Protein AF-A0A9X4EDU2-F1 (afdb_monomer_lite)

Radius of gyration: 25.6 Å; chains: 1; bounding box: 62×90×74 Å

Sequence (424 aa):
MAAILVFLLFFQASAGSPPRADITLSLQGASLRADYRLDQPVTSLHLGQGPVAWQNPVWRVATPGMVLQNQEVRAADGRAFKEFTLVVNEDRRVVDRTYPVLIRLGDGGFLVYGPFLRATSGTATLLAKGSVPTLPDGDSALRGYVFVGAPNYIAPVDARRPDLGRLVARPDLPPQWKAEVAPGLAEALAYYRQRLPLRDGVTPIVVYKDRPDPVLRGNVTGGGMLLLQVGGVWRVPRLEIRPERNRLLAHEVFHLFLRRHDNADFPDWMNEGAADYAAGLVIRHGAPPSLGEVQLQLDLCVTSLADRPLDSPTTVARNRMPYACGFVAHWIVDTALRQGPGRAGGNDTRLFALWADMAARDGATAGDALRQAVAPSPAAARALALLLTGSGGDRWPQWAAAITQMGVAARYVGGQDPRVVVAP

Structure (mmCIF, N/CA/C/O backbone):
data_AF-A0A9X4EDU2-F1
#
_entry.id   AF-A0A9X4EDU2-F1
#
loop_
_atom_site.group_PDB
_atom_site.id
_atom_site.type_symbol
_atom_site.label_atom_id
_atom_site.label_alt_id
_atom_site.label_comp_id
_atom_site.label_asym_id
_atom_site.label_entity_id
_atom_site.label_seq_id
_atom_site.pdbx_PDB_ins_code
_atom_site.Cartn_x
_atom_site.Cartn_y
_atom_site.Cartn_z
_atom_site.occupancy
_atom_site.B_iso_or_equiv
_atom_site.auth_seq_id
_atom_site.auth_comp_id
_atom_site.auth_asym_id
_atom_site.auth_atom_id
_atom_site.pdbx_PDB_model_num
ATOM 1 N N . MET A 1 1 ? 7.470 65.681 36.029 1.00 40.53 1 MET A N 1
ATOM 2 C CA . MET A 1 1 ? 7.415 64.673 34.949 1.00 40.53 1 MET A CA 1
ATOM 3 C C . MET A 1 1 ? 7.411 63.298 35.597 1.00 40.53 1 MET A C 1
ATOM 5 O O . MET A 1 1 ? 8.451 62.870 36.072 1.00 40.53 1 MET A O 1
ATOM 9 N N . ALA A 1 2 ? 6.242 62.667 35.717 1.00 37.56 2 ALA A N 1
ATOM 10 C CA . ALA A 1 2 ? 6.089 61.332 36.295 1.00 37.56 2 ALA A CA 1
ATOM 11 C C . ALA A 1 2 ? 5.744 60.354 35.165 1.00 37.56 2 ALA A C 1
ATOM 13 O O . ALA A 1 2 ? 4.753 60.554 34.464 1.00 37.56 2 ALA A O 1
ATOM 14 N N . ALA A 1 3 ? 6.595 59.351 34.955 1.00 41.69 3 ALA A N 1
ATOM 15 C CA . ALA A 1 3 ? 6.405 58.312 33.951 1.00 41.69 3 ALA A CA 1
ATOM 16 C C . ALA A 1 3 ? 5.605 57.154 34.563 1.00 41.69 3 ALA A C 1
ATOM 18 O O . ALA A 1 3 ? 6.043 56.535 35.531 1.00 41.69 3 ALA A O 1
ATOM 19 N N . ILE A 1 4 ? 4.424 56.882 34.007 1.00 51.28 4 ILE A N 1
ATOM 20 C CA . ILE A 1 4 ? 3.586 55.734 34.365 1.00 51.28 4 ILE A CA 1
ATOM 21 C C . ILE A 1 4 ? 4.086 54.530 33.562 1.00 51.28 4 ILE A C 1
ATOM 23 O O . ILE A 1 4 ? 3.957 54.487 32.340 1.00 51.28 4 ILE A O 1
ATOM 27 N N . LEU A 1 5 ? 4.679 53.564 34.262 1.00 48.22 5 LEU A N 1
ATOM 28 C CA . LEU A 1 5 ? 5.115 52.284 33.716 1.00 48.22 5 LEU A CA 1
ATOM 29 C C . LEU A 1 5 ? 3.914 51.320 33.725 1.00 48.22 5 LEU A C 1
ATOM 31 O O . LEU A 1 5 ? 3.532 50.806 34.775 1.00 48.22 5 LEU A O 1
ATOM 35 N N . VAL A 1 6 ? 3.281 51.101 32.571 1.00 53.81 6 VAL A N 1
ATOM 36 C CA . VAL A 1 6 ? 2.200 50.112 32.423 1.00 53.81 6 VAL A CA 1
ATOM 37 C C . VAL A 1 6 ? 2.828 48.731 32.227 1.00 53.81 6 VAL A C 1
ATOM 39 O O . VAL A 1 6 ? 3.338 48.414 31.155 1.00 53.81 6 VAL A O 1
ATOM 42 N N . PHE A 1 7 ? 2.804 47.909 33.276 1.00 51.09 7 PHE A N 1
ATOM 43 C CA . PHE A 1 7 ? 3.172 46.494 33.214 1.00 51.09 7 PHE A CA 1
ATOM 44 C C . PHE A 1 7 ? 2.020 45.707 32.566 1.00 51.09 7 PHE A C 1
ATOM 46 O O . PHE A 1 7 ? 1.030 45.373 33.216 1.00 51.09 7 PHE A O 1
ATOM 53 N N . LEU A 1 8 ? 2.129 45.425 31.267 1.00 54.12 8 LEU A N 1
ATOM 54 C CA . LEU A 1 8 ? 1.267 44.462 30.578 1.00 54.12 8 LEU A CA 1
ATOM 55 C C . LEU A 1 8 ? 1.663 43.045 31.021 1.00 54.12 8 LEU A C 1
ATOM 57 O O . LEU A 1 8 ? 2.584 42.437 30.478 1.00 54.12 8 LEU A O 1
ATOM 61 N N . LEU A 1 9 ? 0.971 42.529 32.038 1.00 52.91 9 LEU A N 1
ATOM 62 C CA . LEU A 1 9 ? 0.987 41.113 32.396 1.00 52.91 9 LEU A CA 1
ATOM 63 C C . LEU A 1 9 ? 0.316 40.318 31.269 1.00 52.91 9 LEU A C 1
ATOM 65 O O . LEU A 1 9 ? -0.906 40.185 31.220 1.00 52.91 9 LEU A O 1
ATOM 69 N N . PHE A 1 10 ? 1.122 39.793 30.347 1.00 53.38 10 PHE A N 1
ATOM 70 C CA . PHE A 1 10 ? 0.680 38.761 29.417 1.00 53.38 10 PHE A CA 1
ATOM 71 C C . PHE A 1 10 ? 0.398 37.485 30.215 1.00 53.38 10 PHE A C 1
ATOM 73 O O . PHE A 1 10 ? 1.309 36.726 30.541 1.00 53.38 10 PHE A O 1
ATOM 80 N N . PHE A 1 11 ? -0.874 37.244 30.534 1.00 55.06 11 PHE A N 1
ATOM 81 C CA . PHE A 1 11 ? -1.328 35.919 30.935 1.00 55.06 11 PHE A CA 1
ATOM 82 C C . PHE A 1 11 ? -1.105 34.977 29.751 1.00 55.06 11 PHE A C 1
ATOM 84 O O . PHE A 1 11 ? -1.885 34.955 28.800 1.00 55.06 11 PHE A O 1
ATOM 91 N N . GLN A 1 12 ? -0.020 34.202 29.796 1.00 49.03 12 GLN A N 1
ATOM 92 C CA . GLN A 1 12 ? 0.094 33.012 28.969 1.00 49.03 12 GLN A CA 1
ATOM 93 C C . GLN A 1 12 ? -0.959 32.022 29.465 1.00 49.03 12 GLN A C 1
ATOM 95 O O . GLN A 1 12 ? -0.730 31.270 30.411 1.00 49.03 12 GLN A O 1
ATOM 100 N N . ALA A 1 13 ? -2.144 32.066 28.855 1.00 51.50 13 ALA A N 1
ATOM 101 C CA . ALA A 1 13 ? -3.115 30.998 28.987 1.00 51.50 13 ALA A CA 1
ATOM 102 C C . ALA A 1 13 ? -2.433 29.724 28.485 1.00 51.50 13 ALA A C 1
ATOM 104 O O . ALA A 1 13 ? -2.162 29.576 27.293 1.00 51.50 13 ALA A O 1
ATOM 105 N N . SER A 1 14 ? -2.083 28.838 29.414 1.00 55.69 14 SER A N 1
ATOM 106 C CA . SER A 1 14 ? -1.595 27.507 29.091 1.00 55.69 14 SER A CA 1
ATOM 107 C C . SER A 1 14 ? -2.693 26.852 28.263 1.00 55.69 14 SER A C 1
ATOM 109 O O . SER A 1 14 ? -3.789 26.626 28.778 1.00 55.69 14 SER A O 1
ATOM 111 N N . ALA A 1 15 ? -2.446 26.623 26.973 1.00 66.38 15 ALA A N 1
ATOM 112 C CA . ALA A 1 15 ? -3.361 25.847 26.155 1.00 66.38 15 ALA A CA 1
ATOM 113 C C . ALA A 1 15 ? -3.499 24.482 26.837 1.00 66.38 15 ALA A C 1
ATOM 115 O O . ALA A 1 15 ? -2.538 23.713 26.887 1.00 66.38 15 ALA A O 1
ATOM 116 N N . GLY A 1 16 ? -4.652 24.239 27.467 1.00 72.12 16 GLY A N 1
ATOM 117 C CA . GLY A 1 16 ? -4.921 22.972 28.130 1.00 72.12 16 GLY A CA 1
ATOM 118 C C . GLY A 1 16 ? -4.735 21.839 27.128 1.00 72.12 16 GLY A C 1
ATOM 119 O O . GLY A 1 16 ? -5.066 21.997 25.950 1.00 72.12 16 GLY A O 1
ATOM 120 N N . SER A 1 17 ? -4.176 20.715 27.580 1.00 79.50 17 SER A N 1
ATOM 121 C CA . SER A 1 17 ? -4.061 19.526 26.739 1.00 79.50 17 SER A CA 1
ATOM 122 C C . SER A 1 17 ? -5.422 19.206 26.108 1.00 79.50 17 SER A C 1
ATOM 124 O O . SER A 1 17 ? -6.439 19.308 26.804 1.00 79.50 17 SER A O 1
ATOM 126 N N . PRO A 1 18 ? -5.465 18.840 24.814 1.00 83.88 18 PRO A N 1
ATOM 127 C CA . PRO A 1 18 ? -6.718 18.491 24.161 1.00 83.88 18 PRO A CA 1
ATOM 128 C C . PRO A 1 18 ? -7.408 17.354 24.931 1.00 83.88 18 PRO A C 1
ATOM 130 O O . PRO A 1 18 ? -6.701 16.469 25.429 1.00 83.88 18 PRO A O 1
ATOM 133 N N . PRO A 1 19 ? -8.754 17.340 25.015 1.00 90.69 19 PRO A N 1
ATOM 134 C CA . PRO A 1 19 ? -9.487 16.229 25.614 1.00 90.69 19 PRO A CA 1
ATOM 135 C C . PRO A 1 19 ? -9.033 14.896 25.021 1.00 90.69 19 PRO A C 1
ATOM 137 O O . PRO A 1 19 ? -8.688 14.818 23.839 1.00 90.69 19 PRO A O 1
ATOM 140 N N . ARG A 1 20 ? -9.058 13.833 25.817 1.00 94.94 20 ARG A N 1
ATOM 141 C CA . ARG A 1 20 ? -8.601 12.500 25.418 1.00 94.94 20 ARG A CA 1
ATOM 142 C C . ARG A 1 20 ? -9.725 11.482 25.553 1.00 94.94 20 ARG A C 1
ATOM 144 O O . ARG A 1 20 ? -10.393 11.422 26.579 1.00 94.94 20 ARG A O 1
ATOM 151 N N . ALA A 1 21 ? -9.867 10.628 24.545 1.00 95.69 21 ALA A N 1
ATOM 152 C CA . ALA A 1 21 ? -10.719 9.446 24.555 1.00 95.69 21 ALA A CA 1
ATOM 153 C C . ALA A 1 21 ? -9.864 8.170 24.467 1.00 95.69 21 ALA A C 1
ATOM 155 O O . ALA A 1 21 ? -9.141 7.955 23.491 1.00 95.69 21 ALA A O 1
ATOM 156 N N . ASP A 1 22 ? -9.967 7.313 25.479 1.00 96.25 22 ASP A N 1
ATOM 157 C CA . ASP A 1 22 ? -9.424 5.957 25.468 1.00 96.25 22 ASP A CA 1
ATOM 158 C C . ASP A 1 22 ? -10.480 4.979 24.940 1.00 96.25 22 ASP A C 1
ATOM 160 O O . ASP A 1 22 ? -11.625 4.997 25.396 1.00 96.25 22 ASP A O 1
ATOM 164 N N . ILE A 1 23 ? -10.091 4.102 24.015 1.00 95.75 23 ILE A N 1
ATOM 165 C CA . ILE A 1 23 ? -10.962 3.071 23.438 1.00 95.75 23 ILE A CA 1
ATOM 166 C C . ILE A 1 23 ? -10.462 1.695 23.854 1.00 95.75 23 ILE A C 1
ATOM 168 O O . ILE A 1 23 ? -9.317 1.353 23.575 1.00 95.75 23 ILE A O 1
ATOM 172 N N . THR A 1 24 ? -11.328 0.874 24.442 1.00 96.44 24 THR A N 1
ATOM 173 C CA . THR A 1 24 ? -11.068 -0.561 24.628 1.00 96.44 24 THR A CA 1
ATOM 174 C C . THR A 1 24 ? -11.925 -1.367 23.660 1.00 96.44 24 THR A C 1
ATOM 176 O O . THR A 1 24 ? -13.136 -1.165 23.587 1.00 96.44 24 THR A O 1
ATOM 179 N N . LEU A 1 25 ? -11.310 -2.294 22.923 1.00 95.81 25 LEU A N 1
ATOM 180 C CA . LEU A 1 25 ? -12.014 -3.183 21.996 1.00 95.81 25 LEU A CA 1
ATOM 181 C C . LEU A 1 25 ? -12.202 -4.571 22.615 1.00 95.81 25 LEU A C 1
ATOM 183 O O . LEU A 1 25 ? -11.279 -5.120 23.218 1.00 95.81 25 LEU A O 1
ATOM 187 N N . SER A 1 26 ? -13.391 -5.147 22.452 1.00 95.25 26 SER A N 1
ATOM 188 C CA . SER A 1 26 ? -13.711 -6.504 22.903 1.00 95.25 26 SER A CA 1
ATOM 189 C C . SER A 1 26 ? -14.644 -7.224 21.928 1.00 95.25 26 SER A C 1
ATOM 191 O O . SER A 1 26 ? -15.414 -6.607 21.192 1.00 95.25 26 SER A O 1
ATOM 193 N N . LEU A 1 27 ? -14.552 -8.554 21.897 1.00 94.44 27 LEU A N 1
ATOM 194 C CA . LEU A 1 27 ? -15.400 -9.386 21.043 1.00 94.44 27 LEU A CA 1
ATOM 195 C C . LEU A 1 27 ? -16.782 -9.565 21.683 1.00 94.44 27 LEU A C 1
ATOM 197 O O . LEU A 1 27 ? -16.878 -9.877 22.868 1.00 94.44 27 LEU A O 1
ATOM 201 N N . GLN A 1 28 ? -17.848 -9.434 20.892 1.00 92.75 28 GLN A N 1
ATOM 202 C CA . GLN A 1 28 ? -19.225 -9.676 21.322 1.00 92.75 28 GLN A CA 1
ATOM 203 C C . GLN A 1 28 ? -19.960 -10.522 20.272 1.00 92.75 28 GLN A C 1
ATOM 205 O O . GLN A 1 28 ? -20.735 -10.019 19.457 1.00 92.75 28 GLN A O 1
ATOM 210 N N . GLY A 1 29 ? -19.705 -11.832 20.275 1.00 89.94 29 GLY A N 1
ATOM 211 C CA . GLY A 1 29 ? -20.276 -12.755 19.292 1.00 89.94 29 GLY A CA 1
ATOM 212 C C . GLY A 1 29 ? -19.837 -12.406 17.867 1.00 89.94 29 GLY A C 1
ATOM 213 O O . GLY A 1 29 ? -18.652 -12.457 17.551 1.00 89.94 29 GLY A O 1
ATOM 214 N N . ALA A 1 30 ? -20.792 -12.045 17.006 1.00 89.62 30 ALA A N 1
ATOM 215 C CA . ALA A 1 30 ? -20.534 -11.628 15.623 1.00 89.62 30 ALA A CA 1
ATOM 216 C C . ALA A 1 30 ? -20.225 -10.123 15.468 1.00 89.62 30 ALA A C 1
ATOM 218 O O . ALA A 1 30 ? -20.079 -9.642 14.343 1.00 89.62 30 ALA A O 1
ATOM 219 N N . SER A 1 31 ? -20.138 -9.391 16.578 1.00 92.94 31 SER A N 1
ATOM 220 C CA . SER A 1 31 ? -19.930 -7.945 16.614 1.00 92.94 31 SER A CA 1
ATOM 221 C C . SER A 1 31 ? -18.672 -7.593 17.409 1.00 92.94 31 SER A C 1
ATOM 223 O O . SER A 1 31 ? -18.196 -8.365 18.246 1.00 92.94 31 SER A O 1
ATOM 225 N N . LEU A 1 32 ? -18.159 -6.390 17.177 1.00 94.44 32 LEU A N 1
ATOM 226 C CA . LEU A 1 32 ? -17.099 -5.780 17.964 1.00 94.44 32 LEU A CA 1
ATOM 227 C C . LEU A 1 32 ? -17.704 -4.728 18.897 1.00 94.44 32 LEU A C 1
ATOM 229 O O . LEU A 1 32 ? -18.458 -3.861 18.455 1.00 94.44 32 LEU A O 1
ATOM 233 N N . ARG A 1 33 ? -17.363 -4.789 20.180 1.00 96.06 33 ARG A N 1
ATOM 234 C CA . ARG A 1 33 ? -17.704 -3.768 21.169 1.00 96.06 33 ARG A CA 1
ATOM 235 C C . ARG A 1 33 ? -16.523 -2.812 21.332 1.00 96.06 33 ARG A C 1
ATOM 237 O O . ARG A 1 33 ? -15.395 -3.263 21.525 1.00 96.06 33 ARG A O 1
ATOM 244 N N . ALA A 1 34 ? -16.793 -1.513 21.264 1.00 96.19 34 ALA A N 1
ATOM 245 C CA . ALA A 1 34 ? -15.826 -0.451 21.520 1.00 96.19 34 ALA A CA 1
ATOM 246 C C . ALA A 1 34 ? -16.310 0.410 22.690 1.00 96.19 34 ALA A C 1
ATOM 248 O O . ALA A 1 34 ? -17.311 1.117 22.574 1.00 96.19 34 ALA A O 1
ATOM 249 N N . ASP A 1 35 ? -15.614 0.327 23.817 1.00 97.75 35 ASP A N 1
ATOM 250 C CA . ASP A 1 35 ? -15.899 1.113 25.015 1.00 97.75 35 ASP A CA 1
ATOM 251 C C . ASP A 1 35 ? -15.027 2.366 25.026 1.00 97.75 35 ASP A C 1
ATOM 253 O O . ASP A 1 35 ? -13.799 2.268 25.024 1.00 97.75 35 ASP A O 1
ATOM 257 N N . TYR A 1 36 ? -15.671 3.530 25.032 1.00 97.56 36 TYR A N 1
ATOM 258 C CA . TYR A 1 36 ? -15.032 4.837 25.080 1.00 97.56 36 TYR A CA 1
ATOM 259 C C . TYR A 1 36 ? -15.044 5.366 26.508 1.00 97.56 36 TYR A C 1
ATOM 261 O O . TYR A 1 36 ? -16.092 5.386 27.157 1.00 97.56 36 TYR A O 1
ATOM 269 N N . ARG A 1 37 ? -13.896 5.873 26.958 1.00 97.94 37 ARG A N 1
ATOM 270 C CA . ARG A 1 37 ? -13.756 6.622 28.206 1.00 97.94 37 ARG A CA 1
ATOM 271 C C . ARG A 1 37 ? -13.007 7.920 27.944 1.00 97.94 37 ARG A C 1
ATOM 273 O O . ARG A 1 37 ? -11.861 7.895 27.502 1.00 97.94 37 ARG A O 1
ATOM 280 N N . LEU A 1 38 ? -13.657 9.040 28.221 1.00 96.94 38 LEU A N 1
ATOM 281 C CA . LEU A 1 38 ? -13.104 10.376 28.085 1.00 96.94 38 LEU A CA 1
ATOM 282 C C . LEU A 1 38 ? -12.531 10.858 29.421 1.00 96.94 38 LEU A C 1
ATOM 284 O O . LEU A 1 38 ? -13.096 10.604 30.487 1.00 96.94 38 LEU A O 1
ATOM 288 N N . ASP A 1 39 ? -11.419 11.584 29.370 1.00 96.56 39 ASP A N 1
ATOM 289 C CA . ASP A 1 39 ? -10.819 12.211 30.554 1.00 96.56 39 ASP A CA 1
ATOM 290 C C . ASP A 1 39 ? -11.667 13.382 31.091 1.00 96.56 39 ASP A C 1
ATOM 292 O O . ASP A 1 39 ? -11.765 13.611 32.304 1.00 96.56 39 ASP A O 1
ATOM 296 N N . GLN A 1 40 ? -12.370 14.070 30.193 1.00 95.00 40 GLN A N 1
ATOM 297 C CA . GLN A 1 40 ? -13.261 15.190 30.476 1.00 95.00 40 GLN A CA 1
ATOM 298 C C . GLN A 1 40 ? -14.679 14.923 29.951 1.00 95.00 40 GLN A C 1
ATOM 300 O O . GLN A 1 40 ? -14.852 14.202 28.968 1.00 95.00 40 GLN A O 1
ATOM 305 N N . PRO A 1 41 ? -15.721 15.460 30.614 1.00 96.12 41 PRO A N 1
ATOM 306 C CA . PRO A 1 41 ? -17.086 15.290 30.144 1.00 96.12 41 PRO A CA 1
ATOM 307 C C . PRO A 1 41 ? -17.319 16.157 28.904 1.00 96.12 41 PRO A C 1
ATOM 309 O O . PRO A 1 41 ? -16.921 17.320 28.879 1.00 96.12 41 PRO A O 1
ATOM 312 N N . VAL A 1 42 ? -18.003 15.610 27.904 1.00 95.81 42 VAL A N 1
ATOM 313 C CA . VAL A 1 42 ? -18.376 16.318 26.671 1.00 95.81 42 VAL A CA 1
ATOM 314 C C . VAL A 1 42 ? -19.882 16.240 26.462 1.00 95.81 42 VAL A C 1
ATOM 316 O O . VAL A 1 42 ? -20.524 15.296 26.913 1.00 95.81 42 VAL A O 1
ATOM 319 N N . THR A 1 43 ? -20.470 17.227 25.796 1.00 95.69 43 THR A N 1
ATOM 320 C CA . THR A 1 43 ? -21.893 17.201 25.408 1.00 95.69 43 THR A CA 1
ATOM 321 C C . THR A 1 43 ? -22.117 16.468 24.089 1.00 95.69 43 THR A C 1
ATOM 323 O O . THR A 1 43 ? -23.189 15.902 23.875 1.00 95.69 43 THR A O 1
ATOM 326 N N . SER A 1 44 ? -21.096 16.422 23.234 1.00 95.44 44 SER A N 1
ATOM 327 C CA . SER A 1 44 ? -21.064 15.583 22.045 1.00 95.44 44 SER A CA 1
ATOM 328 C C . SER A 1 44 ? -19.641 15.191 21.657 1.00 95.44 44 SER A C 1
ATOM 330 O O . SER A 1 44 ? -18.665 15.824 22.063 1.00 95.44 44 SER A O 1
ATOM 332 N N . LEU A 1 45 ? -19.524 14.110 20.886 1.00 94.62 45 LEU A N 1
ATOM 333 C CA . LEU A 1 45 ? -18.266 13.632 20.322 1.00 94.62 45 LEU A CA 1
ATOM 334 C C . LEU A 1 45 ? -18.486 13.234 18.863 1.00 94.62 45 LEU A C 1
ATOM 336 O O . LEU A 1 45 ? -19.270 12.323 18.589 1.00 94.62 45 LEU A O 1
ATOM 340 N N . HIS A 1 46 ? -17.777 13.871 17.930 1.00 92.69 46 HIS A N 1
ATOM 341 C CA . HIS A 1 46 ? -17.772 13.422 16.539 1.00 92.69 46 HIS A CA 1
ATOM 342 C C . HIS A 1 46 ? -16.724 12.336 16.331 1.00 92.69 46 HIS A C 1
ATOM 344 O O . HIS A 1 46 ? -15.561 12.495 16.708 1.00 92.69 46 HIS A O 1
ATOM 350 N N . LEU A 1 47 ? -17.144 11.244 15.704 1.00 90.56 47 LEU A N 1
ATOM 351 C CA . LEU A 1 47 ? -16.284 10.147 15.285 1.00 90.56 47 LEU A CA 1
ATOM 352 C C . LEU A 1 47 ? -15.663 10.430 13.907 1.00 90.56 47 LEU A C 1
ATOM 354 O O . LEU A 1 47 ? -15.914 11.459 13.275 1.00 90.56 47 LEU A O 1
ATOM 358 N N . GLY A 1 48 ? -14.780 9.536 13.477 1.00 83.50 48 GLY A N 1
ATOM 359 C CA . GLY A 1 48 ? -13.948 9.701 12.301 1.00 83.50 48 GLY A CA 1
ATOM 360 C C . GLY A 1 48 ? -14.730 9.589 11.009 1.00 83.50 48 GLY A C 1
ATOM 361 O O . GLY A 1 48 ? -15.634 8.758 10.877 1.00 83.50 48 GLY A O 1
ATOM 362 N N . GLN A 1 49 ? -14.328 10.400 10.031 1.00 66.31 49 GLN A N 1
ATOM 363 C CA . GLN A 1 49 ? -14.992 10.445 8.741 1.00 66.31 49 GLN A CA 1
ATOM 364 C C . GLN A 1 49 ? -14.623 9.239 7.873 1.00 66.31 49 GLN A C 1
ATOM 366 O O . GLN A 1 49 ? -13.471 9.004 7.520 1.00 66.31 49 GLN A O 1
ATOM 371 N N . GLY A 1 50 ? -15.653 8.490 7.501 1.00 60.69 50 GLY A N 1
ATOM 372 C CA . GLY A 1 50 ? -15.750 7.786 6.228 1.00 60.69 50 GLY A CA 1
ATOM 373 C C . GLY A 1 50 ? -17.040 8.194 5.538 1.00 60.69 50 GLY A C 1
ATOM 374 O O . GLY A 1 50 ? -17.851 8.903 6.145 1.00 60.69 50 GLY A O 1
ATOM 375 N N . PRO A 1 51 ? -17.282 7.733 4.305 1.00 53.44 51 PRO A N 1
ATOM 376 C CA . PRO A 1 51 ? -18.571 7.898 3.651 1.00 53.44 51 PRO A CA 1
ATOM 377 C C . PRO A 1 51 ? -19.696 7.489 4.603 1.00 53.44 51 PRO A C 1
ATOM 379 O O . PRO A 1 51 ? -19.788 6.336 5.021 1.00 53.44 51 PRO A O 1
ATOM 382 N N . VAL A 1 52 ? -20.513 8.477 4.998 1.00 49.97 52 VAL A N 1
ATOM 383 C CA . VAL A 1 52 ? -21.543 8.392 6.056 1.00 49.97 52 VAL A CA 1
ATOM 384 C C . VAL A 1 52 ? -22.469 7.191 5.846 1.00 49.97 52 VAL A C 1
ATOM 386 O O . VAL A 1 52 ? -22.895 6.548 6.807 1.00 49.97 52 VAL A O 1
ATOM 389 N N . ALA A 1 53 ? -22.702 6.835 4.580 1.00 49.41 53 ALA A N 1
ATOM 390 C CA . ALA A 1 53 ? -23.464 5.669 4.161 1.00 49.41 53 ALA A CA 1
ATOM 391 C C . ALA A 1 53 ? -22.921 4.336 4.707 1.00 49.41 53 ALA A C 1
ATOM 393 O O . ALA A 1 53 ? -23.661 3.358 4.705 1.00 49.41 53 ALA A O 1
ATOM 394 N N . TRP A 1 54 ? -21.666 4.253 5.166 1.00 55.56 54 TRP A N 1
ATOM 395 C CA . TRP A 1 54 ? -21.065 2.993 5.607 1.00 55.56 54 TRP A CA 1
ATOM 396 C C . TRP A 1 54 ? -21.112 2.741 7.111 1.00 55.56 54 TRP A C 1
ATOM 398 O O . TRP A 1 54 ? -21.126 1.587 7.529 1.00 55.56 54 TRP A O 1
ATOM 408 N N . GLN A 1 55 ? -21.219 3.776 7.938 1.00 57.31 55 GLN A N 1
ATOM 409 C CA . GLN A 1 55 ? -21.347 3.574 9.384 1.00 57.31 55 GLN A CA 1
ATOM 410 C C . GLN A 1 55 ? -22.788 3.224 9.781 1.00 57.31 55 GLN A C 1
ATOM 412 O O . GLN A 1 55 ? -23.004 2.464 10.718 1.00 57.31 55 GLN A O 1
ATOM 417 N N . ASN A 1 56 ? -23.784 3.674 9.018 1.00 57.91 56 ASN A N 1
ATOM 418 C CA . ASN A 1 56 ? -25.187 3.314 9.220 1.00 57.91 56 ASN A CA 1
ATOM 419 C C . ASN A 1 56 ? -25.583 2.200 8.224 1.00 57.91 56 ASN A C 1
ATOM 421 O O . ASN A 1 56 ? -25.324 2.370 7.031 1.00 57.91 56 ASN A O 1
ATOM 425 N N . PRO A 1 57 ? -26.149 1.046 8.635 1.00 67.94 57 PRO A N 1
ATOM 426 C CA . PRO A 1 57 ? -26.580 0.618 9.978 1.00 67.94 57 PRO A CA 1
ATOM 427 C C . PRO A 1 57 ? -25.556 -0.258 10.729 1.00 67.94 57 PRO A C 1
ATOM 429 O O . PRO A 1 57 ? -25.914 -1.047 11.604 1.00 67.94 57 PRO A O 1
ATOM 432 N N . VAL A 1 58 ? -24.277 -0.187 10.361 1.00 81.88 58 VAL A N 1
ATOM 433 C CA . VAL A 1 58 ? -23.231 -1.073 10.898 1.00 81.88 58 VAL A CA 1
ATOM 434 C C . VAL A 1 58 ? -22.886 -0.740 12.360 1.00 81.88 58 VAL A C 1
ATOM 436 O O . VAL A 1 58 ? -22.510 -1.632 13.119 1.00 81.88 58 VAL A O 1
ATOM 439 N N . TRP A 1 59 ? -23.056 0.518 12.770 1.00 85.75 59 TRP A N 1
ATOM 440 C CA . TRP A 1 59 ? -22.738 1.043 14.096 1.00 85.75 59 TRP A CA 1
ATOM 441 C C . TRP A 1 59 ? -24.013 1.349 14.866 1.00 85.75 59 TRP A C 1
ATOM 443 O O . TRP A 1 59 ? -24.965 1.910 14.324 1.00 85.75 59 TRP A O 1
ATOM 453 N N . ARG A 1 60 ? -23.996 1.071 16.166 1.00 90.00 60 ARG A N 1
ATOM 454 C CA . ARG A 1 60 ? -25.000 1.585 17.096 1.00 90.00 60 ARG A CA 1
ATOM 455 C C . ARG A 1 60 ? -24.367 1.921 18.431 1.00 90.00 60 ARG A C 1
ATOM 457 O O . ARG A 1 60 ? -23.461 1.222 18.883 1.00 90.00 60 ARG A O 1
ATOM 464 N N . VAL A 1 61 ? -24.892 2.945 19.089 1.00 94.38 61 VAL A N 1
ATOM 465 C CA . VAL A 1 61 ? -24.581 3.191 20.497 1.00 94.38 61 VAL A CA 1
ATOM 466 C C . VAL A 1 61 ? -25.386 2.200 21.332 1.00 94.38 61 VAL A C 1
ATOM 468 O O . VAL A 1 61 ? -26.589 2.042 21.138 1.00 94.38 61 VAL A O 1
ATOM 471 N N . ALA A 1 62 ? -24.705 1.474 22.213 1.00 96.56 62 ALA A N 1
ATOM 472 C CA . ALA A 1 62 ? -25.320 0.506 23.116 1.00 96.56 62 ALA A CA 1
ATOM 473 C C . ALA A 1 62 ? -25.624 1.097 24.499 1.00 96.56 62 ALA A C 1
ATOM 475 O O . ALA A 1 62 ? -26.419 0.522 25.240 1.00 96.56 62 ALA A O 1
ATOM 476 N N . THR A 1 63 ? -25.010 2.229 24.847 1.00 97.88 63 THR A N 1
ATOM 477 C CA . THR A 1 63 ? -25.253 2.925 26.115 1.00 97.88 63 THR A CA 1
ATOM 478 C C . THR A 1 63 ? -26.678 3.485 26.161 1.00 97.88 63 THR A C 1
ATOM 480 O O . THR A 1 63 ? -27.044 4.265 25.278 1.00 97.88 63 THR A O 1
ATOM 483 N N . PRO A 1 64 ? -27.491 3.128 27.173 1.00 97.56 64 PRO A N 1
ATOM 484 C CA . PRO A 1 64 ? -28.839 3.667 27.323 1.00 97.56 64 PRO A CA 1
ATOM 485 C C . PRO A 1 64 ? -28.846 5.196 27.412 1.00 97.56 64 PRO A C 1
ATOM 487 O O . PRO A 1 64 ? -28.000 5.790 28.075 1.00 97.56 64 PRO A O 1
ATOM 490 N N . GLY A 1 65 ? -29.816 5.833 26.752 1.00 97.19 65 GLY A N 1
ATOM 491 C CA . GLY A 1 65 ? -29.959 7.292 26.760 1.00 97.19 65 GLY A CA 1
ATOM 492 C C . GLY A 1 65 ? -28.951 8.044 25.887 1.00 97.19 65 GLY A C 1
ATOM 493 O O . GLY A 1 65 ? -28.943 9.268 25.921 1.00 97.19 65 GLY A O 1
ATOM 494 N N . MET A 1 66 ? -28.130 7.352 25.093 1.00 97.88 66 MET A N 1
ATOM 495 C CA . MET A 1 66 ? -27.218 7.956 24.118 1.00 97.88 66 MET A CA 1
ATOM 496 C C . MET A 1 66 ? -27.694 7.672 22.689 1.00 97.88 66 MET A C 1
ATOM 498 O O . MET A 1 66 ? -28.312 6.642 22.419 1.00 97.88 66 MET A O 1
ATOM 502 N N . VAL A 1 67 ? -27.384 8.572 21.758 1.00 95.25 67 VAL A N 1
ATOM 503 C CA . VAL A 1 67 ? -27.732 8.450 20.336 1.00 95.25 67 VAL A CA 1
ATOM 504 C C . VAL A 1 67 ? -26.508 8.689 19.456 1.00 95.25 67 VAL A C 1
ATOM 506 O O . VAL A 1 67 ? -25.626 9.462 19.820 1.00 95.25 67 VAL A O 1
ATOM 509 N N . LEU A 1 68 ? -26.470 8.030 18.293 1.00 91.31 68 LEU A N 1
ATOM 510 C CA . LEU A 1 68 ? -25.508 8.286 17.218 1.00 91.31 68 LEU A CA 1
ATOM 511 C C . LEU A 1 68 ? -26.259 8.820 16.002 1.00 91.31 68 LEU A C 1
ATOM 513 O O . LEU A 1 68 ? -27.054 8.098 15.401 1.00 91.31 68 LEU A O 1
ATOM 517 N N . GLN A 1 69 ? -25.998 10.070 15.631 1.00 88.25 69 GLN A N 1
ATOM 518 C CA . GLN A 1 69 ? -26.586 10.710 14.457 1.00 88.25 69 GLN A CA 1
ATOM 519 C C . GLN A 1 69 ? -25.498 11.470 13.705 1.00 88.25 69 GLN A C 1
ATOM 521 O O . GLN A 1 69 ? -24.771 12.244 14.306 1.00 88.25 69 GLN A O 1
ATOM 526 N N . ASN A 1 70 ? -25.372 11.270 12.389 1.00 85.06 70 ASN A N 1
ATOM 527 C CA . ASN A 1 70 ? -24.375 11.973 11.565 1.00 85.06 70 ASN A CA 1
ATOM 528 C C . ASN A 1 70 ? -22.940 11.898 12.133 1.00 85.06 70 ASN A C 1
ATOM 530 O O . ASN A 1 70 ? -22.214 12.886 12.123 1.00 85.06 70 ASN A O 1
ATOM 534 N N . GLN A 1 71 ? -22.541 10.720 12.632 1.00 87.12 71 GLN A N 1
ATOM 535 C CA . GLN A 1 71 ? -21.239 10.468 13.283 1.00 87.12 71 GLN A CA 1
ATOM 536 C C . GLN A 1 71 ? -21.030 11.194 14.623 1.00 87.12 71 GLN A C 1
ATOM 538 O O . GLN A 1 71 ? -19.959 11.092 15.211 1.00 87.12 71 GLN A O 1
ATOM 543 N N . GLU A 1 72 ? -22.044 11.892 15.129 1.00 92.31 72 GLU A N 1
ATOM 544 C CA . GLU A 1 72 ? -22.042 12.530 16.438 1.00 92.31 72 GLU A CA 1
ATOM 545 C C . GLU A 1 72 ? -22.685 11.599 17.468 1.00 92.31 72 GLU A C 1
ATOM 547 O O . GLU A 1 72 ? -23.834 11.174 17.309 1.00 92.31 72 GLU A O 1
ATOM 552 N N . VAL A 1 73 ? -21.948 11.296 18.535 1.00 93.94 73 VAL A N 1
ATOM 553 C CA . VAL A 1 73 ? -22.486 10.660 19.740 1.00 93.94 73 VAL A CA 1
ATOM 554 C C . VAL A 1 73 ? -22.878 11.748 20.732 1.00 93.94 73 VAL A C 1
ATOM 556 O O . VAL A 1 73 ? -22.063 12.615 21.046 1.00 93.94 73 VAL A O 1
ATOM 559 N N . ARG A 1 74 ? -24.109 11.689 21.247 1.00 96.50 74 ARG A N 1
ATOM 560 C CA . ARG A 1 74 ? -24.609 12.606 22.284 1.00 96.50 74 ARG A CA 1
ATOM 561 C C . ARG A 1 74 ? -25.609 11.934 23.217 1.00 96.50 74 ARG A C 1
ATOM 563 O O . ARG A 1 74 ? -26.255 10.954 22.839 1.00 96.50 74 ARG A O 1
ATOM 570 N N . ALA A 1 75 ? -25.785 12.497 24.408 1.00 97.75 75 ALA A N 1
ATOM 571 C CA . ALA A 1 75 ? -26.882 12.116 25.289 1.00 97.75 75 ALA A CA 1
ATOM 572 C C . ALA A 1 75 ? -28.219 12.603 24.709 1.00 97.75 75 ALA A C 1
ATOM 574 O O . ALA A 1 75 ? -28.328 13.735 24.236 1.00 97.75 75 ALA A O 1
ATOM 575 N N . ALA A 1 76 ? -29.251 11.765 24.757 1.00 97.38 76 ALA A N 1
ATOM 576 C CA . ALA A 1 76 ? -30.594 12.098 24.285 1.00 97.38 76 ALA A CA 1
ATOM 577 C C . ALA A 1 76 ? -31.231 13.243 25.093 1.00 97.38 76 ALA A C 1
ATOM 579 O O . ALA A 1 76 ? -32.059 13.979 24.567 1.00 97.38 76 ALA A O 1
ATOM 580 N N . ASP A 1 77 ? -30.822 13.401 26.353 1.00 97.00 77 ASP A N 1
ATOM 581 C CA . ASP A 1 77 ? -31.245 14.475 27.257 1.00 97.00 77 ASP A CA 1
ATOM 582 C C . ASP A 1 77 ? -30.321 15.711 27.218 1.00 97.00 77 ASP A C 1
ATOM 584 O O . ASP A 1 77 ? -30.515 16.651 27.986 1.00 97.00 77 ASP A O 1
ATOM 588 N N . GLY A 1 78 ? -29.307 15.716 26.344 1.00 96.50 78 GLY A N 1
ATOM 589 C CA . GLY A 1 78 ? -28.353 16.816 26.185 1.00 96.50 78 GLY A CA 1
ATOM 590 C C . GLY A 1 78 ? -27.323 16.962 27.311 1.00 96.50 78 GLY A C 1
ATOM 591 O O . GLY A 1 78 ? -26.514 17.892 27.267 1.00 96.50 78 GLY A O 1
ATOM 592 N N . ARG A 1 79 ? -27.311 16.076 28.317 1.00 97.44 79 ARG A N 1
ATOM 593 C CA . ARG A 1 79 ? -26.312 16.136 29.392 1.00 97.44 79 ARG A CA 1
ATOM 594 C C . ARG A 1 79 ? -24.924 15.739 28.898 1.00 97.44 79 ARG A C 1
ATOM 596 O O . ARG A 1 79 ? -24.761 14.957 27.963 1.00 97.44 79 ARG A O 1
ATOM 603 N N . ALA A 1 80 ? -23.910 16.260 29.583 1.00 97.44 80 ALA A N 1
ATOM 604 C CA . ALA A 1 80 ? -22.536 15.861 29.334 1.00 97.44 80 ALA A CA 1
ATOM 605 C C . ALA A 1 80 ? -22.283 14.410 29.785 1.00 97.44 80 ALA A C 1
ATOM 607 O O . ALA A 1 80 ? -22.839 13.950 30.785 1.00 97.44 80 ALA A O 1
ATOM 608 N N . PHE A 1 81 ? -21.409 13.708 29.071 1.00 97.81 81 PHE A N 1
ATOM 609 C CA . PHE A 1 81 ? -21.037 12.320 29.326 1.00 97.81 81 PHE A CA 1
ATOM 610 C C . PHE A 1 81 ? -19.521 12.134 29.262 1.00 97.81 81 PHE A C 1
ATOM 612 O O . PHE A 1 81 ? -18.809 12.900 28.617 1.00 97.81 81 PHE A O 1
ATOM 619 N N . LYS A 1 82 ? -19.025 11.104 29.952 1.00 97.88 82 LYS A N 1
ATOM 620 C CA . LYS A 1 82 ? -17.610 10.690 29.925 1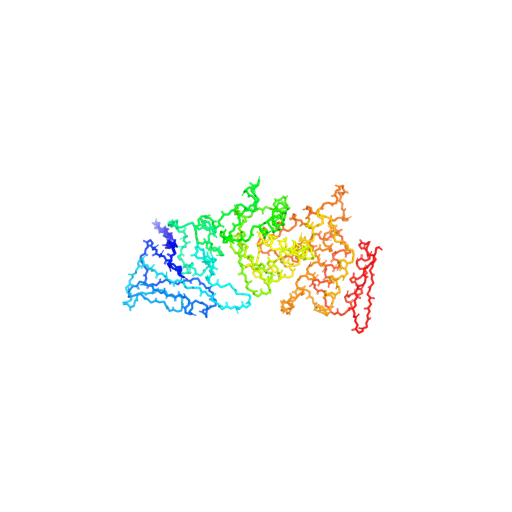.00 97.88 82 LYS A CA 1
ATOM 621 C C . LYS A 1 82 ? -17.400 9.302 29.347 1.00 97.88 82 LYS A C 1
ATOM 623 O O . LYS A 1 82 ? -16.266 8.910 29.114 1.00 97.88 82 LYS A O 1
ATOM 628 N N . GLU A 1 83 ? -18.465 8.540 29.157 1.00 98.19 83 GLU A N 1
ATOM 629 C CA . GLU A 1 83 ? -18.374 7.141 28.769 1.00 98.19 83 GLU A CA 1
ATOM 630 C C . GLU A 1 83 ? -19.531 6.796 27.849 1.00 98.19 83 GLU A C 1
ATOM 632 O O . GLU A 1 83 ? -20.656 7.262 28.042 1.00 98.19 83 GLU A O 1
ATOM 637 N N . PHE A 1 84 ? -19.246 5.971 26.851 1.00 98.19 84 PHE A N 1
ATOM 638 C CA . PHE A 1 84 ? -20.261 5.340 26.025 1.00 98.19 84 PHE A CA 1
ATOM 639 C C . PHE A 1 84 ? -19.684 4.097 25.348 1.00 98.19 84 PHE A C 1
ATOM 641 O O . PHE A 1 84 ? -18.474 3.901 25.266 1.00 98.19 84 PHE A O 1
ATOM 648 N N . THR A 1 85 ? -20.566 3.256 24.832 1.00 98.00 85 THR A N 1
ATOM 649 C CA . THR A 1 85 ? -20.218 2.006 24.168 1.00 98.00 85 THR A CA 1
ATOM 650 C C . THR A 1 85 ? -20.811 2.000 22.772 1.00 98.00 85 THR A C 1
ATOM 652 O O . THR A 1 85 ? -22.008 2.244 22.593 1.00 98.00 85 THR A O 1
ATOM 655 N N . LEU A 1 86 ? -19.989 1.649 21.788 1.00 95.50 86 LEU A N 1
ATOM 656 C CA . LEU A 1 86 ? -20.420 1.325 20.436 1.00 95.50 86 LEU A CA 1
ATOM 657 C C . LEU A 1 86 ? -20.417 -0.186 20.235 1.00 95.50 86 LEU A C 1
ATOM 659 O O . LEU A 1 86 ? -19.542 -0.899 20.727 1.00 95.50 86 LEU A O 1
ATOM 663 N N . VAL A 1 87 ? -21.386 -0.662 19.465 1.00 95.00 87 VAL A N 1
ATOM 664 C CA . VAL A 1 87 ? -21.381 -2.007 18.893 1.00 95.00 87 VAL A CA 1
ATOM 665 C C . VAL A 1 87 ? -21.290 -1.860 17.384 1.00 95.00 87 VAL A C 1
ATOM 667 O O . VAL A 1 87 ? -22.112 -1.179 16.767 1.00 95.00 87 VAL A O 1
ATOM 670 N N . VAL A 1 88 ? -20.280 -2.503 16.808 1.00 92.56 88 VAL A N 1
ATOM 671 C CA . VAL A 1 88 ? -19.965 -2.492 15.383 1.00 92.56 88 VAL A CA 1
ATOM 672 C C . VAL A 1 88 ? -20.214 -3.891 14.832 1.00 92.56 88 VAL A C 1
ATOM 674 O O . VAL A 1 88 ? -19.658 -4.871 15.326 1.00 92.56 88 VAL A O 1
ATOM 677 N N . ASN A 1 89 ? -21.071 -3.998 13.826 1.00 91.69 89 ASN A N 1
ATOM 678 C CA . ASN A 1 89 ? -21.372 -5.255 13.144 1.00 91.69 89 ASN A CA 1
ATOM 679 C C . ASN A 1 89 ? -20.481 -5.445 11.913 1.00 91.69 89 ASN A C 1
ATOM 681 O O . ASN A 1 89 ? -19.799 -4.521 11.485 1.00 91.69 89 ASN A O 1
ATOM 685 N N . GLU A 1 90 ? -20.473 -6.646 11.334 1.00 88.00 90 GLU A N 1
ATOM 686 C CA . GLU A 1 90 ? -19.772 -6.896 10.071 1.00 88.00 90 GLU A CA 1
ATOM 687 C C . GLU A 1 90 ? -20.361 -6.040 8.939 1.00 88.00 90 GLU A C 1
ATOM 689 O O . GLU A 1 90 ? -21.577 -6.017 8.732 1.00 88.00 90 GLU A O 1
ATOM 694 N N . ASP A 1 91 ? -19.491 -5.389 8.164 1.00 82.38 91 ASP A N 1
ATOM 695 C CA . ASP A 1 91 ? -19.896 -4.731 6.926 1.00 82.38 91 ASP A CA 1
ATOM 696 C C . ASP A 1 91 ? -19.757 -5.702 5.750 1.00 82.38 91 ASP A C 1
ATOM 698 O O . ASP A 1 91 ? -18.656 -6.084 5.346 1.00 82.38 91 ASP A O 1
ATOM 702 N N . ARG A 1 92 ? -20.899 -6.120 5.200 1.00 78.56 92 ARG A N 1
ATOM 703 C CA . ARG A 1 92 ? -20.961 -7.073 4.081 1.00 78.56 92 ARG A CA 1
ATOM 704 C C . ARG A 1 92 ? -20.998 -6.407 2.714 1.00 78.56 92 ARG A C 1
ATOM 706 O O . ARG A 1 92 ? -21.000 -7.108 1.702 1.00 78.56 92 ARG A O 1
ATOM 713 N N . ARG A 1 93 ? -21.055 -5.078 2.661 1.00 75.75 93 ARG A N 1
ATOM 714 C CA . ARG A 1 93 ? -21.093 -4.362 1.388 1.00 75.75 93 ARG A CA 1
ATOM 715 C C . ARG A 1 93 ? -19.713 -4.389 0.750 1.00 75.75 93 ARG A C 1
ATOM 717 O O . ARG A 1 93 ? -18.689 -4.287 1.421 1.00 75.75 93 ARG A O 1
ATOM 724 N N . VAL A 1 94 ? -19.706 -4.515 -0.570 1.00 64.69 94 VAL A N 1
ATOM 725 C CA . VAL A 1 94 ? -18.502 -4.408 -1.388 1.00 64.69 94 VAL A CA 1
ATOM 726 C C . VAL A 1 94 ? -18.666 -3.157 -2.232 1.00 64.69 94 VAL A C 1
ATOM 728 O O . VAL A 1 94 ? -19.563 -3.087 -3.066 1.00 64.69 94 VAL A O 1
ATOM 731 N N . VAL A 1 95 ? -17.821 -2.163 -1.986 1.00 65.00 95 VAL A N 1
ATOM 732 C CA . VAL A 1 95 ? -17.754 -0.934 -2.777 1.00 65.00 95 VAL A CA 1
ATOM 733 C C . VAL A 1 95 ? -16.299 -0.744 -3.172 1.00 65.00 95 VAL A C 1
ATOM 735 O O . VAL A 1 95 ? -15.395 -1.054 -2.393 1.00 65.00 95 VAL A O 1
ATOM 738 N N . ASP A 1 96 ? -16.054 -0.308 -4.401 1.00 61.84 96 ASP A N 1
ATOM 739 C CA . ASP A 1 96 ? -14.686 -0.083 -4.846 1.00 61.84 96 ASP A CA 1
ATOM 740 C C . ASP A 1 96 ? -14.048 1.103 -4.099 1.00 61.84 96 ASP A C 1
ATOM 742 O O . ASP A 1 96 ? -14.740 2.029 -3.672 1.00 61.84 96 ASP A O 1
ATOM 746 N N . ARG A 1 97 ? -12.723 1.051 -3.909 1.00 60.66 97 ARG A N 1
ATOM 747 C CA . ARG A 1 97 ? -11.903 2.105 -3.262 1.00 60.66 97 ARG A CA 1
ATOM 748 C C . ARG A 1 97 ? -12.393 2.546 -1.875 1.00 60.66 97 ARG A C 1
ATOM 750 O O . ARG A 1 97 ? -12.237 3.688 -1.458 1.00 60.66 97 ARG A O 1
ATOM 757 N N . THR A 1 98 ? -12.992 1.604 -1.164 1.00 70.00 98 THR A N 1
ATOM 758 C CA . THR A 1 98 ? -13.691 1.796 0.099 1.00 70.00 98 THR A CA 1
ATOM 759 C C . THR A 1 98 ? -13.189 0.774 1.099 1.00 70.00 98 THR A C 1
ATOM 761 O O . THR A 1 98 ? -13.201 -0.418 0.793 1.00 70.00 98 THR A O 1
ATOM 764 N N . TYR A 1 99 ? -12.814 1.202 2.302 1.00 77.25 99 TYR A N 1
ATOM 765 C CA . TYR A 1 99 ? -12.482 0.282 3.388 1.00 77.25 99 TYR A CA 1
ATOM 766 C C . TYR A 1 99 ? -13.748 -0.115 4.157 1.00 77.25 99 TYR A C 1
ATOM 768 O O . TYR A 1 99 ? -14.359 0.754 4.787 1.00 77.25 99 TYR A O 1
ATOM 776 N N . PRO A 1 100 ? -14.154 -1.405 4.153 1.00 82.12 100 PRO A N 1
ATOM 777 C CA . PRO A 1 100 ? -15.206 -1.874 5.042 1.00 82.12 100 PRO A CA 1
ATOM 778 C C . PRO A 1 100 ? -14.856 -1.559 6.490 1.00 82.12 100 PRO A C 1
ATOM 780 O O . PRO A 1 100 ? -13.704 -1.728 6.902 1.00 82.12 100 PRO A O 1
ATOM 783 N N . VAL A 1 101 ? -15.865 -1.142 7.255 1.00 86.44 101 VAL A N 1
ATOM 784 C CA . VAL A 1 101 ? -15.698 -0.776 8.663 1.00 86.44 101 VAL A CA 1
ATOM 785 C C . VAL A 1 101 ? -15.153 -1.947 9.472 1.00 86.44 101 VAL A C 1
ATOM 787 O O . VAL A 1 101 ? -14.161 -1.796 10.177 1.00 86.44 101 VAL A O 1
ATOM 790 N N . LEU A 1 102 ? -15.833 -3.090 9.398 1.00 89.69 102 LEU A N 1
ATOM 791 C CA . LEU A 1 102 ? -15.517 -4.279 10.168 1.00 89.69 102 LEU A CA 1
ATOM 792 C C . LEU A 1 102 ? -15.541 -5.483 9.240 1.00 89.69 102 LEU A C 1
ATOM 794 O O . LEU A 1 102 ? -16.540 -5.755 8.573 1.00 89.69 102 LEU A O 1
ATOM 798 N N . ILE A 1 103 ? -14.441 -6.220 9.233 1.00 90.50 103 ILE A N 1
ATOM 799 C CA . ILE A 1 103 ? -14.275 -7.458 8.491 1.00 90.50 103 ILE A CA 1
ATOM 800 C C . ILE A 1 103 ? -14.129 -8.586 9.498 1.00 90.50 103 ILE A C 1
ATOM 802 O O . ILE A 1 103 ? -13.246 -8.548 10.352 1.00 90.50 103 ILE A O 1
ATOM 806 N N . ARG A 1 104 ? -14.948 -9.625 9.363 1.00 91.56 104 ARG A N 1
ATOM 807 C CA . ARG A 1 104 ? -14.802 -10.837 10.162 1.00 91.56 104 ARG A CA 1
ATOM 808 C C . ARG A 1 104 ? -13.708 -11.741 9.584 1.00 91.56 104 ARG A C 1
ATOM 810 O O . ARG A 1 104 ? -13.669 -11.998 8.380 1.00 91.56 104 ARG A O 1
ATOM 817 N N . LEU A 1 105 ? -12.837 -12.248 10.452 1.00 91.62 105 LEU A N 1
ATOM 818 C CA . LEU A 1 105 ? -11.810 -13.248 10.160 1.00 91.62 105 LEU A CA 1
ATOM 819 C C . LEU A 1 105 ? -12.150 -14.531 10.931 1.00 91.62 105 LEU A C 1
ATOM 821 O O . LEU A 1 105 ? -11.559 -14.821 11.963 1.00 91.62 105 LEU A O 1
ATOM 825 N N . GLY A 1 106 ? -13.132 -15.300 10.458 1.00 88.56 106 GLY A N 1
ATOM 826 C CA . GLY A 1 106 ? -13.600 -16.490 11.184 1.00 88.56 106 GLY A CA 1
ATOM 827 C C . GLY A 1 106 ? -14.278 -16.152 12.520 1.00 88.56 106 GLY A C 1
ATOM 828 O O . GLY A 1 106 ? -14.844 -15.072 12.682 1.00 88.56 106 GLY A O 1
ATOM 829 N N . ASP A 1 107 ? -14.259 -17.081 13.476 1.00 88.12 107 ASP A N 1
ATOM 830 C CA . ASP A 1 107 ? -15.053 -16.948 14.708 1.00 88.12 107 ASP A CA 1
ATOM 831 C C . ASP A 1 107 ? -14.390 -16.132 15.823 1.00 88.12 107 ASP A C 1
ATOM 833 O O . ASP A 1 107 ? -15.080 -15.671 16.727 1.00 88.12 107 ASP A O 1
ATOM 837 N N . GLY A 1 108 ? -13.073 -15.929 15.757 1.00 89.25 108 GLY A N 1
ATOM 838 C CA . GLY A 1 108 ? -12.288 -15.350 16.853 1.00 89.25 108 GLY A CA 1
ATOM 839 C C . GLY A 1 108 ? -11.453 -14.132 16.474 1.00 89.25 108 GLY A C 1
ATOM 840 O O . GLY A 1 108 ? -10.577 -13.752 17.251 1.00 89.25 108 GLY A O 1
ATOM 841 N N . GLY A 1 109 ? -11.676 -13.549 15.293 1.00 94.06 109 GLY A N 1
ATOM 842 C CA . GLY A 1 109 ? -10.882 -12.435 14.787 1.00 94.06 109 GLY A CA 1
ATOM 843 C C . GLY A 1 109 ? -11.691 -11.446 13.957 1.00 94.06 109 GLY A C 1
ATOM 844 O O . GLY A 1 109 ? -12.575 -11.828 13.191 1.00 94.06 109 GLY A O 1
ATOM 845 N N . PHE A 1 110 ? -11.353 -10.168 14.084 1.00 94.62 110 PHE A N 1
ATOM 846 C CA . PHE A 1 110 ? -11.933 -9.072 13.316 1.00 94.62 110 PHE A CA 1
ATOM 847 C C . PHE A 1 110 ? -10.840 -8.111 12.855 1.00 94.62 110 PHE A C 1
ATOM 849 O O . PHE A 1 110 ? -9.839 -7.940 13.545 1.00 94.62 110 PHE A O 1
ATOM 856 N N . LEU A 1 111 ? -11.050 -7.452 11.717 1.00 93.31 111 LEU A N 1
ATOM 857 C CA . LEU A 1 111 ? -10.369 -6.206 11.376 1.00 93.31 111 LEU A CA 1
ATOM 858 C C . LEU A 1 111 ? -11.364 -5.068 11.474 1.00 93.31 111 LEU A C 1
ATOM 860 O O . LEU A 1 111 ? -12.400 -5.123 10.816 1.00 93.31 111 LEU A O 1
ATOM 864 N N . VAL A 1 112 ? -11.034 -4.033 12.231 1.00 92.06 112 VAL A N 1
ATOM 865 C CA . VAL A 1 112 ? -11.787 -2.779 12.256 1.00 92.06 112 VAL A CA 1
ATOM 866 C C . VAL A 1 112 ? -10.956 -1.673 11.626 1.00 92.06 112 VAL A C 1
ATOM 868 O O . VAL A 1 112 ? -9.759 -1.576 11.884 1.00 92.06 112 VAL A O 1
ATOM 871 N N . TYR A 1 113 ? -11.559 -0.847 10.777 1.00 89.75 113 TYR A N 1
ATOM 872 C CA . TYR A 1 113 ? -10.880 0.318 10.224 1.00 89.75 113 TYR A CA 1
ATOM 873 C C . TYR A 1 113 ? -10.806 1.419 11.290 1.00 89.75 113 TYR A C 1
ATOM 875 O O . TYR A 1 113 ? -11.773 2.136 11.550 1.00 89.75 113 TYR A O 1
ATOM 883 N N . GLY A 1 114 ? -9.643 1.520 11.933 1.00 90.75 114 GLY A N 1
ATOM 884 C CA . GLY A 1 114 ? -9.347 2.401 13.058 1.00 90.75 114 GLY A CA 1
ATOM 885 C C . GLY A 1 114 ? -9.699 3.875 12.849 1.00 90.75 114 GLY A C 1
ATOM 886 O O . GLY A 1 114 ? -10.218 4.471 13.794 1.00 90.75 114 GLY A O 1
ATOM 887 N N . PRO A 1 115 ? -9.528 4.473 11.650 1.00 89.25 115 PRO A N 1
ATOM 888 C CA . PRO A 1 115 ? -9.916 5.858 11.420 1.00 89.25 115 PRO A CA 1
ATOM 889 C C . PRO A 1 115 ? -11.378 6.165 11.746 1.00 89.25 115 PRO A C 1
ATOM 891 O O . PRO A 1 115 ? -11.642 7.259 12.222 1.00 89.25 115 PRO A O 1
ATOM 894 N N . PHE A 1 116 ? -12.309 5.216 11.597 1.00 88.19 116 PHE A N 1
ATOM 895 C CA . PHE A 1 116 ? -13.713 5.433 11.978 1.00 88.19 116 PHE A CA 1
ATOM 896 C C . PHE A 1 116 ? -13.930 5.482 13.494 1.00 88.19 116 PHE A C 1
ATOM 898 O O . PHE A 1 116 ? -14.898 6.078 13.952 1.00 88.19 116 PHE A O 1
ATOM 905 N N . LEU A 1 117 ? -13.035 4.880 14.282 1.00 91.00 117 LEU A N 1
ATOM 906 C CA . LEU A 1 117 ? -13.111 4.894 15.744 1.00 91.00 117 LEU A CA 1
ATOM 907 C C . LEU A 1 117 ? -12.567 6.196 16.351 1.00 91.00 117 LEU A C 1
ATOM 909 O O . LEU A 1 117 ? -12.847 6.482 17.515 1.00 91.00 117 LEU A O 1
ATOM 913 N N . ARG A 1 118 ? -11.785 6.977 15.596 1.00 91.88 118 ARG A N 1
ATOM 914 C CA . ARG A 1 118 ? -11.134 8.199 16.090 1.00 91.88 118 ARG A CA 1
ATOM 915 C C . ARG A 1 118 ? -12.144 9.308 16.345 1.00 91.88 118 ARG A C 1
ATOM 917 O O . ARG A 1 118 ? -13.023 9.529 15.528 1.00 91.88 118 ARG A O 1
ATOM 924 N N . ALA A 1 119 ? -11.974 10.059 17.421 1.00 91.62 119 ALA A N 1
ATOM 925 C CA . ALA A 1 119 ? -12.655 11.330 17.595 1.00 91.62 119 ALA A CA 1
ATOM 926 C C . ALA A 1 119 ? -12.044 12.411 16.679 1.00 91.62 119 ALA A C 1
ATOM 928 O O . ALA A 1 119 ? -10.833 12.425 16.448 1.00 91.62 119 ALA A O 1
ATOM 929 N N . THR A 1 120 ? -12.876 13.314 16.152 1.00 84.62 120 THR A N 1
ATOM 930 C CA . THR A 1 120 ? -12.470 14.385 15.215 1.00 84.62 120 THR A CA 1
ATOM 931 C C . THR A 1 120 ? -12.611 15.799 15.787 1.00 84.62 120 THR A C 1
ATOM 933 O O . THR A 1 120 ? -12.006 16.731 15.263 1.00 84.62 120 THR A O 1
ATOM 936 N N . SER A 1 121 ? -13.322 15.975 16.905 1.00 78.31 121 SER A N 1
ATOM 937 C CA . SER A 1 121 ? -13.604 17.272 17.554 1.00 78.31 121 SER A CA 1
ATOM 938 C C . SER A 1 121 ? -12.448 17.824 18.405 1.00 78.31 121 SER A C 1
ATOM 940 O O . SER A 1 121 ? -12.661 18.280 19.524 1.00 78.31 121 SER A O 1
ATOM 942 N N . GLY A 1 122 ? -11.204 17.733 17.924 1.00 83.75 122 GLY A N 1
ATOM 943 C CA . GLY A 1 122 ? -10.020 18.135 18.703 1.00 83.75 122 GLY A CA 1
ATOM 944 C C . GLY A 1 122 ? -9.717 17.224 19.901 1.00 83.75 122 GLY A C 1
ATOM 945 O O . GLY A 1 122 ? -8.879 17.559 20.731 1.00 83.75 122 GLY A O 1
ATOM 946 N N . THR A 1 123 ? -10.381 16.069 19.988 1.00 90.00 123 THR A N 1
ATOM 947 C CA . THR A 1 123 ? -10.156 15.053 21.019 1.00 90.00 123 THR A CA 1
ATOM 948 C C . THR A 1 123 ? -9.102 14.053 20.546 1.00 90.00 123 THR A C 1
ATOM 950 O O . THR A 1 123 ? -9.283 13.369 19.536 1.00 90.00 123 THR A O 1
ATOM 953 N N . ALA A 1 124 ? -8.002 13.925 21.284 1.00 91.81 124 ALA A N 1
ATOM 954 C CA . ALA A 1 124 ? -7.015 12.882 21.044 1.00 91.81 124 ALA A CA 1
ATOM 955 C C . ALA A 1 124 ? -7.645 11.504 21.298 1.00 91.81 124 ALA A C 1
ATOM 957 O O . ALA A 1 124 ? -8.349 11.312 22.284 1.00 91.81 124 ALA A O 1
ATOM 958 N N . THR A 1 125 ? -7.400 10.530 20.421 1.00 92.81 125 THR A N 1
ATOM 959 C CA . THR A 1 125 ? -7.933 9.168 20.581 1.00 92.81 125 THR A CA 1
ATOM 960 C C . THR A 1 125 ? -6.806 8.165 20.706 1.00 92.81 125 THR A C 1
ATOM 962 O O . THR A 1 125 ? -5.910 8.152 19.863 1.00 92.81 125 THR A O 1
ATOM 965 N N . LEU A 1 126 ? -6.886 7.300 21.714 1.00 93.81 126 LEU A N 1
ATOM 966 C CA . LEU A 1 126 ? -5.910 6.246 21.954 1.00 93.81 126 LEU A CA 1
ATOM 967 C C . LEU A 1 126 ? -6.602 4.891 22.073 1.00 93.81 126 LEU A C 1
ATOM 969 O O . LEU A 1 126 ? -7.639 4.757 22.721 1.00 93.81 126 LEU A O 1
ATOM 973 N N . LEU A 1 127 ? -6.013 3.873 21.445 1.00 94.38 127 LEU A N 1
ATOM 974 C CA . LEU A 1 127 ? -6.439 2.493 21.635 1.00 94.38 127 LEU A CA 1
ATOM 975 C C . LEU A 1 127 ? -5.802 1.963 22.923 1.00 94.38 127 LEU A C 1
ATOM 977 O O . LEU A 1 127 ? -4.599 1.705 22.974 1.00 94.38 127 LEU A O 1
ATOM 981 N N . ALA A 1 128 ? -6.609 1.817 23.967 1.00 93.75 128 ALA A N 1
ATOM 982 C CA . ALA A 1 128 ? -6.193 1.227 25.226 1.00 93.75 128 ALA A CA 1
ATOM 983 C C . ALA A 1 128 ? -6.079 -0.298 25.104 1.00 93.75 128 ALA A C 1
ATOM 985 O O . ALA A 1 128 ? -6.775 -0.954 24.324 1.00 93.75 128 ALA A O 1
ATOM 986 N N . LYS A 1 129 ? -5.194 -0.880 25.917 1.00 91.94 129 LYS A N 1
ATOM 987 C CA . LYS A 1 129 ? -5.027 -2.331 25.988 1.00 91.94 129 LYS A CA 1
ATOM 988 C C . LYS A 1 129 ? -6.271 -2.966 26.616 1.00 91.94 129 LYS A C 1
ATOM 990 O O . LYS A 1 129 ? -6.594 -2.682 27.766 1.00 91.94 129 LYS A O 1
ATOM 995 N N . GLY A 1 130 ? -6.933 -3.836 25.858 1.00 89.50 130 GLY A N 1
ATOM 996 C CA . GLY A 1 130 ? -8.082 -4.616 26.315 1.00 89.50 130 GLY A CA 1
ATOM 997 C C . GLY A 1 130 ? -7.725 -6.022 26.797 1.00 89.50 130 GLY A C 1
ATOM 998 O O . GLY A 1 130 ? -6.558 -6.372 26.980 1.00 89.50 130 GLY A O 1
ATOM 999 N N . SER A 1 131 ? -8.761 -6.847 26.970 1.00 88.38 131 SER A N 1
ATOM 1000 C CA . SER A 1 131 ? -8.638 -8.277 27.293 1.00 88.38 131 SER A CA 1
ATOM 1001 C C . SER A 1 131 ? -8.247 -9.142 26.090 1.00 88.38 131 SER A C 1
ATOM 1003 O O . SER A 1 131 ? -7.805 -10.276 26.266 1.00 88.38 131 SER A O 1
ATOM 1005 N N . VAL A 1 132 ? -8.398 -8.613 24.874 1.00 90.62 132 VAL A N 1
ATOM 1006 C CA . VAL A 1 132 ? -8.035 -9.280 23.622 1.00 90.62 132 VAL A CA 1
ATOM 1007 C C . VAL A 1 132 ? -6.859 -8.564 22.952 1.00 90.62 132 VAL A C 1
ATOM 1009 O O . VAL A 1 132 ? -6.779 -7.335 23.017 1.00 90.62 132 VAL A O 1
ATOM 1012 N N . PRO A 1 133 ? -5.938 -9.306 22.311 1.00 92.88 133 PRO A N 1
ATOM 1013 C CA . PRO A 1 133 ? -4.875 -8.716 21.511 1.00 92.88 133 PRO A CA 1
ATOM 1014 C C . PRO A 1 133 ? -5.402 -7.780 20.424 1.00 92.88 133 PRO A C 1
ATOM 1016 O O . PRO A 1 133 ? -6.380 -8.094 19.738 1.00 92.88 133 PRO A O 1
ATOM 1019 N N . THR A 1 134 ? -4.686 -6.674 20.230 1.00 93.75 134 THR A N 1
ATOM 1020 C CA . THR A 1 134 ? -4.876 -5.756 19.110 1.00 93.75 134 THR A CA 1
ATOM 1021 C C . THR A 1 134 ? -3.572 -5.567 18.337 1.00 93.75 134 THR A C 1
ATOM 1023 O O . THR A 1 134 ? -2.494 -5.598 18.929 1.00 93.75 134 THR A O 1
ATOM 1026 N N . LEU A 1 135 ? -3.655 -5.418 17.012 1.00 91.88 135 LEU A N 1
ATOM 1027 C CA . LEU A 1 135 ? -2.512 -5.097 16.146 1.00 91.88 135 LEU A CA 1
ATOM 1028 C C . LEU A 1 135 ? -2.942 -4.164 15.005 1.00 91.88 135 LEU A C 1
ATOM 1030 O O . LEU A 1 135 ? -3.938 -4.476 14.363 1.00 91.88 135 LEU A O 1
ATOM 1034 N N . PRO A 1 136 ? -2.199 -3.100 14.669 1.00 89.00 136 PRO A N 1
ATOM 1035 C CA . PRO A 1 136 ? -1.035 -2.605 15.393 1.00 89.00 136 PRO A CA 1
ATOM 1036 C C . PRO A 1 136 ? -1.463 -2.018 16.746 1.00 89.00 136 PRO A C 1
ATOM 1038 O O . PRO A 1 136 ? -2.635 -1.702 16.953 1.00 89.00 136 PRO A O 1
ATOM 1041 N N . ASP A 1 137 ? -0.528 -1.923 17.685 1.00 84.81 137 ASP A N 1
ATOM 1042 C CA . ASP A 1 137 ? -0.728 -1.296 18.989 1.00 84.81 137 ASP A CA 1
ATOM 1043 C C . ASP A 1 137 ? -0.127 0.126 19.028 1.00 84.81 137 ASP A C 1
ATOM 1045 O O . ASP A 1 137 ? 0.461 0.623 18.058 1.00 84.81 137 ASP A O 1
ATOM 1049 N N . GLY A 1 138 ? -0.357 0.829 20.141 1.00 82.38 138 GLY A N 1
ATOM 1050 C CA . GLY A 1 138 ? 0.151 2.184 20.371 1.00 82.38 138 GLY A CA 1
ATOM 1051 C C . GLY A 1 138 ? -0.402 3.244 19.409 1.00 82.38 138 GLY A C 1
ATOM 1052 O O . GLY A 1 138 ? -1.513 3.131 18.887 1.00 82.38 138 GLY A O 1
ATOM 1053 N N . ASP A 1 139 ? 0.395 4.284 19.161 1.00 73.69 139 ASP A N 1
ATOM 1054 C CA . ASP A 1 139 ? -0.007 5.493 18.417 1.00 73.69 139 ASP A CA 1
ATOM 1055 C C . ASP A 1 139 ? -0.314 5.244 16.930 1.00 73.69 139 ASP A C 1
ATOM 1057 O O . ASP A 1 139 ? -0.899 6.085 16.238 1.00 73.69 139 ASP A O 1
ATOM 1061 N N . SER A 1 140 ? 0.094 4.083 16.415 1.00 74.81 140 SER A N 1
ATOM 1062 C CA . SER A 1 140 ? -0.147 3.673 15.033 1.00 74.81 140 SER A CA 1
ATOM 1063 C C . SER A 1 140 ? -1.458 2.904 14.850 1.00 74.81 140 SER A C 1
ATOM 1065 O O . SER A 1 140 ? -1.959 2.849 13.725 1.00 74.81 140 SER A O 1
ATOM 1067 N N . ALA A 1 141 ? -2.037 2.377 15.940 1.00 84.56 141 ALA A N 1
ATOM 1068 C CA . ALA A 1 141 ? -3.194 1.485 15.925 1.00 84.56 141 ALA A CA 1
ATOM 1069 C C . ALA A 1 141 ? -4.334 2.028 15.058 1.00 84.56 141 ALA A C 1
ATOM 1071 O O . ALA A 1 141 ? -4.770 1.402 14.100 1.00 84.56 141 ALA A O 1
ATOM 1072 N N . LEU A 1 142 ? -4.772 3.256 15.326 1.00 88.81 142 LEU A N 1
ATOM 1073 C CA . LEU A 1 142 ? -5.964 3.816 14.689 1.00 88.81 142 LEU A CA 1
ATOM 1074 C C . LEU A 1 142 ? -5.693 4.509 13.344 1.00 88.81 142 LEU A C 1
ATOM 1076 O O . LEU A 1 142 ? -6.579 5.186 12.823 1.00 88.81 142 LEU A O 1
ATOM 1080 N N . ARG A 1 143 ? -4.490 4.371 12.769 1.00 86.69 143 ARG A N 1
ATOM 1081 C CA . ARG A 1 143 ? -4.154 4.987 11.472 1.00 86.69 143 ARG A CA 1
ATOM 1082 C C . ARG A 1 143 ? -4.716 4.205 10.277 1.00 86.69 143 ARG A C 1
ATOM 1084 O O . ARG A 1 143 ? -4.813 4.768 9.197 1.00 86.69 143 ARG A O 1
ATOM 1091 N N . GLY A 1 144 ? -5.107 2.944 10.454 1.00 87.56 144 GLY A N 1
ATOM 1092 C CA . GLY A 1 144 ? -5.755 2.125 9.424 1.00 87.56 144 GLY A CA 1
ATOM 1093 C C . GLY A 1 144 ? -6.425 0.903 10.038 1.00 87.56 144 GLY A C 1
ATOM 1094 O O . GLY A 1 144 ? -7.068 1.032 11.076 1.00 87.56 144 GLY A O 1
ATOM 1095 N N . TYR A 1 145 ? -6.322 -0.275 9.420 1.00 90.50 145 TYR A N 1
ATOM 1096 C CA . TYR A 1 145 ? -6.900 -1.485 10.005 1.00 90.50 145 TYR A CA 1
ATOM 1097 C C . TYR A 1 145 ? -6.236 -1.884 11.326 1.00 90.50 145 TYR A C 1
ATOM 1099 O O . TYR A 1 145 ? -5.015 -1.863 11.460 1.00 90.50 145 TYR A O 1
ATOM 1107 N N . VAL A 1 146 ? -7.078 -2.322 12.263 1.00 93.25 146 VAL A N 1
ATOM 1108 C CA . VAL A 1 146 ? -6.707 -2.939 13.534 1.00 93.25 146 VAL A CA 1
ATOM 1109 C C . VAL A 1 146 ? -7.287 -4.343 13.577 1.00 93.25 146 VAL A C 1
ATOM 1111 O O . VAL A 1 146 ? -8.504 -4.519 13.525 1.00 93.25 146 VAL A O 1
ATOM 1114 N N . PHE A 1 147 ? -6.427 -5.345 13.701 1.00 95.81 147 PHE A N 1
ATOM 1115 C CA . PHE A 1 147 ? -6.821 -6.682 14.108 1.00 95.81 147 PHE A CA 1
ATOM 1116 C C . PHE A 1 147 ? -7.211 -6.699 15.580 1.00 95.81 147 PHE A C 1
ATOM 1118 O O . PHE A 1 147 ? -6.482 -6.168 16.412 1.00 95.81 147 PHE A O 1
ATOM 1125 N N . VAL A 1 148 ? -8.330 -7.349 15.888 1.00 95.94 148 VAL A N 1
ATOM 1126 C CA . VAL A 1 148 ? -8.810 -7.630 17.241 1.00 95.94 148 VAL A CA 1
ATOM 1127 C C . VAL A 1 148 ? -9.206 -9.098 17.295 1.00 95.94 148 VAL A C 1
ATOM 1129 O O . VAL A 1 148 ? -10.127 -9.516 16.590 1.00 95.94 148 VAL A O 1
ATOM 1132 N N . GLY A 1 149 ? -8.527 -9.903 18.108 1.00 95.69 149 GLY A N 1
ATOM 1133 C CA . GLY A 1 149 ? -8.833 -11.329 18.148 1.00 95.69 149 GLY A CA 1
ATOM 1134 C C . GLY A 1 149 ? -7.866 -12.174 18.957 1.00 95.69 149 GLY A C 1
ATOM 1135 O O . GLY A 1 149 ? -6.937 -11.670 19.583 1.00 95.69 149 GLY A O 1
ATOM 1136 N N . ALA A 1 150 ? -8.109 -13.483 18.954 1.00 93.06 150 ALA A N 1
ATOM 1137 C CA . ALA A 1 150 ? -7.340 -14.430 19.750 1.00 93.06 150 ALA A CA 1
ATOM 1138 C C . ALA A 1 150 ? -5.852 -14.492 19.320 1.00 93.06 150 ALA A C 1
ATOM 1140 O O . ALA A 1 150 ? -5.551 -14.402 18.127 1.00 93.06 150 ALA A O 1
ATOM 1141 N N . PRO A 1 151 ? -4.903 -14.705 20.259 1.00 93.06 151 PRO A N 1
ATOM 1142 C CA . PRO A 1 151 ? -3.469 -14.739 19.951 1.00 93.06 151 PRO A CA 1
ATOM 1143 C C . PRO A 1 151 ? -3.064 -15.777 18.897 1.00 93.06 151 PRO A C 1
ATOM 1145 O O . PRO A 1 151 ? -2.107 -15.564 18.161 1.00 93.06 151 PRO A O 1
ATOM 1148 N N . ASN A 1 152 ? -3.796 -16.890 18.793 1.00 94.62 152 ASN A N 1
ATOM 1149 C CA . ASN A 1 152 ? -3.513 -17.972 17.844 1.00 94.62 152 ASN A CA 1
ATOM 1150 C C . ASN A 1 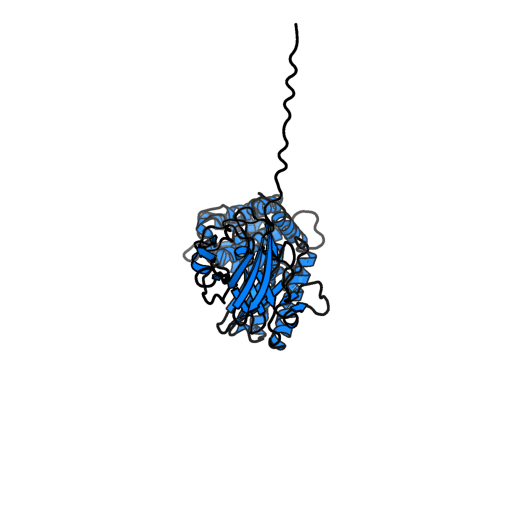152 ? -3.771 -17.605 16.370 1.00 94.62 152 ASN A C 1
ATOM 1152 O O . ASN A 1 152 ? -3.453 -18.403 15.492 1.00 94.62 152 ASN A O 1
ATOM 1156 N N . T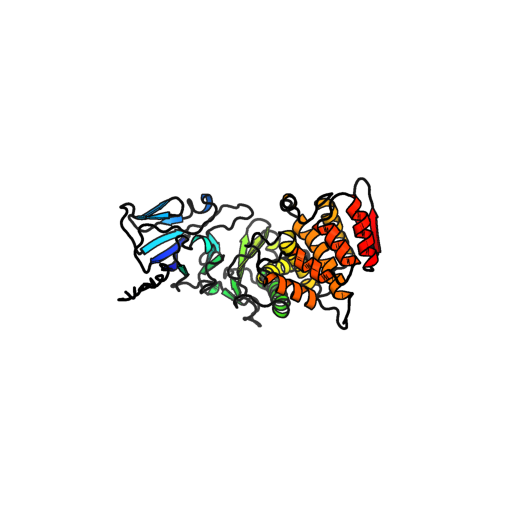YR A 1 153 ? -4.314 -16.418 16.089 1.00 95.50 153 TYR A N 1
ATOM 1157 C CA . TYR A 1 153 ? -4.389 -15.860 14.736 1.00 95.50 153 TYR A CA 1
ATOM 1158 C C . TYR A 1 153 ? -3.060 -15.260 14.276 1.00 95.50 153 TYR A C 1
ATOM 1160 O O . TYR A 1 153 ? -2.868 -15.031 13.084 1.00 95.50 153 TYR A O 1
ATOM 1168 N N . ILE A 1 154 ? -2.164 -14.956 15.216 1.00 94.94 154 ILE A N 1
ATOM 1169 C CA . ILE A 1 154 ? -0.941 -14.203 14.969 1.00 94.94 154 ILE A CA 1
ATOM 1170 C C . ILE A 1 154 ? 0.231 -15.181 14.932 1.00 94.94 154 ILE A C 1
ATOM 1172 O O . ILE A 1 154 ? 0.525 -15.871 15.905 1.00 94.94 154 ILE A O 1
ATOM 1176 N N . ALA A 1 155 ? 0.941 -15.201 13.812 1.00 94.19 155 ALA A N 1
ATOM 1177 C CA . ALA A 1 155 ? 2.175 -15.953 13.637 1.00 94.19 155 ALA A CA 1
ATOM 1178 C C . ALA A 1 155 ? 3.237 -15.063 12.977 1.00 94.19 155 ALA A C 1
ATOM 1180 O O . ALA A 1 155 ? 2.888 -14.085 12.317 1.00 94.19 155 ALA A O 1
ATOM 1181 N N . PRO A 1 156 ? 4.537 -15.367 13.097 1.00 94.62 156 PRO A N 1
ATOM 1182 C CA . PRO A 1 156 ? 5.528 -14.732 12.236 1.00 94.62 156 PRO A CA 1
ATOM 1183 C C . PRO A 1 156 ? 5.281 -15.112 10.767 1.00 94.62 156 PRO A C 1
ATOM 1185 O O . PRO A 1 156 ? 4.855 -16.235 10.476 1.00 94.62 156 PRO A O 1
ATOM 1188 N N . VAL A 1 157 ? 5.577 -14.192 9.840 1.00 93.62 157 VAL A N 1
ATOM 1189 C CA . VAL A 1 157 ? 5.574 -14.499 8.394 1.00 93.62 157 VAL A CA 1
ATOM 1190 C C . VAL A 1 157 ? 6.631 -15.565 8.079 1.00 93.62 157 VAL A C 1
ATOM 1192 O O . VAL A 1 157 ? 6.356 -16.504 7.339 1.00 93.62 157 VAL A O 1
ATOM 1195 N N . ASP A 1 158 ? 7.813 -15.462 8.694 1.00 94.19 158 ASP A N 1
ATOM 1196 C CA . ASP A 1 158 ? 8.903 -16.441 8.613 1.00 94.19 158 ASP A CA 1
ATOM 1197 C C . ASP A 1 158 ? 9.309 -16.853 10.032 1.00 94.19 158 ASP A C 1
ATOM 1199 O O . ASP A 1 158 ? 9.809 -16.038 10.805 1.00 94.19 158 ASP A O 1
ATOM 1203 N N . ALA A 1 159 ? 9.111 -18.124 10.389 1.00 93.12 159 ALA A N 1
ATOM 1204 C CA . ALA A 1 159 ? 9.431 -18.627 11.728 1.00 93.12 159 ALA A CA 1
ATOM 1205 C C . ALA A 1 159 ? 10.925 -18.507 12.080 1.00 93.12 159 ALA A C 1
ATOM 1207 O O . ALA A 1 159 ? 11.266 -18.428 13.257 1.00 93.12 159 ALA A O 1
ATOM 1208 N N . ARG A 1 160 ? 11.813 -18.469 11.076 1.00 94.44 160 ARG A N 1
ATOM 1209 C CA . ARG A 1 160 ? 13.263 -18.310 11.278 1.00 94.44 160 ARG A CA 1
ATOM 1210 C C . ARG A 1 160 ? 13.679 -16.848 11.432 1.00 94.44 160 ARG A C 1
ATOM 1212 O O . ARG A 1 160 ? 14.784 -16.583 11.890 1.00 94.44 160 ARG A O 1
ATOM 1219 N N . ARG A 1 161 ? 12.821 -15.913 11.016 1.00 93.62 161 ARG A N 1
ATOM 1220 C CA . ARG A 1 161 ? 13.049 -14.461 11.055 1.00 93.62 161 ARG A CA 1
ATOM 1221 C C . ARG A 1 161 ? 11.776 -13.754 11.536 1.00 93.62 161 ARG A C 1
ATOM 1223 O O . ARG A 1 161 ? 11.103 -13.082 10.748 1.00 93.62 161 ARG A O 1
ATOM 1230 N N . PRO A 1 162 ? 11.389 -13.951 12.811 1.00 92.00 162 PRO A N 1
ATOM 1231 C CA . PRO A 1 162 ? 10.120 -13.456 13.346 1.00 92.00 162 PRO A CA 1
ATOM 1232 C C . PRO A 1 162 ? 10.019 -11.926 13.359 1.00 92.00 162 PRO A C 1
ATOM 1234 O O . PRO A 1 162 ? 8.921 -11.379 13.432 1.00 92.00 162 PRO A O 1
ATOM 1237 N N . ASP A 1 163 ? 11.151 -11.234 13.263 1.00 90.69 163 ASP A N 1
ATOM 1238 C CA . ASP A 1 163 ? 11.242 -9.785 13.175 1.00 90.69 163 ASP A CA 1
ATOM 1239 C C . ASP A 1 163 ? 10.807 -9.233 11.809 1.00 90.69 163 ASP A C 1
ATOM 1241 O O . ASP A 1 163 ? 10.497 -8.045 11.731 1.00 90.69 163 ASP A O 1
ATOM 1245 N N . LEU A 1 164 ? 10.754 -10.051 10.743 1.00 91.81 164 LEU A N 1
ATOM 1246 C CA . LEU A 1 164 ? 10.413 -9.588 9.389 1.00 91.81 164 LEU A CA 1
ATOM 1247 C C . LEU A 1 164 ? 9.004 -9.015 9.278 1.00 91.81 164 LEU A C 1
ATOM 1249 O O . LEU A 1 164 ? 8.798 -8.032 8.563 1.00 91.81 164 LEU A O 1
ATOM 1253 N N . GLY A 1 165 ? 8.049 -9.648 9.951 1.00 92.50 165 GLY A N 1
ATOM 1254 C CA . GLY A 1 165 ? 6.634 -9.346 9.818 1.00 92.50 165 GLY A CA 1
ATOM 1255 C C . GLY A 1 165 ? 5.761 -10.356 10.551 1.00 92.50 165 GLY A C 1
ATOM 1256 O O . GLY A 1 165 ? 6.182 -11.477 10.852 1.00 92.50 165 GLY A O 1
ATOM 1257 N N . ARG A 1 166 ? 4.512 -9.967 10.796 1.00 94.19 166 ARG A N 1
ATOM 1258 C CA . ARG A 1 166 ? 3.476 -10.810 11.401 1.00 94.19 166 ARG A CA 1
ATOM 1259 C C . ARG A 1 166 ? 2.419 -11.159 10.356 1.00 94.19 166 ARG A C 1
ATOM 1261 O O . ARG A 1 166 ? 1.996 -10.302 9.588 1.00 94.19 166 ARG A O 1
ATOM 1268 N N . LEU A 1 167 ? 1.990 -12.413 10.344 1.00 94.31 167 LEU A N 1
ATOM 1269 C CA . LEU A 1 167 ? 0.842 -12.912 9.602 1.00 94.31 167 LEU A CA 1
ATOM 1270 C C . LEU A 1 167 ? -0.332 -13.059 10.573 1.00 94.31 167 LEU A C 1
ATOM 1272 O O . LEU A 1 167 ? -0.231 -13.775 11.568 1.00 94.31 167 LEU A O 1
ATOM 1276 N N . VAL A 1 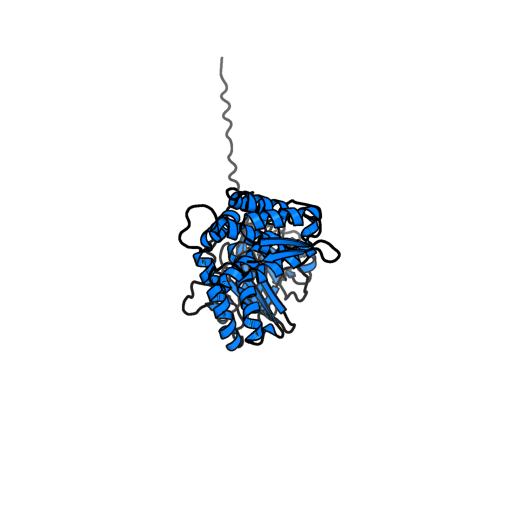168 ? -1.438 -12.399 10.258 1.00 95.12 168 VAL A N 1
ATOM 1277 C CA . VAL A 1 168 ? -2.734 -12.560 10.912 1.00 95.12 168 VAL A CA 1
ATOM 1278 C C . VAL A 1 168 ? -3.617 -13.387 9.987 1.00 95.12 168 VAL A C 1
ATOM 1280 O O . VAL A 1 168 ? -3.976 -12.944 8.897 1.00 95.12 168 VAL A O 1
ATOM 1283 N N . ALA A 1 169 ? -3.973 -14.594 10.399 1.00 93.38 169 ALA A N 1
ATOM 1284 C CA . ALA A 1 169 ? -4.841 -15.473 9.625 1.00 93.38 169 ALA A CA 1
ATOM 1285 C C . ALA A 1 169 ? -5.670 -16.359 10.551 1.00 93.38 169 ALA A C 1
ATOM 1287 O O . ALA A 1 169 ? -5.350 -16.509 11.728 1.00 93.38 169 ALA A O 1
ATOM 1288 N N . ARG A 1 170 ? -6.736 -16.969 10.026 1.00 92.62 170 ARG A N 1
ATOM 1289 C CA . ARG A 1 170 ? -7.500 -17.939 10.812 1.00 92.62 170 ARG A CA 1
ATOM 1290 C C . ARG A 1 170 ? -6.609 -19.129 11.216 1.00 92.62 170 ARG A C 1
ATOM 1292 O O . ARG A 1 170 ? -5.822 -19.583 10.384 1.00 92.62 170 ARG A O 1
ATOM 1299 N N . PRO A 1 171 ? -6.755 -19.677 12.436 1.00 91.25 171 PRO A N 1
ATOM 1300 C CA . PRO A 1 171 ? -5.977 -20.833 12.885 1.00 91.25 171 PRO A CA 1
ATOM 1301 C C . PRO A 1 171 ? -6.173 -22.090 12.028 1.00 91.25 171 PRO A C 1
ATOM 1303 O O . PRO A 1 171 ? -5.291 -22.939 11.975 1.00 91.25 171 PRO A O 1
ATOM 1306 N N . ASP A 1 172 ? -7.318 -22.202 11.352 1.00 88.75 172 ASP A N 1
ATOM 1307 C CA . ASP A 1 172 ? -7.675 -23.308 10.462 1.00 88.75 172 ASP A CA 1
ATOM 1308 C C . ASP A 1 172 ? -7.313 -23.050 8.988 1.00 88.75 172 ASP A C 1
ATOM 1310 O O . ASP A 1 172 ? -7.781 -23.759 8.096 1.00 88.75 172 ASP A O 1
ATOM 1314 N N . LEU A 1 173 ? -6.475 -22.043 8.712 1.00 85.38 173 LEU A N 1
ATOM 1315 C CA . LEU A 1 173 ? -5.936 -21.813 7.376 1.00 85.38 173 LEU A CA 1
ATOM 1316 C C . LEU A 1 173 ? -5.220 -23.079 6.867 1.00 85.38 173 LEU A C 1
ATOM 1318 O O . LEU A 1 173 ? -4.358 -23.604 7.580 1.00 85.38 173 LEU A O 1
ATOM 1322 N N . PRO A 1 174 ? -5.496 -23.549 5.633 1.00 83.69 174 PRO A N 1
ATOM 1323 C CA . PRO A 1 174 ? -4.850 -24.739 5.098 1.00 83.69 174 PRO A CA 1
ATOM 1324 C C . PRO A 1 174 ? -3.315 -24.639 5.164 1.00 83.69 174 PRO A C 1
ATOM 1326 O O . PRO A 1 174 ? -2.746 -23.677 4.633 1.00 83.69 174 PRO A O 1
ATOM 1329 N N . PRO A 1 175 ? -2.613 -25.631 5.750 1.00 85.62 175 PRO A N 1
ATOM 1330 C CA . PRO A 1 175 ? -1.157 -25.586 5.895 1.00 85.62 175 PRO A CA 1
ATOM 1331 C C . PRO A 1 175 ? -0.411 -25.388 4.570 1.00 85.62 175 PRO A C 1
ATOM 1333 O O . PRO A 1 175 ? 0.594 -24.680 4.525 1.00 85.62 175 PRO A O 1
ATOM 1336 N N . GLN A 1 176 ? -0.933 -25.957 3.478 1.00 82.44 176 GLN A N 1
ATOM 1337 C CA . GLN A 1 176 ? -0.353 -25.824 2.140 1.00 82.44 176 GLN A CA 1
ATOM 1338 C C . GLN A 1 176 ? -0.343 -24.370 1.652 1.00 82.44 176 GLN A C 1
ATOM 1340 O O . GLN A 1 176 ? 0.636 -23.932 1.057 1.00 82.44 176 GLN A O 1
ATOM 1345 N N . TRP A 1 177 ? -1.386 -23.589 1.950 1.00 82.19 177 TRP A N 1
ATOM 1346 C CA . TRP A 1 177 ? -1.408 -22.172 1.587 1.00 82.19 177 TRP A CA 1
ATOM 1347 C C . TRP A 1 177 ? -0.271 -21.422 2.282 1.00 82.19 177 TRP A C 1
ATOM 1349 O O . TRP A 1 177 ? 0.481 -20.686 1.643 1.00 82.19 177 TRP A O 1
ATOM 1359 N N . LYS A 1 178 ? -0.095 -21.668 3.589 1.00 83.75 178 LYS A N 1
ATOM 1360 C CA . LYS A 1 178 ? 0.989 -21.059 4.369 1.00 83.75 178 LYS A CA 1
ATOM 1361 C C . LYS A 1 178 ? 2.353 -21.449 3.803 1.00 83.75 178 LYS A C 1
ATOM 1363 O O . LYS A 1 178 ? 3.205 -20.579 3.655 1.00 83.75 178 LYS A O 1
ATOM 1368 N N . ALA A 1 179 ? 2.539 -22.719 3.445 1.00 85.25 179 ALA A N 1
ATOM 1369 C CA . ALA A 1 179 ? 3.779 -23.215 2.853 1.00 85.25 179 ALA A CA 1
ATOM 1370 C C . ALA A 1 179 ? 4.126 -22.536 1.516 1.00 85.25 179 ALA A C 1
ATOM 1372 O O . ALA A 1 179 ? 5.302 -22.404 1.194 1.00 85.25 179 ALA A O 1
ATOM 1373 N N . GLU A 1 180 ? 3.133 -22.073 0.757 1.00 82.56 180 GLU A N 1
ATOM 1374 C CA . GLU A 1 180 ? 3.363 -21.477 -0.559 1.00 82.56 180 GLU A CA 1
ATOM 1375 C C . GLU A 1 180 ? 3.407 -19.952 -0.593 1.00 82.56 180 GLU A C 1
ATOM 1377 O O . GLU A 1 180 ? 4.162 -19.380 -1.383 1.00 82.56 180 GLU A O 1
ATOM 1382 N N . VAL A 1 181 ? 2.598 -19.286 0.229 1.00 85.62 181 VAL A N 1
ATOM 1383 C CA . VAL A 1 181 ? 2.490 -17.822 0.227 1.00 85.62 181 VAL A CA 1
ATOM 1384 C C . VAL A 1 181 ? 3.485 -17.177 1.181 1.00 85.62 181 VAL A C 1
ATOM 1386 O O . VAL A 1 181 ? 4.082 -16.154 0.839 1.00 85.62 181 VAL A O 1
ATOM 1389 N N . ALA A 1 182 ? 3.719 -17.781 2.350 1.00 89.12 182 ALA A N 1
ATOM 1390 C CA . ALA A 1 182 ? 4.636 -17.219 3.335 1.00 89.12 182 ALA A CA 1
ATOM 1391 C C . ALA A 1 182 ? 6.068 -17.032 2.794 1.00 89.12 182 ALA A C 1
ATOM 1393 O O . ALA A 1 182 ? 6.639 -15.978 3.069 1.00 89.12 182 ALA A O 1
ATOM 1394 N N . PRO A 1 183 ? 6.643 -17.943 1.975 1.00 91.38 183 PRO A N 1
ATOM 1395 C CA . PRO A 1 183 ? 7.957 -17.711 1.377 1.00 91.38 183 PRO A CA 1
ATOM 1396 C C . PRO A 1 183 ? 8.014 -16.469 0.482 1.00 91.38 183 PRO A C 1
ATOM 1398 O O . PRO A 1 183 ? 8.950 -15.689 0.616 1.00 91.38 183 PRO A O 1
ATOM 1401 N N . GLY A 1 184 ? 7.009 -16.245 -0.376 1.00 92.12 184 GLY A N 1
ATOM 1402 C CA . GLY A 1 184 ? 6.964 -15.066 -1.252 1.00 92.12 184 GLY A CA 1
ATOM 1403 C C . GLY A 1 184 ? 6.820 -13.757 -0.469 1.00 92.12 184 GLY A C 1
ATOM 1404 O O . GLY A 1 184 ? 7.507 -12.780 -0.759 1.00 92.12 184 GLY A O 1
ATOM 1405 N N . LEU A 1 185 ? 5.993 -13.753 0.585 1.00 93.56 185 LEU A N 1
ATOM 1406 C CA . LEU A 1 185 ? 5.897 -12.620 1.512 1.00 93.56 185 LEU A CA 1
ATOM 1407 C C . LEU A 1 185 ? 7.222 -12.367 2.244 1.00 93.56 185 LEU A C 1
ATOM 1409 O O . LEU A 1 185 ? 7.671 -11.226 2.327 1.00 93.56 185 LEU A O 1
ATOM 1413 N N . ALA A 1 186 ? 7.855 -13.418 2.771 1.00 95.44 186 ALA A N 1
ATOM 1414 C CA . ALA A 1 186 ? 9.119 -13.321 3.496 1.00 95.44 186 ALA A CA 1
ATOM 1415 C C . ALA A 1 186 ? 10.265 -12.830 2.601 1.00 95.44 186 ALA A C 1
ATOM 1417 O O . ALA A 1 186 ? 11.118 -12.068 3.057 1.00 95.44 186 ALA A O 1
ATOM 1418 N N . GLU A 1 187 ? 10.289 -13.260 1.340 1.00 96.19 187 GLU A N 1
ATOM 1419 C CA . GLU A 1 187 ? 11.241 -12.808 0.331 1.00 96.19 187 GLU A CA 1
ATOM 1420 C C . GLU A 1 187 ? 11.062 -11.319 0.028 1.00 96.19 187 GLU A C 1
ATOM 1422 O O . GLU A 1 187 ? 12.015 -10.559 0.191 1.00 96.19 187 GLU A O 1
ATOM 1427 N N . ALA A 1 188 ? 9.844 -10.881 -0.309 1.00 96.19 188 ALA A N 1
ATOM 1428 C CA . ALA A 1 188 ? 9.557 -9.473 -0.577 1.00 96.19 188 ALA A CA 1
ATOM 1429 C C . ALA A 1 188 ? 9.866 -8.576 0.636 1.00 96.19 188 ALA A C 1
ATOM 1431 O O . ALA A 1 188 ? 10.542 -7.557 0.504 1.00 96.19 188 ALA A O 1
ATOM 1432 N N . LEU A 1 189 ? 9.444 -8.981 1.841 1.00 95.12 189 LEU A N 1
ATOM 1433 C CA . LEU A 1 189 ? 9.731 -8.250 3.080 1.00 95.12 189 LEU A CA 1
ATOM 1434 C C . LEU A 1 189 ? 11.233 -8.121 3.329 1.00 95.12 189 LEU A C 1
ATOM 1436 O O . LEU A 1 189 ? 11.711 -7.032 3.642 1.00 95.12 189 LEU A O 1
ATOM 1440 N N . ALA A 1 190 ? 11.986 -9.214 3.189 1.00 95.50 190 ALA A N 1
ATOM 1441 C CA . ALA A 1 190 ? 13.432 -9.183 3.363 1.00 95.50 190 ALA A CA 1
ATOM 1442 C C . ALA A 1 190 ? 14.103 -8.290 2.312 1.00 95.50 190 ALA A C 1
ATOM 1444 O O . ALA A 1 190 ? 14.974 -7.491 2.656 1.00 95.50 190 ALA A O 1
ATOM 1445 N N . TYR A 1 191 ? 13.668 -8.390 1.055 1.00 96.25 191 TYR A N 1
ATOM 1446 C CA . TYR A 1 191 ? 14.203 -7.611 -0.054 1.00 96.25 191 TYR A CA 1
ATOM 1447 C C . TYR A 1 191 ? 14.036 -6.106 0.170 1.00 96.25 191 TYR A C 1
ATOM 1449 O O . TYR A 1 191 ? 15.007 -5.353 0.056 1.00 96.25 191 TYR A O 1
ATOM 1457 N N . TYR A 1 192 ? 12.826 -5.671 0.531 1.00 94.81 192 TYR A N 1
ATOM 1458 C CA . TYR A 1 192 ? 12.533 -4.257 0.743 1.00 94.81 192 TYR A CA 1
ATOM 1459 C C . TYR A 1 192 ? 13.119 -3.720 2.043 1.00 94.81 192 TYR A C 1
ATOM 1461 O O . TYR A 1 192 ? 13.652 -2.619 2.025 1.00 94.81 192 TYR A O 1
ATOM 1469 N N . ARG A 1 193 ? 13.141 -4.483 3.144 1.00 92.12 193 ARG A N 1
ATOM 1470 C CA . ARG A 1 193 ? 13.777 -4.030 4.401 1.00 92.12 193 ARG A CA 1
ATOM 1471 C C . ARG A 1 193 ? 15.268 -3.752 4.265 1.00 92.12 193 ARG A C 1
ATOM 1473 O O . ARG A 1 193 ? 15.795 -2.915 4.985 1.00 92.12 193 ARG A O 1
ATOM 1480 N N . GLN A 1 194 ? 15.953 -4.447 3.360 1.00 92.56 194 GLN A N 1
ATOM 1481 C CA . GLN A 1 194 ? 17.364 -4.177 3.071 1.00 92.56 194 GLN A CA 1
ATOM 1482 C C . GLN A 1 194 ? 17.581 -2.855 2.319 1.00 92.56 194 GLN A C 1
ATOM 1484 O O . GLN A 1 194 ? 18.708 -2.373 2.255 1.00 92.56 194 GLN A O 1
ATOM 1489 N N . ARG A 1 195 ? 16.532 -2.295 1.709 1.00 92.94 195 ARG A N 1
ATOM 1490 C CA . ARG A 1 195 ? 16.619 -1.191 0.741 1.00 92.94 195 ARG A CA 1
ATOM 1491 C C . ARG A 1 195 ? 15.851 0.056 1.156 1.00 92.94 195 ARG A C 1
ATOM 1493 O O . ARG A 1 195 ? 16.215 1.153 0.749 1.00 92.94 195 ARG A O 1
ATOM 1500 N N . LEU A 1 196 ? 14.794 -0.115 1.940 1.00 90.25 196 LEU A N 1
ATOM 1501 C CA . LEU A 1 196 ? 13.893 0.932 2.390 1.00 90.25 196 LEU A CA 1
ATOM 1502 C C . LEU A 1 196 ? 13.820 0.907 3.917 1.00 90.25 196 LEU A C 1
ATOM 1504 O O . LEU A 1 196 ? 13.614 -0.163 4.501 1.00 90.25 196 LEU A O 1
ATOM 1508 N N . PRO A 1 197 ? 13.950 2.067 4.580 1.00 82.62 197 PRO A N 1
ATOM 1509 C CA . PRO A 1 197 ? 13.738 2.142 6.013 1.00 82.62 197 PRO A CA 1
ATOM 1510 C C . PRO A 1 197 ? 12.274 1.825 6.342 1.00 82.62 197 PRO A C 1
ATOM 1512 O O . PRO A 1 197 ? 11.353 2.269 5.653 1.00 82.62 197 PRO A O 1
ATOM 1515 N N . LEU A 1 198 ? 12.048 1.089 7.432 1.00 73.25 198 LEU A N 1
ATOM 1516 C CA . LEU A 1 198 ? 10.718 1.022 8.031 1.00 73.25 198 LEU A CA 1
ATOM 1517 C C . LEU A 1 198 ? 10.408 2.384 8.652 1.00 73.25 198 LEU A C 1
ATOM 1519 O O . LEU A 1 198 ? 11.160 2.872 9.496 1.00 73.25 198 LEU A O 1
ATOM 1523 N N . ARG A 1 199 ? 9.294 2.993 8.251 1.00 66.56 199 ARG A N 1
ATOM 1524 C CA . ARG A 1 199 ? 8.800 4.212 8.899 1.00 66.56 199 ARG A CA 1
ATOM 1525 C C . ARG A 1 199 ? 8.141 3.840 10.226 1.00 66.56 199 ARG A C 1
ATOM 1527 O O . ARG A 1 199 ? 7.466 2.816 10.319 1.00 66.56 199 ARG A O 1
ATOM 1534 N N . ASP A 1 200 ? 8.369 4.660 11.245 1.00 64.75 200 ASP A N 1
ATOM 1535 C CA . ASP A 1 200 ? 7.761 4.555 12.579 1.00 64.75 200 ASP A CA 1
ATOM 1536 C C . ASP A 1 200 ? 8.008 3.223 13.320 1.00 64.75 200 ASP A C 1
ATOM 1538 O O . ASP A 1 200 ? 7.286 2.888 14.255 1.00 64.75 200 ASP A O 1
ATOM 1542 N N . GLY A 1 201 ? 9.009 2.433 12.908 1.00 63.59 201 GLY A N 1
ATOM 1543 C CA . GLY A 1 201 ? 9.347 1.158 13.555 1.00 63.59 201 GLY A CA 1
ATOM 1544 C C . GLY A 1 201 ? 8.244 0.092 13.489 1.00 63.59 201 GLY A C 1
ATOM 1545 O O . GLY A 1 201 ? 8.328 -0.923 14.184 1.00 63.59 201 GLY A O 1
ATOM 1546 N N . VAL A 1 202 ? 7.210 0.292 12.665 1.00 65.81 202 VAL A N 1
ATOM 1547 C CA . VAL A 1 202 ? 6.071 -0.623 12.608 1.00 65.81 202 VAL A CA 1
ATOM 1548 C C . VAL A 1 202 ? 6.471 -1.900 11.881 1.00 65.81 202 VAL A C 1
ATOM 1550 O O . VAL A 1 202 ? 6.849 -1.891 10.710 1.00 65.81 202 VAL A O 1
ATOM 1553 N N . THR A 1 203 ? 6.363 -3.027 12.584 1.00 79.81 203 THR A N 1
ATOM 1554 C CA . THR A 1 203 ? 6.532 -4.350 11.980 1.00 79.81 203 THR A CA 1
ATOM 1555 C C . THR A 1 203 ? 5.400 -4.588 10.975 1.00 79.81 203 THR A C 1
ATOM 1557 O O . THR A 1 203 ? 4.240 -4.500 11.375 1.00 79.81 203 THR A O 1
ATOM 1560 N N . PRO A 1 204 ? 5.695 -4.926 9.707 1.00 86.44 204 PRO A N 1
ATOM 1561 C CA . PRO A 1 204 ? 4.691 -5.299 8.715 1.00 86.44 204 PRO A CA 1
ATOM 1562 C C . PRO A 1 204 ? 3.676 -6.318 9.237 1.00 86.44 204 PRO A C 1
ATOM 1564 O O . PRO A 1 204 ? 4.064 -7.386 9.718 1.00 86.44 204 PRO A O 1
ATOM 1567 N N . ILE A 1 205 ? 2.384 -6.011 9.116 1.00 89.00 205 ILE A N 1
ATOM 1568 C CA . ILE A 1 205 ? 1.299 -6.939 9.451 1.00 89.00 205 ILE A CA 1
ATOM 1569 C C . ILE A 1 205 ? 0.578 -7.316 8.165 1.00 89.00 205 ILE A C 1
ATOM 1571 O O . ILE A 1 205 ? -0.018 -6.466 7.513 1.00 89.00 205 ILE A O 1
ATOM 1575 N N . VAL A 1 206 ? 0.600 -8.595 7.811 1.00 89.50 206 VAL A N 1
ATOM 1576 C CA . VAL A 1 206 ? -0.161 -9.133 6.683 1.00 89.50 206 VAL A CA 1
ATOM 1577 C C . VAL A 1 206 ? -1.378 -9.850 7.233 1.00 89.50 206 VAL A C 1
ATOM 1579 O O . VAL A 1 206 ? -1.240 -10.777 8.024 1.00 89.50 206 VAL A O 1
ATOM 1582 N N . VAL A 1 207 ? -2.568 -9.446 6.813 1.00 90.81 207 VAL A N 1
ATOM 1583 C CA . VAL A 1 207 ? -3.817 -10.108 7.168 1.00 90.81 207 VAL A CA 1
ATOM 1584 C C . VAL A 1 207 ? -4.320 -10.915 5.993 1.00 90.81 207 VAL A C 1
ATOM 1586 O O . VAL A 1 207 ? -4.519 -10.372 4.911 1.00 90.81 207 VAL A O 1
ATOM 1589 N N . TYR A 1 208 ? -4.589 -12.193 6.217 1.00 89.38 208 TYR A N 1
ATOM 1590 C CA . TYR A 1 208 ? -5.213 -13.056 5.230 1.00 89.38 208 TYR A CA 1
ATOM 1591 C C . TYR A 1 208 ? -6.728 -13.123 5.424 1.00 89.38 208 TYR A C 1
ATOM 1593 O O . TYR A 1 208 ? -7.217 -13.499 6.494 1.00 89.38 208 TYR A O 1
ATOM 1601 N N . LYS A 1 209 ? -7.473 -12.837 4.356 1.00 89.12 209 LYS A N 1
ATOM 1602 C CA . LYS A 1 209 ? -8.921 -13.032 4.288 1.00 89.12 209 LYS A CA 1
ATOM 1603 C C . LYS A 1 209 ? -9.276 -13.973 3.143 1.00 89.12 209 LYS A C 1
ATOM 1605 O O . LYS A 1 209 ? -9.093 -13.640 1.973 1.00 89.12 209 LYS A O 1
ATOM 1610 N N . ASP A 1 210 ? -9.863 -15.108 3.503 1.00 86.12 210 ASP A N 1
ATOM 1611 C CA . ASP A 1 210 ? -10.421 -16.059 2.546 1.00 86.12 210 ASP A CA 1
ATOM 1612 C C . ASP A 1 210 ? -11.726 -15.529 1.933 1.00 86.12 210 ASP A C 1
ATOM 1614 O O . ASP A 1 210 ? -12.557 -14.920 2.621 1.00 86.12 210 ASP A O 1
ATOM 1618 N N . ARG A 1 211 ? -11.919 -15.768 0.637 1.00 84.06 211 ARG A N 1
ATOM 1619 C CA . ARG A 1 211 ? -13.118 -15.388 -0.117 1.00 84.06 211 ARG A CA 1
ATOM 1620 C C . ARG A 1 211 ? -13.567 -16.546 -1.014 1.00 84.06 211 ARG A C 1
ATOM 1622 O O . ARG A 1 211 ? -12.724 -17.237 -1.579 1.00 84.06 211 ARG A O 1
ATOM 1629 N N . PRO A 1 212 ? -14.880 -16.771 -1.180 1.00 83.12 212 PRO A N 1
ATOM 1630 C CA . PRO A 1 212 ? -15.361 -17.803 -2.097 1.00 83.12 212 PRO A CA 1
ATOM 1631 C C . PRO A 1 212 ? -15.054 -17.445 -3.561 1.00 83.12 212 PRO A C 1
ATOM 1633 O O . PRO A 1 212 ? -14.548 -18.284 -4.304 1.00 83.12 212 PRO A O 1
ATOM 1636 N N . ASP A 1 213 ? -15.292 -16.189 -3.943 1.00 86.12 213 ASP A N 1
ATOM 1637 C CA . ASP A 1 213 ? -15.132 -15.690 -5.314 1.00 86.12 213 ASP A CA 1
ATOM 1638 C C . ASP A 1 213 ? -13.659 -15.606 -5.739 1.00 86.12 213 ASP A C 1
ATOM 1640 O O . ASP A 1 213 ? -12.803 -15.349 -4.891 1.00 86.12 213 ASP A O 1
ATOM 1644 N N . PRO A 1 214 ? -13.330 -15.766 -7.036 1.00 84.88 214 PRO A N 1
ATOM 1645 C CA . PRO A 1 214 ? -11.968 -15.597 -7.529 1.00 84.88 214 PRO A CA 1
ATOM 1646 C C . PRO A 1 214 ? -11.487 -14.161 -7.312 1.00 84.88 214 PRO A C 1
ATOM 1648 O O . PRO A 1 214 ? -11.906 -13.233 -7.999 1.00 84.88 214 PRO A O 1
ATOM 1651 N N . VAL A 1 215 ? -10.576 -13.986 -6.357 1.00 86.94 215 VAL A N 1
ATOM 1652 C CA . VAL A 1 215 ? -9.967 -12.695 -6.047 1.00 86.94 215 VAL A CA 1
ATOM 1653 C C . VAL A 1 215 ? -8.535 -12.899 -5.582 1.00 86.94 215 VAL A C 1
ATOM 1655 O O . VAL A 1 215 ? -8.237 -13.823 -4.831 1.00 86.94 215 VAL A O 1
ATOM 1658 N N . LEU A 1 216 ? -7.652 -12.022 -6.032 1.00 86.56 216 LEU A N 1
ATOM 1659 C CA . LEU A 1 216 ? -6.338 -11.826 -5.451 1.00 86.56 216 LEU A CA 1
ATOM 1660 C C . LEU A 1 216 ? -6.116 -10.319 -5.413 1.00 86.56 216 LEU A C 1
ATOM 1662 O O . LEU A 1 216 ? -5.948 -9.689 -6.453 1.00 86.56 216 LEU A O 1
ATOM 1666 N N . ARG A 1 217 ? -6.230 -9.737 -4.222 1.00 86.69 217 ARG A N 1
ATOM 1667 C CA . ARG A 1 217 ? -6.161 -8.287 -4.022 1.00 86.69 217 ARG A CA 1
ATOM 1668 C C . ARG A 1 217 ? -5.485 -7.987 -2.697 1.00 86.69 217 ARG A C 1
ATOM 1670 O O . ARG A 1 217 ? -5.906 -8.537 -1.679 1.00 86.69 217 ARG A O 1
ATOM 1677 N N . GLY A 1 218 ? -4.502 -7.097 -2.694 1.00 88.19 218 GLY A N 1
ATOM 1678 C CA . GLY A 1 218 ? -4.045 -6.454 -1.472 1.00 88.19 218 GLY A CA 1
ATOM 1679 C C . GLY A 1 218 ? -4.686 -5.082 -1.302 1.00 88.19 218 GLY A C 1
ATOM 1680 O O . GLY A 1 218 ? -5.195 -4.483 -2.247 1.00 88.19 218 GLY A O 1
ATOM 1681 N N . ASN A 1 219 ? -4.740 -4.614 -0.062 1.00 85.38 219 ASN A N 1
ATOM 1682 C CA . ASN A 1 219 ? -4.867 -3.195 0.227 1.00 85.38 219 ASN A CA 1
ATOM 1683 C C . ASN A 1 219 ? -3.992 -2.890 1.438 1.00 85.38 219 ASN A C 1
ATOM 1685 O O . ASN A 1 219 ? -4.100 -3.564 2.467 1.00 85.38 219 ASN A O 1
ATOM 1689 N N . VAL A 1 220 ? -3.158 -1.865 1.336 1.00 86.81 220 VAL A N 1
ATOM 1690 C CA . VAL A 1 220 ? -2.346 -1.389 2.452 1.00 86.81 220 VAL A CA 1
ATOM 1691 C C . VAL A 1 220 ? -3.017 -0.170 3.062 1.00 86.81 220 VAL A C 1
ATOM 1693 O O . VAL A 1 220 ? -3.268 0.810 2.373 1.00 86.81 220 VAL A O 1
ATOM 1696 N N . THR A 1 221 ? -3.288 -0.212 4.363 1.00 83.00 221 THR A N 1
ATOM 1697 C CA . THR A 1 221 ? -3.854 0.931 5.095 1.00 83.00 221 THR A CA 1
ATOM 1698 C C . THR A 1 221 ? -2.796 1.601 5.952 1.00 83.00 221 THR A C 1
ATOM 1700 O O . THR A 1 221 ? -1.742 1.009 6.222 1.00 83.00 221 THR A O 1
ATOM 1703 N N . GLY A 1 222 ? -3.088 2.790 6.485 1.00 75.31 222 GLY A N 1
ATOM 1704 C CA . GLY A 1 222 ? -2.321 3.384 7.583 1.00 75.31 222 GLY A CA 1
ATOM 1705 C C . GLY A 1 222 ? -2.052 2.389 8.733 1.00 75.31 222 GLY A C 1
ATOM 1706 O O . GLY A 1 222 ? -2.739 1.380 8.882 1.00 75.31 222 GLY A O 1
ATOM 1707 N N . GLY A 1 223 ? -0.982 2.610 9.499 1.00 76.50 223 GLY A N 1
ATOM 1708 C CA . GLY A 1 223 ? -0.623 1.756 10.645 1.00 76.50 223 GLY A CA 1
ATOM 1709 C C . GLY A 1 223 ? 0.204 0.493 10.345 1.00 76.50 223 GLY A C 1
ATOM 1710 O O . GLY A 1 223 ? 0.452 -0.286 11.244 1.00 76.50 223 GLY A O 1
ATOM 1711 N N . GLY A 1 224 ? 0.682 0.256 9.124 1.00 83.44 224 GLY A N 1
ATOM 1712 C CA . GLY A 1 224 ? 1.581 -0.884 8.839 1.00 83.44 224 GLY A CA 1
ATOM 1713 C C . GLY A 1 224 ? 0.895 -2.185 8.403 1.00 83.44 224 GLY A C 1
ATOM 1714 O O . GLY A 1 224 ? 1.566 -3.214 8.324 1.00 83.44 224 GLY A O 1
ATOM 1715 N N . MET A 1 225 ? -0.411 -2.160 8.110 1.00 89.50 225 MET A N 1
ATOM 1716 C CA . MET A 1 225 ? -1.187 -3.357 7.768 1.00 89.50 225 MET A CA 1
ATOM 1717 C C . MET A 1 225 ? -1.468 -3.502 6.262 1.00 89.50 225 MET A C 1
ATOM 1719 O O . MET A 1 225 ? -1.908 -2.552 5.615 1.00 89.50 225 MET A O 1
ATOM 1723 N N . LEU A 1 226 ? -1.249 -4.709 5.735 1.00 91.50 226 LEU A N 1
ATOM 1724 C CA . LEU A 1 226 ? -1.649 -5.196 4.413 1.00 91.50 226 LEU A CA 1
ATOM 1725 C C . LEU A 1 226 ? -2.803 -6.192 4.577 1.00 91.50 226 LEU A C 1
ATOM 1727 O O . LEU A 1 226 ? -2.610 -7.266 5.136 1.00 91.50 226 LEU A O 1
ATOM 1731 N N . LEU A 1 227 ? -3.987 -5.878 4.056 1.00 91.75 227 LEU A N 1
ATOM 1732 C CA . LEU A 1 227 ? -5.085 -6.832 3.909 1.00 91.75 227 LEU A CA 1
ATOM 1733 C C . LEU A 1 227 ? -4.966 -7.561 2.569 1.00 91.75 227 LEU A C 1
ATOM 1735 O O . LEU A 1 227 ? -5.257 -6.983 1.526 1.00 91.75 227 LEU A O 1
ATOM 1739 N N . LEU A 1 228 ? -4.614 -8.842 2.608 1.00 91.19 228 LEU A N 1
ATOM 1740 C CA . LEU A 1 228 ? -4.584 -9.740 1.461 1.00 91.19 228 LEU A CA 1
ATOM 1741 C C . LEU A 1 228 ? -5.885 -10.554 1.389 1.00 91.19 228 LEU A C 1
ATOM 1743 O O . LEU A 1 228 ? -6.175 -11.383 2.254 1.00 91.19 228 LEU A O 1
ATOM 1747 N N . GLN A 1 229 ? -6.667 -10.327 0.339 1.00 89.69 229 GLN A N 1
ATOM 1748 C CA . GLN A 1 229 ? -7.891 -11.065 0.040 1.00 89.69 229 GLN A CA 1
ATOM 1749 C C . GLN A 1 229 ? -7.610 -12.091 -1.052 1.00 89.69 229 GLN A C 1
ATOM 1751 O O . GLN A 1 229 ? -7.187 -11.726 -2.151 1.00 89.69 229 GLN A O 1
ATOM 1756 N N . VAL A 1 230 ? -7.865 -13.363 -0.750 1.00 86.56 230 VAL A N 1
ATOM 1757 C CA . VAL A 1 230 ? -7.590 -14.486 -1.651 1.00 86.56 230 VAL A CA 1
ATOM 1758 C C . VAL A 1 230 ? -8.834 -15.348 -1.779 1.00 86.56 230 VAL A C 1
ATOM 1760 O O . VAL A 1 230 ? -9.452 -15.705 -0.779 1.00 86.56 230 VAL A O 1
ATOM 1763 N N . GLY A 1 231 ? -9.202 -15.690 -3.008 1.00 87.81 231 GLY A N 1
ATOM 1764 C CA . GLY A 1 231 ? -10.393 -16.474 -3.284 1.00 87.81 231 GLY A CA 1
ATOM 1765 C C . GLY A 1 231 ? -10.367 -17.211 -4.622 1.00 87.81 231 GLY A C 1
ATOM 1766 O O . GLY A 1 231 ? -9.483 -16.998 -5.456 1.00 87.81 231 GLY A O 1
ATOM 1767 N N . GLY A 1 232 ? -11.322 -18.126 -4.813 1.00 86.62 232 GLY A N 1
ATOM 1768 C CA . GLY A 1 232 ? -11.423 -18.988 -5.995 1.00 86.62 232 GLY A CA 1
ATOM 1769 C C . GLY A 1 232 ? -10.123 -19.730 -6.331 1.00 86.62 232 GLY A C 1
ATOM 1770 O O . GLY A 1 232 ? -9.528 -20.379 -5.470 1.00 86.62 232 GLY A O 1
ATOM 1771 N N . VAL A 1 233 ? -9.673 -19.623 -7.587 1.00 83.88 233 VAL A N 1
ATOM 1772 C CA . VAL A 1 233 ? -8.465 -20.310 -8.093 1.00 83.88 233 VAL A CA 1
ATOM 1773 C C . VAL A 1 233 ? -7.187 -19.941 -7.336 1.00 83.88 233 VAL A C 1
ATOM 1775 O O . VAL A 1 233 ? -6.275 -20.756 -7.271 1.00 83.88 233 VAL A O 1
ATOM 1778 N N . TRP A 1 234 ? -7.140 -18.764 -6.705 1.00 82.25 234 TRP A N 1
ATOM 1779 C CA . TRP A 1 234 ? -5.984 -18.289 -5.941 1.00 82.25 234 TRP A CA 1
ATOM 1780 C C . TRP A 1 234 ? -5.861 -18.934 -4.555 1.00 82.25 234 TRP A C 1
ATOM 1782 O O . TRP A 1 234 ? -4.806 -18.844 -3.928 1.00 82.25 234 TRP A O 1
ATOM 1792 N N . ARG A 1 235 ? -6.921 -19.604 -4.072 1.00 77.56 235 ARG A N 1
ATOM 1793 C CA . ARG A 1 235 ? -6.898 -20.380 -2.816 1.00 77.56 235 ARG A CA 1
ATOM 1794 C C . ARG A 1 235 ? -6.110 -21.669 -2.960 1.00 77.56 235 ARG A C 1
ATOM 1796 O O . ARG A 1 235 ? -5.645 -22.207 -1.960 1.00 77.56 235 ARG A O 1
ATOM 1803 N N . VAL A 1 236 ? -6.017 -22.178 -4.189 1.00 77.19 236 VAL A N 1
ATOM 1804 C CA . VAL A 1 236 ? -5.361 -23.440 -4.495 1.00 77.19 236 VAL A CA 1
ATOM 1805 C C . VAL A 1 236 ? -3.950 -23.140 -4.990 1.00 77.19 236 VAL A C 1
ATOM 1807 O O . VAL A 1 236 ? -3.789 -22.670 -6.115 1.00 77.19 236 VAL A O 1
ATOM 1810 N N . PRO A 1 237 ? -2.932 -23.414 -4.169 1.00 71.88 237 PRO A N 1
ATOM 1811 C CA . PRO A 1 237 ? -1.595 -23.758 -4.614 1.00 71.88 237 PRO A CA 1
ATOM 1812 C C . PRO A 1 237 ? -1.470 -24.376 -6.013 1.00 71.88 237 PRO A C 1
ATOM 1814 O O . PRO A 1 237 ? -1.834 -25.534 -6.218 1.00 71.88 237 PRO A O 1
ATOM 1817 N N . ARG A 1 238 ? -0.961 -23.611 -6.985 1.00 80.25 238 ARG A N 1
ATOM 1818 C CA . ARG A 1 238 ? -0.690 -24.066 -8.358 1.00 80.25 238 ARG A CA 1
ATOM 1819 C C . ARG A 1 238 ? 0.627 -23.477 -8.846 1.00 80.25 238 ARG A C 1
ATOM 1821 O O . ARG A 1 238 ? 0.912 -22.304 -8.597 1.00 80.25 238 ARG A O 1
ATOM 1828 N N . LEU A 1 239 ? 1.432 -24.285 -9.533 1.00 79.69 239 LEU A N 1
ATOM 1829 C CA . LEU A 1 239 ? 2.741 -23.852 -10.027 1.00 79.69 239 LEU A CA 1
ATOM 1830 C C . LEU A 1 239 ? 2.600 -22.783 -11.113 1.00 79.69 239 LEU A C 1
ATOM 1832 O O . LEU A 1 239 ? 3.401 -21.855 -11.160 1.00 79.69 239 LEU A O 1
ATOM 1836 N N . GLU A 1 240 ? 1.548 -22.877 -11.924 1.00 85.19 240 GLU A N 1
ATOM 1837 C CA . GLU A 1 240 ? 1.292 -22.009 -13.072 1.00 85.19 240 GLU A CA 1
ATOM 1838 C C . GLU A 1 240 ? 0.961 -20.570 -12.667 1.00 85.19 240 GLU A C 1
ATOM 1840 O O . GLU A 1 240 ? 1.265 -19.660 -13.420 1.00 85.19 240 GLU A O 1
ATOM 1845 N N . ILE A 1 241 ? 0.364 -20.360 -11.486 1.00 85.38 241 ILE A N 1
ATOM 1846 C CA . ILE A 1 241 ? -0.032 -19.025 -10.990 1.00 85.38 241 ILE A CA 1
ATOM 1847 C C . ILE A 1 241 ? 0.976 -18.439 -9.996 1.00 85.38 241 ILE A C 1
ATOM 1849 O O . ILE A 1 241 ? 0.784 -17.342 -9.464 1.00 85.38 241 ILE A O 1
ATOM 1853 N N . ARG A 1 242 ? 2.014 -19.209 -9.647 1.00 87.75 242 ARG A N 1
ATOM 1854 C CA . ARG A 1 242 ? 3.007 -18.816 -8.645 1.00 87.75 242 ARG A CA 1
ATOM 1855 C C . ARG A 1 242 ? 3.757 -17.537 -9.039 1.00 87.75 242 ARG A C 1
ATOM 1857 O O . ARG A 1 242 ? 3.938 -16.715 -8.138 1.00 87.75 242 ARG A O 1
ATOM 1864 N N . PRO A 1 243 ? 4.187 -17.328 -10.300 1.00 90.19 243 PRO A N 1
ATOM 1865 C CA . PRO A 1 243 ? 4.859 -16.091 -10.694 1.00 90.19 243 PRO A CA 1
ATOM 1866 C C . PRO A 1 243 ? 3.981 -14.851 -10.490 1.00 90.19 243 PRO A C 1
ATOM 1868 O O . PRO A 1 243 ? 4.413 -13.894 -9.850 1.00 90.19 243 PRO A O 1
ATOM 1871 N N . GLU A 1 244 ? 2.730 -14.890 -10.949 1.00 89.81 244 GLU A N 1
ATOM 1872 C CA . GLU A 1 244 ? 1.764 -13.794 -10.832 1.00 89.81 244 GLU A CA 1
ATOM 1873 C C . GLU A 1 244 ? 1.423 -13.522 -9.370 1.00 89.81 244 GLU A C 1
ATOM 1875 O O . GLU A 1 244 ? 1.420 -12.373 -8.928 1.00 89.81 244 GLU A O 1
ATOM 1880 N N . ARG A 1 245 ? 1.203 -14.587 -8.589 1.00 89.81 245 ARG A N 1
ATOM 1881 C CA . ARG A 1 245 ? 0.981 -14.487 -7.148 1.00 89.81 245 ARG A CA 1
ATOM 1882 C C . ARG A 1 245 ? 2.165 -13.819 -6.463 1.00 89.81 245 ARG A C 1
ATOM 1884 O O . ARG A 1 245 ? 1.967 -12.874 -5.713 1.00 89.81 245 ARG A O 1
ATOM 1891 N N . ASN A 1 246 ? 3.385 -14.295 -6.699 1.00 92.38 246 ASN A N 1
ATOM 1892 C CA . ASN A 1 246 ? 4.575 -13.755 -6.048 1.00 92.38 246 ASN A CA 1
ATOM 1893 C C . ASN A 1 246 ? 4.833 -12.299 -6.453 1.00 92.38 246 ASN A C 1
ATOM 1895 O O . ASN A 1 246 ? 5.189 -11.497 -5.592 1.00 92.38 246 ASN A O 1
ATOM 1899 N N . ARG A 1 247 ? 4.596 -11.942 -7.722 1.00 93.88 247 ARG A N 1
ATOM 1900 C CA . ARG A 1 247 ? 4.667 -10.551 -8.181 1.00 93.88 247 ARG A CA 1
ATOM 1901 C C . ARG A 1 247 ? 3.653 -9.679 -7.446 1.00 93.88 247 ARG A C 1
ATOM 1903 O O . ARG A 1 247 ? 4.036 -8.640 -6.926 1.00 93.88 247 ARG A O 1
ATOM 1910 N N . LEU A 1 248 ? 2.398 -10.114 -7.331 1.00 92.50 248 LEU A N 1
ATOM 1911 C CA . LEU A 1 248 ? 1.386 -9.353 -6.598 1.00 92.50 248 LEU A CA 1
ATOM 1912 C C . LEU A 1 248 ? 1.717 -9.249 -5.103 1.00 92.50 248 LEU A C 1
ATOM 1914 O O . LEU A 1 248 ? 1.599 -8.180 -4.525 1.00 92.50 248 LEU A O 1
ATOM 1918 N N . LEU A 1 249 ? 2.198 -10.317 -4.466 1.00 93.12 249 LEU A N 1
ATOM 1919 C CA . LEU A 1 249 ? 2.646 -10.240 -3.071 1.00 93.12 249 LEU A CA 1
ATOM 1920 C C . LEU A 1 249 ? 3.779 -9.221 -2.904 1.00 93.12 249 LEU A C 1
ATOM 1922 O O . LEU A 1 249 ? 3.744 -8.432 -1.966 1.00 93.12 249 LEU A O 1
ATOM 1926 N N . ALA A 1 250 ? 4.758 -9.202 -3.810 1.00 96.12 250 ALA A N 1
ATOM 1927 C CA . ALA A 1 250 ? 5.831 -8.214 -3.780 1.00 96.12 250 ALA A CA 1
ATOM 1928 C C . ALA A 1 250 ? 5.301 -6.785 -3.996 1.00 96.12 250 ALA A C 1
ATOM 1930 O O . ALA A 1 250 ? 5.651 -5.892 -3.227 1.00 96.12 250 ALA A O 1
ATOM 1931 N N . HIS A 1 251 ? 4.390 -6.588 -4.952 1.00 95.69 251 HIS A N 1
ATOM 1932 C CA . HIS A 1 251 ? 3.710 -5.311 -5.206 1.00 95.69 251 HIS A CA 1
ATOM 1933 C C . HIS A 1 251 ? 3.042 -4.764 -3.942 1.00 95.69 251 HIS A C 1
ATOM 1935 O O . HIS A 1 251 ? 3.306 -3.647 -3.506 1.00 95.69 251 HIS A O 1
ATOM 1941 N N . GLU A 1 252 ? 2.227 -5.590 -3.295 1.00 92.56 252 GLU A N 1
ATOM 1942 C CA . GLU A 1 252 ? 1.474 -5.193 -2.106 1.00 92.56 252 GLU A CA 1
ATOM 1943 C C . GLU A 1 252 ? 2.374 -4.982 -0.882 1.00 92.56 252 GLU A C 1
ATOM 1945 O O . GLU A 1 252 ? 2.127 -4.105 -0.054 1.00 92.56 252 GLU A O 1
ATOM 1950 N N . VAL A 1 253 ? 3.454 -5.759 -0.753 1.00 94.00 253 VAL A N 1
ATOM 1951 C CA . VAL A 1 253 ? 4.436 -5.547 0.314 1.00 94.00 253 VAL A CA 1
ATOM 1952 C C . VAL A 1 253 ? 5.198 -4.240 0.090 1.00 94.00 253 VAL A C 1
ATOM 1954 O O . VAL A 1 253 ? 5.472 -3.545 1.066 1.00 94.00 253 VAL A O 1
ATOM 1957 N N . PHE A 1 254 ? 5.508 -3.851 -1.149 1.00 93.75 254 PHE A N 1
ATOM 1958 C CA . PHE A 1 254 ? 6.186 -2.582 -1.433 1.00 93.75 254 PHE A CA 1
ATOM 1959 C C . PHE A 1 254 ? 5.388 -1.370 -0.931 1.00 93.75 254 PHE A C 1
ATOM 1961 O O . PHE A 1 254 ? 5.958 -0.446 -0.340 1.00 93.75 254 PHE A O 1
ATOM 1968 N N . HIS A 1 255 ? 4.058 -1.417 -1.054 1.00 90.75 255 HIS A N 1
ATOM 1969 C CA . HIS A 1 255 ? 3.153 -0.390 -0.528 1.00 90.75 255 HIS A CA 1
ATOM 1970 C C . HIS A 1 255 ? 3.264 -0.187 0.993 1.00 90.75 255 HIS A C 1
ATOM 1972 O O . HIS A 1 255 ? 2.945 0.893 1.496 1.00 90.75 255 HIS A O 1
ATOM 1978 N N . LEU A 1 256 ? 3.778 -1.168 1.749 1.00 88.12 256 LEU A N 1
ATOM 1979 C CA . LEU A 1 256 ? 4.072 -0.996 3.178 1.00 88.12 256 LEU A CA 1
ATOM 1980 C C . LEU A 1 256 ? 5.227 -0.020 3.439 1.00 88.12 256 LEU A C 1
ATOM 1982 O O . LEU A 1 256 ? 5.253 0.572 4.519 1.00 88.12 256 LEU A O 1
ATOM 1986 N N . PHE A 1 257 ? 6.138 0.162 2.478 1.00 88.12 257 PHE A N 1
ATOM 1987 C CA . PHE A 1 257 ? 7.349 0.978 2.614 1.00 88.12 257 PHE A CA 1
ATOM 1988 C C . PHE A 1 257 ? 7.220 2.357 1.953 1.00 88.12 257 PHE A C 1
ATOM 1990 O O . PHE A 1 257 ? 7.657 3.344 2.541 1.00 88.12 257 PHE A O 1
ATOM 1997 N N . LEU A 1 258 ? 6.585 2.462 0.777 1.00 82.38 258 LEU A N 1
ATOM 1998 C CA . LEU A 1 258 ? 6.475 3.736 0.037 1.00 82.38 258 LEU A CA 1
ATOM 1999 C C . LEU A 1 258 ? 5.378 4.686 0.577 1.00 82.38 258 LEU A C 1
ATOM 2001 O O . LEU A 1 258 ? 5.200 5.781 0.060 1.00 82.38 258 LEU A O 1
ATOM 2005 N N . ARG A 1 259 ? 4.657 4.288 1.636 1.00 67.62 259 ARG A N 1
ATOM 2006 C CA . ARG A 1 259 ? 3.440 4.916 2.197 1.00 67.62 259 ARG A CA 1
ATOM 2007 C C . ARG A 1 259 ? 3.290 6.431 1.967 1.00 67.62 259 ARG A C 1
ATOM 2009 O O . ARG A 1 259 ? 3.726 7.236 2.793 1.00 67.62 259 ARG A O 1
ATOM 2016 N N . ARG A 1 260 ? 2.572 6.774 0.890 1.00 65.19 260 ARG A N 1
ATOM 2017 C CA . ARG A 1 260 ? 1.910 8.071 0.648 1.00 65.19 260 ARG A CA 1
ATOM 2018 C C . ARG A 1 260 ? 0.488 7.942 0.090 1.00 65.19 260 ARG A C 1
ATOM 2020 O O . ARG A 1 260 ? -0.076 8.936 -0.342 1.00 65.19 260 ARG A O 1
ATOM 2027 N N . HIS A 1 261 ? -0.109 6.749 0.161 1.00 52.72 261 HIS A N 1
ATOM 2028 C CA . HIS A 1 261 ? -1.471 6.463 -0.322 1.00 52.72 261 HIS A CA 1
ATOM 2029 C C . HIS A 1 261 ? -2.557 7.409 0.214 1.00 52.72 261 HIS A C 1
ATOM 2031 O O . HIS A 1 261 ? -3.562 7.611 -0.457 1.00 52.72 261 HIS A O 1
ATOM 2037 N N . ASP A 1 262 ? -2.342 8.016 1.384 1.00 52.44 262 ASP A N 1
ATOM 2038 C CA . ASP A 1 262 ? -3.318 8.908 2.021 1.00 52.44 262 ASP A CA 1
ATOM 2039 C C . ASP A 1 262 ? -3.072 10.407 1.723 1.00 52.44 262 ASP A C 1
ATOM 2041 O O . ASP A 1 262 ? -3.872 11.250 2.127 1.00 52.44 262 ASP A O 1
ATOM 2045 N N . ASN A 1 263 ? -1.987 10.757 1.015 1.00 58.22 263 ASN A N 1
ATOM 2046 C CA . ASN A 1 263 ? -1.668 12.139 0.648 1.00 58.22 263 ASN A CA 1
ATOM 2047 C C . ASN A 1 263 ? -2.056 12.401 -0.813 1.00 58.22 263 ASN A C 1
ATOM 2049 O O . ASN A 1 263 ? -1.539 11.754 -1.721 1.00 58.22 263 ASN A O 1
ATOM 2053 N N . ALA A 1 264 ? -2.904 13.409 -1.040 1.00 54.53 264 ALA A N 1
ATOM 2054 C CA . ALA A 1 264 ? -3.391 13.800 -2.369 1.00 54.53 264 ALA A CA 1
ATOM 2055 C C . ALA A 1 264 ? -2.275 14.159 -3.379 1.00 54.53 264 ALA A C 1
ATOM 2057 O O . ALA A 1 264 ? -2.513 14.146 -4.584 1.00 54.53 264 ALA A O 1
ATOM 2058 N N . ASP A 1 265 ? -1.060 14.436 -2.898 1.00 60.34 265 ASP A N 1
ATOM 2059 C CA . ASP A 1 265 ? 0.082 14.868 -3.713 1.00 60.34 265 ASP A CA 1
ATOM 2060 C C . ASP A 1 265 ? 0.852 13.713 -4.380 1.00 60.34 265 ASP A C 1
ATOM 2062 O O . ASP A 1 265 ? 1.837 13.949 -5.085 1.00 60.34 265 ASP A O 1
ATOM 2066 N N . PHE A 1 266 ? 0.447 12.458 -4.153 1.00 73.31 266 PHE A N 1
ATOM 2067 C CA . PHE A 1 266 ? 1.112 11.294 -4.734 1.00 73.31 266 PHE A CA 1
ATOM 2068 C C . PHE A 1 266 ? 0.225 10.636 -5.801 1.00 73.31 266 PHE A C 1
ATOM 2070 O O . PHE A 1 266 ? -0.746 9.961 -5.458 1.00 73.31 266 PHE A O 1
ATOM 2077 N N . PRO A 1 267 ? 0.520 10.827 -7.100 1.00 83.56 267 PRO A N 1
ATOM 2078 C CA . PRO A 1 267 ? -0.355 10.337 -8.155 1.00 83.56 267 PRO A CA 1
ATOM 2079 C C . PRO A 1 267 ? -0.347 8.803 -8.215 1.00 83.56 267 PRO A C 1
ATOM 2081 O O . PRO A 1 267 ? 0.697 8.174 -8.028 1.00 83.56 267 PRO A O 1
ATOM 2084 N N . ASP A 1 268 ? -1.494 8.200 -8.546 1.00 86.00 268 ASP A N 1
ATOM 2085 C CA . ASP A 1 268 ? -1.664 6.738 -8.621 1.00 86.00 268 ASP A CA 1
ATOM 2086 C C . ASP A 1 268 ? -0.573 6.061 -9.459 1.00 86.00 268 ASP A C 1
ATOM 2088 O O . ASP A 1 268 ? -0.104 4.983 -9.107 1.00 86.00 268 ASP A O 1
ATOM 2092 N N . TRP A 1 269 ? -0.137 6.683 -10.564 1.00 89.25 269 TRP A N 1
ATOM 2093 C CA . TRP A 1 269 ? 0.894 6.102 -11.431 1.00 89.25 269 TRP A CA 1
ATOM 2094 C C . TRP A 1 269 ? 2.239 5.956 -10.731 1.00 89.25 269 TRP A C 1
ATOM 2096 O O . TRP A 1 269 ? 2.975 5.010 -11.003 1.00 89.25 269 TRP A O 1
ATOM 2106 N N . MET A 1 270 ? 2.552 6.867 -9.813 1.00 89.19 270 MET A N 1
ATOM 2107 C CA . MET A 1 270 ? 3.771 6.795 -9.033 1.00 89.19 270 MET A CA 1
ATOM 2108 C C . MET A 1 270 ? 3.656 5.678 -7.997 1.00 89.19 270 MET A C 1
ATOM 2110 O O . MET A 1 270 ? 4.574 4.878 -7.868 1.00 89.19 270 MET A O 1
ATOM 2114 N N . ASN A 1 271 ? 2.535 5.596 -7.273 1.00 87.81 271 ASN A N 1
ATOM 2115 C CA . ASN A 1 271 ? 2.320 4.542 -6.279 1.00 87.81 271 ASN A CA 1
ATOM 2116 C C . ASN A 1 271 ? 2.307 3.155 -6.932 1.00 87.81 271 ASN A C 1
ATOM 2118 O O . ASN A 1 271 ? 3.121 2.292 -6.606 1.00 87.81 271 ASN A O 1
ATOM 2122 N N . GLU A 1 272 ? 1.385 2.943 -7.867 1.00 90.88 272 GLU A N 1
ATOM 2123 C CA . GLU A 1 272 ? 1.143 1.637 -8.468 1.00 90.88 272 GLU A CA 1
ATOM 2124 C C . GLU A 1 272 ? 2.250 1.243 -9.444 1.00 90.88 272 GLU A C 1
ATOM 2126 O O . GLU A 1 272 ? 2.699 0.103 -9.4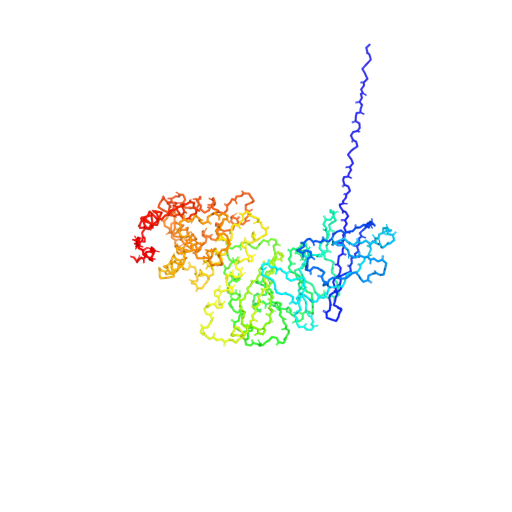24 1.00 90.88 272 GLU A O 1
ATOM 2131 N N . GLY A 1 273 ? 2.761 2.175 -10.251 1.00 94.69 273 GLY A N 1
ATOM 2132 C CA . GLY A 1 273 ? 3.860 1.888 -11.168 1.00 94.69 273 GLY A CA 1
ATOM 2133 C C . GLY A 1 273 ? 5.189 1.613 -10.466 1.00 94.69 273 GLY A C 1
ATOM 2134 O O . GLY A 1 273 ? 5.928 0.728 -10.904 1.00 94.69 273 GLY A O 1
ATOM 2135 N N . ALA A 1 274 ? 5.498 2.316 -9.366 1.00 95.06 274 ALA A N 1
ATOM 2136 C CA . ALA A 1 274 ? 6.673 2.001 -8.552 1.00 95.06 274 ALA A CA 1
ATOM 2137 C C . ALA A 1 274 ? 6.545 0.615 -7.922 1.00 95.06 274 ALA A C 1
ATOM 2139 O O . ALA A 1 274 ? 7.501 -0.156 -7.973 1.00 95.06 274 ALA A O 1
ATOM 2140 N N . ALA A 1 275 ? 5.372 0.288 -7.371 1.00 95.25 275 ALA A N 1
ATOM 2141 C CA . ALA A 1 275 ? 5.103 -1.019 -6.786 1.00 95.25 275 ALA A CA 1
ATOM 2142 C C . ALA A 1 275 ? 5.247 -2.149 -7.810 1.00 95.25 275 ALA A C 1
ATOM 2144 O O . ALA A 1 275 ? 5.917 -3.143 -7.528 1.00 95.25 275 ALA A O 1
ATOM 2145 N N . ASP A 1 276 ? 4.737 -1.957 -9.027 1.00 96.62 276 ASP A N 1
ATOM 2146 C CA . ASP A 1 276 ? 4.794 -2.973 -10.075 1.00 96.62 276 ASP A CA 1
ATOM 2147 C C . ASP A 1 276 ? 6.232 -3.159 -10.603 1.00 96.62 276 ASP A C 1
ATOM 2149 O O . ASP A 1 276 ? 6.700 -4.282 -10.832 1.00 96.62 276 ASP A O 1
ATOM 2153 N N . TYR A 1 277 ? 6.992 -2.063 -10.733 1.00 98.00 277 TYR A N 1
ATOM 2154 C CA . TYR A 1 277 ? 8.411 -2.120 -11.093 1.00 98.00 277 TYR A CA 1
ATOM 2155 C C . TYR A 1 277 ? 9.248 -2.785 -9.989 1.00 98.00 277 TYR A C 1
ATOM 2157 O O . TYR A 1 277 ? 10.039 -3.694 -10.261 1.00 98.00 277 TYR A O 1
ATOM 2165 N N . ALA A 1 278 ? 9.040 -2.386 -8.731 1.00 97.81 278 ALA A N 1
ATOM 2166 C CA . ALA A 1 278 ? 9.718 -2.939 -7.564 1.00 97.81 278 ALA A CA 1
ATOM 2167 C C . ALA A 1 278 ? 9.402 -4.424 -7.360 1.00 97.81 278 ALA A C 1
ATOM 2169 O O . ALA A 1 278 ? 10.288 -5.188 -6.974 1.00 97.81 278 ALA A O 1
ATOM 2170 N N . ALA A 1 279 ? 8.167 -4.853 -7.623 1.00 97.69 279 ALA A N 1
ATOM 2171 C CA . ALA A 1 279 ? 7.778 -6.256 -7.593 1.00 97.69 279 ALA A CA 1
ATOM 2172 C C . ALA A 1 279 ? 8.592 -7.072 -8.599 1.00 97.69 279 ALA A C 1
ATOM 2174 O O . ALA A 1 279 ? 9.155 -8.109 -8.254 1.00 97.69 279 ALA A O 1
ATOM 2175 N N . GLY A 1 280 ? 8.729 -6.568 -9.828 1.00 97.44 280 GLY A N 1
ATOM 2176 C CA . GLY A 1 280 ? 9.585 -7.185 -10.836 1.00 97.44 280 GLY A CA 1
ATOM 2177 C C . GLY A 1 280 ? 11.049 -7.293 -10.391 1.00 97.44 280 GLY A C 1
ATOM 2178 O O . GLY A 1 280 ? 11.678 -8.328 -10.610 1.00 97.44 280 GLY A O 1
ATOM 2179 N N . LEU A 1 281 ? 11.588 -6.262 -9.727 1.00 97.50 281 LEU A N 1
ATOM 2180 C CA . LEU A 1 281 ? 12.947 -6.304 -9.177 1.00 97.50 281 LEU A CA 1
ATOM 2181 C C . LEU A 1 281 ? 13.105 -7.388 -8.104 1.00 97.50 281 LEU A C 1
ATOM 2183 O O . LEU A 1 281 ? 14.113 -8.085 -8.130 1.00 97.50 281 LEU A O 1
ATOM 2187 N N . VAL A 1 282 ? 12.123 -7.593 -7.216 1.00 97.00 282 VAL A N 1
ATOM 2188 C CA . VAL A 1 282 ? 12.156 -8.702 -6.240 1.00 97.00 282 VAL A CA 1
ATOM 2189 C C . VAL A 1 282 ? 12.270 -10.043 -6.960 1.00 97.00 282 VAL A C 1
ATOM 2191 O O . VAL A 1 282 ? 13.193 -10.805 -6.683 1.00 97.00 282 VAL A O 1
ATOM 2194 N N . ILE A 1 283 ? 11.381 -10.296 -7.929 1.00 96.19 283 ILE A N 1
ATOM 2195 C CA . ILE A 1 283 ? 11.334 -11.562 -8.680 1.00 96.19 283 ILE A CA 1
ATOM 2196 C C . ILE A 1 283 ? 12.636 -11.826 -9.446 1.00 96.19 283 ILE A C 1
ATOM 2198 O O . ILE A 1 283 ? 13.035 -12.974 -9.619 1.00 96.19 283 ILE A O 1
ATOM 2202 N N . ARG A 1 284 ? 13.310 -10.768 -9.901 1.00 95.62 284 ARG A N 1
ATOM 2203 C CA . ARG A 1 284 ? 14.577 -10.847 -10.639 1.00 95.62 284 ARG A CA 1
ATOM 2204 C C . ARG A 1 284 ? 15.809 -10.592 -9.769 1.00 95.62 284 ARG A C 1
ATOM 2206 O O . ARG A 1 284 ? 16.890 -10.361 -10.307 1.00 95.62 284 ARG A O 1
ATOM 2213 N N . HIS A 1 285 ? 15.660 -10.582 -8.444 1.00 94.69 285 HIS A N 1
ATOM 2214 C CA . HIS A 1 285 ? 16.735 -10.315 -7.485 1.00 94.69 285 HIS A CA 1
ATOM 2215 C C . HIS A 1 285 ? 17.565 -9.049 -7.801 1.00 94.69 285 HIS A C 1
ATOM 2217 O O . HIS A 1 285 ? 18.788 -9.031 -7.672 1.00 94.69 285 HIS A O 1
ATOM 2223 N N . GLY A 1 286 ? 16.897 -7.980 -8.234 1.00 94.62 286 GLY A N 1
ATOM 2224 C CA . GLY A 1 286 ? 17.485 -6.671 -8.532 1.00 94.62 286 GLY A CA 1
ATOM 2225 C C . GLY A 1 286 ? 17.924 -6.464 -9.976 1.00 94.62 286 GLY A C 1
ATOM 2226 O O . GLY A 1 286 ? 18.337 -5.350 -10.324 1.00 94.62 286 GLY A O 1
ATOM 2227 N N . ALA A 1 287 ? 17.805 -7.485 -10.829 1.00 94.56 287 ALA A N 1
ATOM 2228 C CA . ALA A 1 287 ? 18.058 -7.334 -12.255 1.00 94.56 287 ALA A CA 1
ATOM 2229 C C . ALA A 1 287 ? 16.926 -6.543 -12.952 1.00 94.56 287 ALA A C 1
ATOM 2231 O O . ALA A 1 287 ? 15.742 -6.706 -12.616 1.00 94.56 287 ALA A O 1
ATOM 2232 N N . PRO A 1 288 ? 17.272 -5.681 -13.929 1.00 94.56 288 PRO A N 1
ATOM 2233 C CA . PRO A 1 288 ? 16.289 -4.904 -14.681 1.00 94.56 288 PRO A CA 1
ATOM 2234 C C . PRO A 1 288 ? 15.330 -5.818 -15.467 1.00 94.56 288 PRO A C 1
ATOM 2236 O O . PRO A 1 288 ? 15.651 -6.985 -15.716 1.00 94.56 288 PRO A O 1
ATOM 2239 N N . PRO A 1 289 ? 14.139 -5.323 -15.851 1.00 96.38 289 PRO A N 1
ATOM 2240 C CA . PRO A 1 289 ? 13.227 -6.084 -16.699 1.00 96.38 289 PRO A CA 1
ATOM 2241 C C . PRO A 1 289 ? 13.850 -6.390 -18.064 1.00 96.38 289 PRO A C 1
ATOM 2243 O O . PRO A 1 289 ? 14.691 -5.645 -18.570 1.00 96.38 289 PRO A O 1
ATOM 2246 N N . SER A 1 290 ? 13.394 -7.479 -18.684 1.00 96.62 290 SER A N 1
ATOM 2247 C CA . SER A 1 290 ? 13.712 -7.745 -20.090 1.00 96.62 290 SER A CA 1
ATOM 2248 C C . SER A 1 290 ? 13.041 -6.708 -20.996 1.00 96.62 290 SER A C 1
ATOM 2250 O O . SER A 1 290 ? 11.985 -6.171 -20.656 1.00 96.62 290 SER A O 1
ATOM 2252 N N . LEU A 1 291 ? 13.590 -6.473 -22.190 1.00 96.25 291 LEU A N 1
ATOM 2253 C CA . LEU A 1 291 ? 12.949 -5.579 -23.161 1.00 96.25 291 LEU A CA 1
ATOM 2254 C C . LEU A 1 291 ? 11.568 -6.080 -23.606 1.00 96.25 291 LEU A C 1
ATOM 2256 O O . LEU A 1 291 ? 10.712 -5.261 -23.909 1.00 96.25 291 LEU A O 1
ATOM 2260 N N . GLY A 1 292 ? 11.311 -7.392 -23.579 1.00 97.31 292 GLY A N 1
ATOM 2261 C CA . GLY A 1 292 ? 9.976 -7.940 -23.843 1.00 97.31 292 GLY A CA 1
ATOM 2262 C C . GLY A 1 292 ? 8.945 -7.549 -22.776 1.00 97.31 292 GLY A C 1
ATOM 2263 O O . GLY A 1 292 ? 7.809 -7.216 -23.101 1.00 97.31 292 GLY A O 1
ATOM 2264 N N . GLU A 1 293 ? 9.345 -7.522 -21.501 1.00 96.12 293 GLU A N 1
ATOM 2265 C CA . GLU A 1 293 ? 8.492 -7.033 -20.407 1.00 96.12 293 GLU A CA 1
ATOM 2266 C C . GLU A 1 293 ? 8.265 -5.521 -20.515 1.00 96.12 293 GLU A C 1
ATOM 2268 O O . GLU A 1 293 ? 7.136 -5.057 -20.360 1.00 96.12 293 GLU A O 1
ATOM 2273 N N . VAL A 1 294 ? 9.317 -4.759 -20.840 1.00 97.75 294 VAL A N 1
ATOM 2274 C CA . VAL A 1 294 ? 9.208 -3.315 -21.097 1.00 97.75 294 VAL A CA 1
ATOM 2275 C C . VAL A 1 294 ? 8.264 -3.044 -22.268 1.00 97.75 294 VAL A C 1
ATOM 2277 O O . VAL A 1 294 ? 7.395 -2.188 -22.141 1.00 97.75 294 VAL A O 1
ATOM 2280 N N . GLN A 1 295 ? 8.383 -3.794 -23.368 1.00 97.88 295 GLN A N 1
ATOM 2281 C CA . GLN A 1 295 ? 7.522 -3.670 -24.544 1.00 97.88 295 GLN A CA 1
ATOM 2282 C C . GLN A 1 295 ? 6.046 -3.864 -24.180 1.00 97.88 295 GLN A C 1
ATOM 2284 O O . GLN A 1 295 ? 5.222 -3.028 -24.535 1.00 97.88 295 GLN A O 1
ATOM 2289 N N . LEU A 1 296 ? 5.716 -4.907 -23.409 1.00 95.94 296 LEU A N 1
ATOM 2290 C CA . LEU A 1 296 ? 4.338 -5.167 -22.981 1.00 95.94 296 LEU A CA 1
ATOM 2291 C C . LEU A 1 296 ? 3.750 -3.995 -22.176 1.00 95.94 296 LEU A C 1
ATOM 2293 O O . LEU A 1 296 ? 2.614 -3.583 -22.411 1.00 95.94 296 LEU A O 1
ATOM 2297 N N . GLN A 1 297 ? 4.518 -3.448 -21.230 1.00 96.81 297 GLN A N 1
ATOM 2298 C CA . GLN A 1 297 ? 4.075 -2.304 -20.426 1.00 96.81 297 GLN A CA 1
ATOM 2299 C C . GLN A 1 297 ? 3.995 -1.019 -21.260 1.00 96.81 297 GLN A C 1
ATOM 2301 O O . GLN A 1 297 ? 3.086 -0.210 -21.077 1.00 96.81 297 GLN A O 1
ATOM 2306 N N . LEU A 1 298 ? 4.903 -0.849 -22.219 1.00 96.56 298 LEU A N 1
ATOM 2307 C CA . LEU A 1 298 ? 4.922 0.285 -23.132 1.00 96.56 298 LEU A CA 1
ATOM 2308 C C . LEU A 1 298 ? 3.713 0.288 -24.069 1.00 96.56 298 LEU A C 1
ATOM 2310 O O . LEU A 1 298 ? 3.069 1.325 -24.193 1.00 96.56 298 LEU A O 1
ATOM 2314 N N . ASP A 1 299 ? 3.347 -0.852 -24.655 1.00 95.12 299 ASP A N 1
ATOM 2315 C CA . ASP A 1 299 ? 2.167 -0.969 -25.523 1.00 95.12 299 ASP A CA 1
ATOM 2316 C C . ASP A 1 299 ? 0.878 -0.621 -24.765 1.00 95.12 299 ASP A C 1
ATOM 2318 O O . ASP A 1 299 ? 0.048 0.169 -25.235 1.00 95.12 299 ASP A O 1
ATOM 2322 N N . LEU A 1 300 ? 0.741 -1.136 -23.536 1.00 93.25 300 LEU A N 1
ATOM 2323 C CA . LEU A 1 300 ? -0.364 -0.783 -22.642 1.00 93.25 300 LEU A CA 1
ATOM 2324 C C . LEU A 1 300 ? -0.358 0.708 -22.300 1.00 93.25 300 LEU A C 1
ATOM 2326 O O . LEU A 1 300 ? -1.423 1.330 -22.253 1.00 93.25 300 LEU A O 1
ATOM 2330 N N . CYS A 1 301 ? 0.820 1.289 -22.072 1.00 94.12 301 CYS A N 1
ATOM 2331 C CA . CYS A 1 301 ? 0.945 2.694 -21.730 1.00 94.12 301 CYS A CA 1
ATOM 2332 C C . CYS A 1 301 ? 0.579 3.618 -22.899 1.00 94.12 301 CYS A C 1
ATOM 2334 O O . CYS A 1 301 ? -0.250 4.514 -22.726 1.00 94.12 301 CYS A O 1
ATOM 2336 N N . VAL A 1 302 ? 1.132 3.374 -24.093 1.00 93.25 302 VAL A N 1
ATOM 2337 C CA . VAL A 1 302 ? 0.849 4.150 -25.311 1.00 93.25 302 VAL A CA 1
ATOM 2338 C C . VAL A 1 302 ? -0.649 4.143 -25.603 1.00 93.25 302 VAL A C 1
ATOM 2340 O O . VAL A 1 302 ? -1.256 5.207 -25.748 1.00 93.25 302 VAL A O 1
ATOM 2343 N N . THR A 1 303 ? -1.263 2.958 -25.572 1.00 90.81 303 THR A N 1
ATOM 2344 C CA . THR A 1 303 ? -2.705 2.784 -25.793 1.00 90.81 303 THR A CA 1
ATOM 2345 C C . THR A 1 303 ? -3.540 3.503 -24.728 1.00 90.81 303 THR A C 1
ATOM 2347 O O . THR A 1 303 ? -4.566 4.112 -25.030 1.00 90.81 303 THR A O 1
ATOM 2350 N N . SER A 1 304 ? -3.112 3.457 -23.463 1.00 89.19 304 SER A N 1
ATOM 2351 C CA . SER A 1 304 ? -3.873 4.037 -22.349 1.00 89.19 304 SER A CA 1
ATOM 2352 C C . SER A 1 304 ? -3.802 5.564 -22.296 1.00 89.19 304 SER A C 1
ATOM 2354 O O . SER A 1 304 ? -4.812 6.222 -22.003 1.00 89.19 304 SER A O 1
ATOM 2356 N N . LEU A 1 305 ? -2.621 6.130 -22.559 1.00 90.00 305 LEU A N 1
ATOM 2357 C CA . LEU A 1 305 ? -2.405 7.573 -22.540 1.00 90.00 305 LEU A CA 1
ATOM 2358 C C . LEU A 1 305 ? -2.907 8.255 -23.811 1.00 90.00 305 LEU A C 1
ATOM 2360 O O . LEU A 1 305 ? -3.428 9.365 -23.711 1.00 90.00 305 LEU A O 1
ATOM 2364 N N . ALA A 1 306 ? -2.780 7.607 -24.972 1.00 89.06 306 ALA A N 1
ATOM 2365 C CA . ALA A 1 306 ? -3.070 8.188 -26.282 1.00 89.06 306 ALA A CA 1
ATOM 2366 C C . ALA A 1 306 ? -2.317 9.518 -26.498 1.00 89.06 306 ALA A C 1
ATOM 2368 O O . ALA A 1 306 ? -1.096 9.506 -26.675 1.00 89.06 306 ALA A O 1
ATOM 2369 N N . ASP A 1 307 ? -3.009 10.653 -26.427 1.00 90.12 307 ASP A N 1
ATOM 2370 C CA . ASP A 1 307 ? -2.503 12.024 -26.566 1.00 90.12 307 ASP A CA 1
ATOM 2371 C C . ASP A 1 307 ? -2.372 12.782 -25.227 1.00 90.12 307 ASP A C 1
ATOM 2373 O O . ASP A 1 307 ? -1.934 13.933 -25.205 1.00 90.12 307 ASP A O 1
ATOM 2377 N N . ARG A 1 308 ? -2.726 12.153 -24.100 1.00 90.50 308 ARG A N 1
ATOM 2378 C CA . ARG A 1 308 ? -2.760 12.790 -22.773 1.00 90.50 308 ARG A CA 1
ATOM 2379 C C . ARG A 1 308 ? -1.483 12.547 -21.969 1.00 90.50 308 ARG A C 1
ATOM 2381 O O . ARG A 1 308 ? -0.958 11.431 -22.013 1.00 90.50 308 ARG A O 1
ATOM 2388 N N . PRO A 1 309 ? -1.004 13.531 -21.192 1.00 91.88 309 PRO A N 1
ATOM 2389 C CA . PRO A 1 309 ? 0.127 13.345 -20.286 1.00 91.88 309 PRO A CA 1
ATOM 2390 C C . PRO A 1 309 ? -0.222 12.424 -19.107 1.00 91.88 309 PRO A C 1
ATOM 2392 O O . PRO A 1 309 ? -1.383 12.351 -18.683 1.00 91.88 309 PRO A O 1
ATOM 2395 N N . LEU A 1 310 ? 0.787 11.729 -18.569 1.00 90.94 310 LEU A N 1
ATOM 2396 C CA . LEU A 1 310 ? 0.616 10.855 -17.404 1.00 90.94 310 LEU A CA 1
ATOM 2397 C C . LEU A 1 310 ? 0.246 11.646 -16.137 1.00 90.94 310 LEU A C 1
ATOM 2399 O O . LEU A 1 310 ? -0.600 11.185 -15.374 1.00 90.94 310 LEU A O 1
ATOM 2403 N N . ASP A 1 311 ? 0.785 12.858 -15.966 1.00 88.25 311 ASP A N 1
ATOM 2404 C CA . ASP A 1 311 ? 0.502 13.738 -14.817 1.00 88.25 311 ASP A CA 1
ATOM 2405 C C . ASP A 1 311 ? -0.836 14.496 -14.928 1.00 88.25 311 ASP A C 1
ATOM 2407 O O . ASP A 1 311 ? -1.153 15.337 -14.087 1.00 88.25 311 ASP A O 1
ATOM 2411 N N . SER A 1 312 ? -1.656 14.230 -15.952 1.00 83.94 312 SER A N 1
ATOM 2412 C CA . SER A 1 312 ? -2.958 14.894 -16.064 1.00 83.94 312 SER A CA 1
ATOM 2413 C C . SER A 1 312 ? -3.966 14.350 -15.032 1.00 83.94 312 SER A C 1
ATOM 2415 O O . SER A 1 312 ? -4.188 13.135 -14.969 1.00 83.94 312 SER A O 1
ATOM 2417 N N . PRO A 1 313 ? -4.691 15.225 -14.301 1.00 72.25 313 PRO A N 1
ATOM 2418 C CA . PRO A 1 313 ? -5.735 14.815 -13.354 1.00 72.25 313 PRO A CA 1
ATOM 2419 C C . PRO A 1 313 ? -6.854 13.977 -13.989 1.00 72.25 313 PRO A C 1
ATOM 2421 O O . PRO A 1 313 ? -7.456 13.129 -13.336 1.00 72.25 313 PRO A O 1
ATOM 2424 N N . THR A 1 314 ? -7.130 14.173 -15.285 1.00 67.75 314 THR A N 1
ATOM 2425 C CA . THR A 1 314 ? -8.175 13.429 -16.017 1.00 67.75 314 THR A CA 1
ATOM 2426 C C . THR A 1 314 ? -7.763 11.999 -16.372 1.00 67.75 314 THR A C 1
ATOM 2428 O O . THR A 1 314 ? -8.591 11.192 -16.806 1.00 67.75 314 THR A O 1
ATOM 2431 N N . THR A 1 315 ? -6.483 11.661 -16.204 1.00 63.56 315 THR A N 1
ATOM 2432 C CA . THR A 1 315 ? -5.925 10.363 -16.585 1.00 63.56 315 THR A CA 1
ATOM 2433 C C . THR A 1 315 ? -5.980 9.343 -15.434 1.00 63.56 315 THR A C 1
ATOM 2435 O O . THR A 1 315 ? -5.959 8.138 -15.680 1.00 63.56 315 THR A O 1
ATOM 2438 N N . VAL A 1 316 ? -6.205 9.809 -14.199 1.00 56.75 316 VAL A N 1
ATOM 2439 C CA . VAL A 1 316 ? -6.292 9.027 -12.943 1.00 56.75 316 VAL A CA 1
ATOM 2440 C C . VAL A 1 316 ? -7.446 7.995 -12.936 1.00 56.75 316 VAL A C 1
ATOM 2442 O O . VAL A 1 316 ? -7.444 7.038 -12.168 1.00 56.75 316 VAL A O 1
ATOM 2445 N N . ALA A 1 317 ? -8.425 8.110 -13.842 1.00 51.53 317 ALA A N 1
ATOM 2446 C CA . ALA A 1 317 ? -9.649 7.299 -13.820 1.00 51.53 317 ALA A CA 1
ATOM 2447 C C . ALA A 1 317 ? -9.602 5.946 -14.575 1.00 51.53 317 ALA A C 1
ATOM 2449 O O . ALA A 1 317 ? -10.613 5.244 -14.600 1.00 51.53 317 ALA A O 1
ATOM 2450 N N . ARG A 1 318 ? -8.491 5.545 -15.223 1.00 58.69 318 ARG A N 1
ATOM 2451 C CA . ARG A 1 318 ? -8.429 4.280 -16.001 1.00 58.69 318 ARG A CA 1
ATOM 2452 C C . ARG A 1 318 ? -7.570 3.206 -15.320 1.00 58.69 318 ARG A C 1
ATOM 2454 O O . ARG A 1 318 ? -6.350 3.315 -15.289 1.00 58.69 318 ARG A O 1
ATOM 2461 N N . ASN A 1 319 ? -8.216 2.121 -14.879 1.00 65.44 319 ASN A N 1
ATOM 2462 C CA . ASN A 1 319 ? -7.698 1.104 -13.943 1.00 65.44 319 ASN A CA 1
ATOM 2463 C C . ASN A 1 319 ? -6.293 0.515 -14.194 1.00 65.44 319 ASN A C 1
ATOM 2465 O O . ASN A 1 319 ? -5.673 0.089 -13.231 1.00 65.44 319 ASN A O 1
ATOM 2469 N N . ARG A 1 320 ? -5.771 0.449 -15.429 1.00 77.44 320 ARG A N 1
ATOM 2470 C CA . ARG A 1 320 ? -4.433 -0.137 -15.702 1.00 77.44 320 ARG A CA 1
ATOM 2471 C C . ARG A 1 320 ? -3.341 0.867 -16.052 1.00 77.44 320 ARG A C 1
ATOM 2473 O O . ARG A 1 320 ? -2.166 0.516 -16.020 1.00 77.44 320 ARG A O 1
ATOM 2480 N N . MET A 1 321 ? -3.708 2.099 -16.387 1.00 86.62 321 MET A N 1
ATOM 2481 C CA . MET A 1 321 ? -2.740 3.104 -16.820 1.00 86.62 321 MET A CA 1
ATOM 2482 C C . MET A 1 321 ? -1.703 3.446 -15.734 1.00 86.62 321 MET A C 1
ATOM 2484 O O . MET A 1 321 ? -0.522 3.493 -16.083 1.00 86.62 321 MET A O 1
ATOM 2488 N N . PRO A 1 322 ? -2.085 3.634 -14.451 1.00 89.50 322 PRO A N 1
ATOM 2489 C CA . PRO A 1 322 ? -1.122 3.914 -13.388 1.00 89.50 322 PRO A CA 1
ATOM 2490 C C . PRO A 1 322 ? 0.026 2.900 -13.326 1.00 89.50 322 PRO A C 1
ATOM 2492 O O . PRO A 1 322 ? 1.190 3.281 -13.249 1.00 89.50 322 PRO A O 1
ATOM 2495 N N . TYR A 1 323 ? -0.312 1.620 -13.463 1.00 93.06 323 TYR A N 1
ATOM 2496 C CA . TYR A 1 323 ? 0.620 0.499 -13.425 1.00 93.06 323 TYR A CA 1
ATOM 2497 C C . TYR A 1 323 ? 1.579 0.525 -14.617 1.00 93.06 323 TYR A C 1
ATOM 2499 O O . TYR A 1 323 ? 2.786 0.663 -14.443 1.00 93.06 323 TYR A O 1
ATOM 2507 N N . ALA A 1 324 ? 1.044 0.463 -15.840 1.00 95.06 324 ALA A N 1
ATOM 2508 C CA . ALA A 1 324 ? 1.862 0.299 -17.039 1.00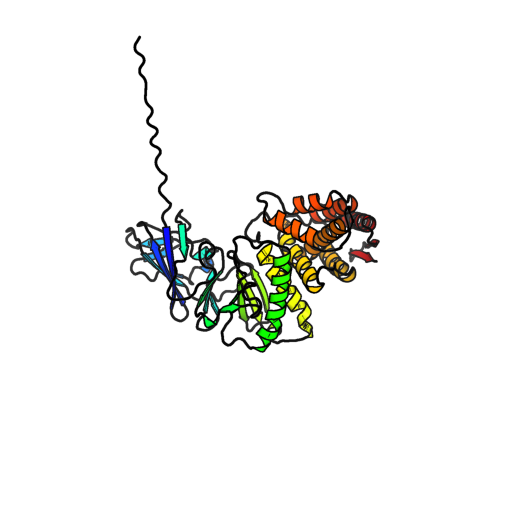 95.06 324 ALA A CA 1
ATOM 2509 C C . ALA A 1 324 ? 2.734 1.526 -17.338 1.00 95.06 324 ALA A C 1
ATOM 2511 O O . ALA A 1 324 ? 3.932 1.407 -17.596 1.00 95.06 324 ALA A O 1
ATOM 2512 N N . CYS A 1 325 ? 2.158 2.726 -17.262 1.00 95.44 325 CYS A N 1
ATOM 2513 C CA . CYS A 1 325 ? 2.911 3.944 -17.540 1.00 95.44 325 CYS A CA 1
ATOM 2514 C C . CYS A 1 325 ? 3.873 4.313 -16.422 1.00 95.44 325 CYS A C 1
ATOM 2516 O O . CYS A 1 325 ? 4.988 4.752 -16.704 1.00 95.44 325 CYS A O 1
ATOM 2518 N N . GLY A 1 326 ? 3.478 4.104 -15.165 1.00 95.50 326 GLY A N 1
ATOM 2519 C CA . GLY A 1 326 ? 4.392 4.295 -14.052 1.00 95.50 326 GLY A CA 1
ATOM 2520 C C . GLY A 1 326 ? 5.550 3.294 -14.093 1.00 95.50 326 GLY A C 1
ATOM 2521 O O . GLY A 1 326 ? 6.695 3.698 -13.907 1.00 95.50 326 GLY A O 1
ATOM 2522 N N . PHE A 1 327 ? 5.308 2.030 -14.466 1.00 97.75 327 PHE A N 1
ATOM 2523 C CA . PHE A 1 327 ? 6.376 1.051 -14.705 1.00 97.75 327 PHE A CA 1
ATOM 2524 C C . PHE A 1 327 ? 7.391 1.561 -15.739 1.00 97.75 327 PHE A C 1
ATOM 2526 O O . PHE A 1 327 ? 8.596 1.524 -15.488 1.00 97.75 327 PHE A O 1
ATOM 2533 N N . VAL A 1 328 ? 6.924 2.079 -16.883 1.00 98.06 328 VAL A N 1
ATOM 2534 C CA . VAL A 1 328 ? 7.799 2.642 -17.930 1.00 98.06 328 VAL A CA 1
ATOM 2535 C C . VAL A 1 328 ? 8.569 3.864 -17.417 1.00 98.06 328 VAL A C 1
ATOM 2537 O O . VAL A 1 328 ? 9.767 3.981 -17.679 1.00 98.06 328 VAL A O 1
ATOM 2540 N N . ALA A 1 329 ? 7.928 4.748 -16.645 1.00 97.75 329 ALA A N 1
ATOM 2541 C CA . ALA A 1 329 ? 8.599 5.891 -16.024 1.00 97.75 329 ALA A CA 1
ATOM 2542 C C . ALA A 1 329 ? 9.738 5.439 -15.091 1.00 97.75 329 ALA A C 1
ATOM 2544 O O . ALA A 1 329 ? 10.861 5.937 -15.195 1.00 97.75 329 ALA A O 1
ATOM 2545 N N . HIS A 1 330 ? 9.488 4.450 -14.229 1.00 97.81 330 HIS A N 1
ATOM 2546 C CA . HIS A 1 330 ? 10.504 3.902 -13.328 1.00 97.81 330 HIS A CA 1
ATOM 2547 C C . HIS A 1 330 ? 11.610 3.144 -14.059 1.00 97.81 330 HIS A C 1
ATOM 2549 O O . HIS A 1 330 ? 12.766 3.244 -13.654 1.00 97.81 330 HIS A O 1
ATOM 2555 N N . TRP A 1 331 ? 11.301 2.469 -15.166 1.00 98.19 331 TRP A N 1
ATOM 2556 C CA . TRP A 1 331 ? 12.306 1.849 -16.028 1.00 98.19 331 TRP A CA 1
ATOM 2557 C C . TRP A 1 331 ? 13.268 2.877 -16.646 1.00 98.19 331 TRP A C 1
ATOM 2559 O O . TRP A 1 331 ? 14.483 2.661 -16.620 1.00 98.19 331 TRP A O 1
ATOM 2569 N N . ILE A 1 332 ? 12.761 4.012 -17.150 1.00 98.25 332 ILE A N 1
ATOM 2570 C CA . ILE A 1 332 ? 13.599 5.112 -17.669 1.00 98.25 332 ILE A CA 1
ATOM 2571 C C . ILE A 1 332 ? 14.552 5.608 -16.576 1.00 98.25 332 ILE A C 1
ATOM 2573 O O . ILE A 1 332 ? 15.754 5.764 -16.810 1.00 98.25 332 ILE A O 1
ATOM 2577 N N . VAL A 1 333 ? 14.016 5.831 -15.372 1.00 97.62 333 VAL A N 1
ATOM 2578 C CA . VAL A 1 333 ? 14.784 6.325 -14.223 1.00 97.62 333 VAL A CA 1
ATOM 2579 C C . VAL A 1 333 ? 15.844 5.311 -13.796 1.00 97.62 333 VAL A C 1
ATOM 2581 O O . VAL A 1 333 ? 17.011 5.676 -13.665 1.00 97.62 333 VAL A O 1
ATOM 2584 N N . ASP A 1 334 ? 15.481 4.040 -13.628 1.00 96.94 334 ASP A N 1
ATOM 2585 C CA . ASP A 1 334 ? 16.413 2.976 -13.241 1.00 96.94 334 ASP A CA 1
ATOM 2586 C C . ASP A 1 334 ? 17.532 2.810 -14.280 1.00 96.94 334 ASP A C 1
ATOM 2588 O O . ASP A 1 334 ? 18.713 2.767 -13.934 1.00 96.94 334 ASP A O 1
ATOM 2592 N N . THR A 1 335 ? 17.186 2.832 -15.571 1.00 95.25 335 THR A N 1
ATOM 2593 C CA . THR A 1 335 ? 18.159 2.772 -16.673 1.00 95.25 335 THR A CA 1
ATOM 2594 C C . THR A 1 335 ? 19.157 3.928 -16.592 1.00 95.25 335 THR A C 1
ATOM 2596 O O . THR A 1 335 ? 20.368 3.705 -16.622 1.00 95.25 335 THR A O 1
ATOM 2599 N N . ALA A 1 336 ? 18.688 5.163 -16.393 1.00 94.81 336 ALA A N 1
ATOM 2600 C CA . ALA A 1 336 ? 19.559 6.330 -16.252 1.00 94.81 336 ALA A CA 1
ATOM 2601 C C . ALA A 1 336 ? 20.456 6.256 -15.001 1.00 94.81 336 ALA A C 1
ATOM 2603 O O . ALA A 1 336 ? 21.665 6.527 -15.069 1.00 94.81 336 ALA A O 1
ATOM 2604 N N . LEU A 1 337 ? 19.889 5.834 -13.864 1.00 93.88 337 LEU A N 1
ATOM 2605 C CA . LEU A 1 337 ? 20.612 5.626 -12.607 1.00 93.88 337 LEU A CA 1
ATOM 2606 C C . LEU A 1 337 ? 21.675 4.528 -12.726 1.00 93.88 337 LEU A C 1
ATOM 2608 O O . LEU A 1 337 ? 22.706 4.622 -12.047 1.00 93.88 337 LEU A O 1
ATOM 2612 N N . ARG A 1 338 ? 21.482 3.562 -13.632 1.00 91.94 338 ARG A N 1
ATOM 2613 C CA . ARG A 1 338 ? 22.439 2.514 -14.019 1.00 91.94 338 ARG A CA 1
ATOM 2614 C C . ARG A 1 338 ? 23.385 2.889 -15.182 1.00 91.94 338 ARG A C 1
ATOM 2616 O O . ARG A 1 338 ? 24.381 2.181 -15.321 1.00 91.94 338 ARG A O 1
ATOM 2623 N N . GLN A 1 339 ? 23.202 4.020 -15.906 1.00 88.69 339 GLN A N 1
ATOM 2624 C CA . GLN A 1 339 ? 24.063 4.494 -17.048 1.00 88.69 339 GLN A CA 1
ATOM 2625 C C . GLN A 1 339 ? 24.976 5.785 -16.955 1.00 88.69 339 GLN A C 1
ATOM 2627 O O . GLN A 1 339 ? 26.102 5.730 -17.428 1.00 88.69 339 GLN A O 1
ATOM 2632 N N . GLY A 1 340 ? 24.698 6.835 -16.160 1.00 81.38 340 GLY A N 1
ATOM 2633 C CA . GLY A 1 340 ? 25.686 7.841 -15.588 1.00 81.38 340 GLY A CA 1
ATOM 2634 C C . GLY A 1 340 ? 26.991 7.469 -14.749 1.00 81.38 340 GLY A C 1
ATOM 2635 O O . GLY A 1 340 ? 27.564 6.399 -14.869 1.00 81.38 340 GLY A O 1
ATOM 2636 N N . PRO A 1 341 ? 27.585 8.365 -13.933 1.00 68.38 341 PRO A N 1
ATOM 2637 C CA . PRO A 1 341 ? 28.952 8.169 -13.371 1.00 68.38 341 PRO A CA 1
ATOM 2638 C C . PRO A 1 341 ? 29.055 7.315 -12.078 1.00 68.38 341 PRO A C 1
ATOM 2640 O O . PRO A 1 341 ? 28.137 7.344 -11.257 1.00 68.38 341 PRO A O 1
ATOM 2643 N N . GLY A 1 342 ? 30.189 6.610 -11.868 1.00 67.19 342 GLY A N 1
ATOM 2644 C CA . GLY A 1 342 ? 30.556 5.920 -10.605 1.00 67.19 342 GLY A CA 1
ATOM 2645 C C . GLY A 1 342 ? 30.165 4.433 -10.481 1.00 67.19 342 GLY A C 1
ATOM 2646 O O . GLY A 1 342 ? 29.631 4.027 -9.453 1.00 67.19 342 GLY A O 1
ATOM 2647 N N . ARG A 1 343 ? 30.349 3.621 -11.534 1.00 65.69 343 ARG A N 1
ATOM 2648 C CA . ARG A 1 343 ? 29.537 2.407 -11.781 1.00 65.69 343 ARG A CA 1
ATOM 2649 C C . ARG A 1 343 ? 30.248 1.066 -11.827 1.00 65.69 343 ARG A C 1
ATOM 2651 O O . ARG A 1 343 ? 30.268 0.390 -12.851 1.00 65.69 343 ARG A O 1
ATOM 2658 N N . ALA A 1 344 ? 30.703 0.625 -10.667 1.00 46.47 344 ALA A N 1
ATOM 2659 C CA . ALA A 1 344 ? 30.953 -0.789 -10.432 1.00 46.47 344 ALA A CA 1
ATOM 2660 C C . ALA A 1 344 ? 29.817 -1.348 -9.559 1.00 46.47 344 ALA A C 1
ATOM 2662 O O . ALA A 1 344 ? 29.716 -1.007 -8.386 1.00 46.47 344 ALA A O 1
ATOM 2663 N N . GLY A 1 345 ? 28.943 -2.176 -10.144 1.00 52.34 345 GLY A N 1
ATOM 2664 C CA . GLY A 1 345 ? 27.912 -2.931 -9.416 1.00 52.34 345 GLY A CA 1
ATOM 2665 C C . GLY A 1 345 ? 26.485 -2.482 -9.726 1.00 52.34 345 GLY A C 1
ATOM 2666 O O . GLY A 1 345 ? 25.912 -1.687 -8.990 1.00 52.34 345 GLY A O 1
ATOM 2667 N N . GLY A 1 346 ? 25.910 -3.002 -10.816 1.00 62.31 346 GLY A N 1
ATOM 2668 C CA . GLY A 1 346 ? 24.541 -2.744 -11.277 1.00 62.31 346 GLY A CA 1
ATOM 2669 C C . GLY A 1 346 ? 23.444 -3.250 -10.337 1.00 62.31 346 GLY A C 1
ATOM 2670 O O . GLY A 1 346 ? 22.666 -4.122 -10.716 1.00 62.31 346 GLY A O 1
ATOM 2671 N N . ASN A 1 347 ? 23.362 -2.700 -9.129 1.00 78.75 347 ASN A N 1
ATOM 2672 C CA . ASN A 1 347 ? 22.271 -2.949 -8.200 1.00 78.75 347 ASN A CA 1
ATOM 2673 C C . ASN A 1 347 ? 21.192 -1.856 -8.291 1.00 78.75 347 ASN A C 1
ATOM 2675 O O . ASN A 1 347 ? 21.366 -0.790 -8.878 1.00 78.75 347 ASN A O 1
ATOM 2679 N N . ASP A 1 348 ? 20.045 -2.165 -7.713 1.00 93.31 348 ASP A N 1
ATOM 2680 C CA . ASP A 1 348 ? 18.843 -1.340 -7.651 1.00 93.31 348 ASP A CA 1
ATOM 2681 C C . ASP A 1 348 ? 18.851 -0.335 -6.483 1.00 93.31 348 ASP A C 1
ATOM 2683 O O . ASP A 1 348 ? 17.905 0.431 -6.302 1.00 93.31 348 ASP A O 1
ATOM 2687 N N . THR A 1 349 ? 19.926 -0.294 -5.689 1.00 91.62 349 THR A N 1
ATOM 2688 C CA . THR A 1 349 ? 20.017 0.499 -4.454 1.00 91.62 349 THR A CA 1
ATOM 2689 C C . THR A 1 349 ? 19.746 1.985 -4.680 1.00 91.62 349 THR A C 1
ATOM 2691 O O . THR A 1 349 ? 19.090 2.612 -3.854 1.00 91.62 349 THR A O 1
ATOM 2694 N N . ARG A 1 350 ? 20.195 2.564 -5.802 1.00 92.12 350 ARG A N 1
ATOM 2695 C CA . ARG A 1 350 ? 19.963 3.991 -6.101 1.00 92.12 350 ARG A CA 1
ATOM 2696 C C . ARG A 1 350 ? 18.493 4.309 -6.361 1.00 92.12 350 ARG A C 1
ATOM 2698 O O . ARG A 1 350 ? 18.032 5.368 -5.946 1.00 92.12 350 ARG A O 1
ATOM 2705 N N . LEU A 1 351 ? 17.770 3.408 -7.025 1.00 95.38 351 LEU A N 1
ATOM 2706 C CA . LEU A 1 351 ? 16.338 3.576 -7.265 1.00 95.38 351 LEU A CA 1
ATOM 2707 C C . LEU A 1 351 ? 15.562 3.490 -5.947 1.00 95.38 351 LEU A C 1
ATOM 2709 O O . LEU A 1 351 ? 14.709 4.329 -5.674 1.00 95.38 351 LEU A O 1
ATOM 2713 N N . PHE A 1 352 ? 15.915 2.535 -5.087 1.00 94.94 352 PHE A N 1
ATOM 2714 C CA . PHE A 1 352 ? 15.309 2.425 -3.762 1.00 94.94 352 PHE A CA 1
ATOM 2715 C C . PHE A 1 352 ? 15.646 3.603 -2.843 1.00 94.94 352 PHE A C 1
ATOM 2717 O O . PHE A 1 352 ? 14.765 4.081 -2.135 1.00 94.94 352 PHE A O 1
ATOM 2724 N N . ALA A 1 353 ? 16.872 4.127 -2.892 1.00 92.75 353 ALA A N 1
ATOM 2725 C CA . ALA A 1 353 ? 17.237 5.345 -2.173 1.00 92.75 353 ALA A CA 1
ATOM 2726 C C . ALA A 1 353 ? 16.414 6.555 -2.646 1.00 92.75 353 ALA A C 1
ATOM 2728 O O . ALA A 1 353 ? 15.950 7.334 -1.818 1.00 92.75 353 ALA A O 1
ATOM 2729 N N . LEU A 1 354 ? 16.173 6.678 -3.958 1.00 92.94 354 LEU A N 1
ATOM 2730 C CA . LEU A 1 354 ? 15.284 7.699 -4.516 1.00 92.94 354 LEU A CA 1
ATOM 2731 C C . LEU A 1 354 ? 13.853 7.541 -3.978 1.00 92.94 354 LEU A C 1
ATOM 2733 O O . LEU A 1 354 ? 13.266 8.513 -3.512 1.00 92.94 354 LEU A O 1
ATOM 2737 N N . TRP A 1 355 ? 13.299 6.324 -3.984 1.00 93.12 355 TRP A N 1
ATOM 2738 C CA . TRP A 1 355 ? 11.977 6.046 -3.407 1.00 93.12 355 TRP A CA 1
ATOM 2739 C C . TRP A 1 355 ? 11.894 6.360 -1.909 1.00 93.12 355 TRP A C 1
ATOM 2741 O O . TRP A 1 355 ? 10.915 6.963 -1.474 1.00 93.12 355 TRP A O 1
ATOM 2751 N N . ALA A 1 356 ? 12.919 6.012 -1.128 1.00 89.94 356 ALA A N 1
ATOM 2752 C CA . ALA A 1 356 ? 12.986 6.338 0.295 1.00 89.94 356 ALA A CA 1
ATOM 2753 C C . ALA A 1 356 ? 13.010 7.858 0.538 1.00 89.94 356 ALA A C 1
ATOM 2755 O O . ALA A 1 356 ? 12.284 8.354 1.399 1.00 89.94 356 ALA A O 1
ATOM 2756 N N . ASP A 1 357 ? 13.801 8.598 -0.242 1.00 88.81 357 ASP A N 1
ATOM 2757 C CA . ASP A 1 357 ? 13.883 10.061 -0.169 1.00 88.81 357 ASP A CA 1
ATOM 2758 C C . ASP A 1 357 ? 12.543 10.721 -0.534 1.00 88.81 357 ASP A C 1
ATOM 2760 O O . ASP A 1 357 ? 12.048 11.576 0.201 1.00 88.81 357 ASP A O 1
ATOM 2764 N N . MET A 1 358 ? 11.884 10.257 -1.601 1.00 87.00 358 MET A N 1
ATOM 2765 C CA . MET A 1 358 ? 10.546 10.732 -1.980 1.00 87.00 358 MET A CA 1
ATOM 2766 C C . MET A 1 358 ? 9.493 10.439 -0.916 1.00 87.00 358 MET A C 1
ATOM 2768 O O . MET A 1 358 ? 8.632 11.279 -0.658 1.00 87.00 358 MET A O 1
ATOM 2772 N N . ALA A 1 359 ? 9.556 9.268 -0.278 1.00 81.88 359 ALA A N 1
ATOM 2773 C CA . ALA A 1 359 ? 8.663 8.955 0.827 1.00 81.88 359 ALA A CA 1
ATOM 2774 C C . ALA A 1 359 ? 8.870 9.951 1.981 1.00 81.88 359 ALA A C 1
ATOM 2776 O O . ALA A 1 359 ? 7.887 10.406 2.571 1.00 81.88 359 ALA A O 1
ATOM 2777 N N . ALA A 1 360 ? 10.125 10.303 2.286 1.00 82.81 360 ALA A N 1
ATOM 2778 C CA . ALA A 1 360 ? 10.522 11.148 3.411 1.00 82.81 360 ALA A CA 1
ATOM 2779 C C . ALA A 1 360 ? 10.188 12.646 3.265 1.00 82.81 360 ALA A C 1
ATOM 2781 O O . ALA A 1 360 ? 9.987 13.300 4.285 1.00 82.81 360 ALA A O 1
ATOM 2782 N N . ARG A 1 361 ? 10.133 13.199 2.045 1.00 80.06 361 ARG A N 1
ATOM 2783 C CA . ARG A 1 361 ? 10.049 14.657 1.814 1.00 80.06 361 ARG A CA 1
ATOM 2784 C C . ARG A 1 361 ? 8.640 15.188 1.614 1.00 80.06 361 ARG A C 1
ATOM 2786 O O . ARG A 1 361 ? 8.052 15.000 0.547 1.00 80.06 361 ARG A O 1
ATOM 2793 N N . ASP A 1 362 ? 8.084 15.890 2.591 1.00 68.31 362 ASP A N 1
ATOM 2794 C CA . ASP A 1 362 ? 6.794 16.583 2.442 1.00 68.31 362 ASP A CA 1
ATOM 2795 C C . ASP A 1 362 ? 6.872 17.733 1.418 1.00 68.31 362 ASP A C 1
ATOM 2797 O O . ASP A 1 362 ? 7.911 18.374 1.268 1.00 68.31 362 ASP A O 1
ATOM 2801 N N . GLY A 1 363 ? 5.790 17.958 0.663 1.00 62.78 363 GLY A N 1
ATOM 2802 C CA . GLY A 1 363 ? 5.660 19.060 -0.305 1.00 62.78 363 GLY A CA 1
ATOM 2803 C C . GLY A 1 363 ? 6.411 18.918 -1.640 1.00 62.78 363 GLY A C 1
ATOM 2804 O O . GLY A 1 363 ? 6.161 19.703 -2.550 1.00 62.78 363 GLY A O 1
ATOM 2805 N N . ALA A 1 364 ? 7.300 17.932 -1.803 1.00 66.19 364 ALA A N 1
ATOM 2806 C CA . ALA A 1 364 ? 7.901 17.619 -3.103 1.00 66.19 364 ALA A CA 1
ATOM 2807 C C . ALA A 1 364 ? 6.974 16.708 -3.923 1.00 66.19 364 ALA A C 1
ATOM 2809 O O . ALA A 1 364 ? 6.551 15.657 -3.429 1.00 66.19 364 ALA A O 1
ATOM 2810 N N . THR A 1 365 ? 6.695 17.068 -5.182 1.00 80.56 365 THR A N 1
ATOM 2811 C CA . THR A 1 365 ? 5.938 16.178 -6.071 1.00 80.56 365 THR A CA 1
ATOM 2812 C C . THR A 1 365 ? 6.819 15.009 -6.507 1.00 80.56 365 THR A C 1
ATOM 2814 O O . THR A 1 365 ? 8.021 15.161 -6.748 1.00 80.56 365 THR A O 1
ATOM 2817 N N . ALA A 1 366 ? 6.230 13.820 -6.634 1.00 82.00 366 ALA A N 1
ATOM 2818 C CA . ALA A 1 366 ? 6.971 12.644 -7.082 1.00 82.00 366 ALA A CA 1
ATOM 2819 C C . ALA A 1 366 ? 7.604 12.844 -8.474 1.00 82.00 366 ALA A C 1
ATOM 2821 O O . ALA A 1 366 ? 8.743 12.438 -8.708 1.00 82.00 366 ALA A O 1
ATOM 2822 N N . GLY A 1 367 ? 6.899 13.535 -9.377 1.00 88.00 367 GLY A N 1
ATOM 2823 C CA . GLY A 1 367 ? 7.401 13.860 -10.711 1.00 88.00 367 GLY A CA 1
ATOM 2824 C C . GLY A 1 367 ? 8.666 14.725 -10.688 1.00 88.00 367 GLY A C 1
ATOM 2825 O O . GLY A 1 367 ? 9.579 14.479 -11.478 1.00 88.00 367 GLY A O 1
ATOM 2826 N N . ASP A 1 368 ? 8.767 15.696 -9.771 1.00 90.38 368 ASP A N 1
ATOM 2827 C CA . ASP A 1 368 ? 9.968 16.535 -9.626 1.00 90.38 368 ASP A CA 1
ATOM 2828 C C . ASP A 1 368 ? 11.187 15.713 -9.203 1.00 90.38 368 ASP A C 1
ATOM 2830 O O . ASP A 1 368 ? 12.263 15.851 -9.787 1.00 90.38 368 ASP A O 1
ATOM 2834 N N . ALA A 1 369 ? 11.015 14.819 -8.229 1.00 91.44 369 ALA A N 1
ATOM 2835 C CA . ALA A 1 369 ? 12.097 13.973 -7.741 1.00 91.44 369 ALA A CA 1
ATOM 2836 C C . ALA A 1 369 ? 12.602 13.001 -8.821 1.00 91.44 369 ALA A C 1
ATOM 2838 O O . ALA A 1 369 ? 13.815 12.857 -8.999 1.00 91.44 369 ALA A O 1
ATOM 2839 N N . LEU A 1 370 ? 11.702 12.393 -9.610 1.00 94.56 370 LEU A N 1
ATOM 2840 C CA . LEU A 1 370 ? 12.116 11.573 -10.754 1.00 94.56 370 LEU A CA 1
ATOM 2841 C C . LEU A 1 370 ? 12.858 12.408 -11.807 1.00 94.56 370 LEU A C 1
ATOM 2843 O O . LEU A 1 370 ? 13.909 11.979 -12.286 1.00 94.56 370 LEU A O 1
ATOM 2847 N N . ARG A 1 371 ? 12.365 13.613 -12.134 1.00 95.38 371 ARG A N 1
ATOM 2848 C CA . ARG A 1 371 ? 13.027 14.537 -13.076 1.00 95.38 371 ARG A CA 1
ATOM 2849 C C . ARG A 1 371 ? 14.422 14.938 -12.601 1.00 95.38 371 ARG A C 1
ATOM 2851 O O . ARG A 1 371 ? 15.359 14.933 -13.398 1.00 95.38 371 ARG A O 1
ATOM 2858 N N . GLN A 1 372 ? 14.587 15.218 -11.311 1.00 95.25 372 GLN A N 1
ATOM 2859 C CA . GLN A 1 372 ? 15.890 15.515 -10.719 1.00 95.25 372 GLN A CA 1
ATOM 2860 C C . GLN A 1 372 ? 16.847 14.320 -10.827 1.00 95.25 372 GLN A C 1
ATOM 2862 O O . GLN A 1 372 ? 18.014 14.499 -11.174 1.00 95.25 372 GLN A O 1
ATOM 2867 N N . ALA A 1 373 ? 16.361 13.100 -10.579 1.00 94.88 373 ALA A N 1
ATOM 2868 C CA . ALA A 1 373 ? 17.180 11.891 -10.634 1.00 94.88 373 ALA A CA 1
ATOM 2869 C C . ALA A 1 373 ? 17.750 11.609 -12.035 1.00 94.88 373 ALA A C 1
ATOM 2871 O O . ALA A 1 373 ? 18.872 11.112 -12.155 1.00 94.88 373 ALA A O 1
ATOM 2872 N N . VAL A 1 374 ? 17.002 11.944 -13.092 1.00 96.62 374 VAL A N 1
ATOM 2873 C CA . VAL A 1 374 ? 17.426 11.734 -14.487 1.00 96.62 374 VAL A CA 1
ATOM 2874 C C . VAL A 1 374 ? 18.109 12.945 -15.119 1.00 96.62 374 VAL A C 1
ATOM 2876 O O . VAL A 1 374 ? 18.628 12.815 -16.223 1.00 96.62 374 VAL A O 1
ATOM 2879 N N . ALA A 1 375 ? 18.168 14.099 -14.446 1.00 96.50 375 ALA A N 1
ATOM 2880 C CA . ALA A 1 375 ? 18.764 15.328 -14.983 1.00 96.50 375 ALA A CA 1
ATOM 2881 C C . ALA A 1 375 ? 20.204 15.165 -15.531 1.00 96.50 375 ALA A C 1
ATOM 2883 O O . ALA A 1 375 ? 20.504 15.765 -16.564 1.00 96.50 375 ALA A O 1
ATOM 2884 N N . PRO A 1 376 ? 21.086 14.325 -14.943 1.00 95.25 376 PRO A N 1
ATOM 2885 C CA . PRO A 1 376 ? 22.412 14.061 -15.513 1.00 95.25 376 PRO A CA 1
ATOM 2886 C C . PRO A 1 376 ? 22.408 13.291 -16.848 1.00 95.25 376 PRO A C 1
ATOM 2888 O O . PRO A 1 376 ? 23.457 13.172 -17.475 1.00 95.25 376 PRO A O 1
ATOM 2891 N N . SER A 1 377 ? 21.267 12.740 -17.275 1.00 96.38 377 SER A N 1
ATOM 2892 C CA . SER A 1 377 ? 21.081 12.050 -18.556 1.00 96.38 377 SER A CA 1
ATOM 2893 C C . SER A 1 377 ? 20.055 12.812 -19.407 1.00 96.38 377 SER A C 1
ATOM 2895 O O . SER A 1 377 ? 18.850 12.591 -19.263 1.00 96.38 377 SER A O 1
ATOM 2897 N N . PRO A 1 378 ? 20.493 13.701 -20.324 1.00 97.38 378 PRO A N 1
ATOM 2898 C CA . PRO A 1 378 ? 19.581 14.516 -21.131 1.00 97.38 378 PRO A CA 1
ATOM 2899 C C . PRO A 1 378 ? 18.562 13.697 -21.934 1.00 97.38 378 PRO A C 1
ATOM 2901 O O . PRO A 1 378 ? 17.421 14.123 -22.110 1.00 97.38 378 PRO A O 1
ATOM 2904 N N . ALA A 1 379 ? 18.959 12.512 -22.405 1.00 97.94 379 ALA A N 1
ATOM 2905 C CA . ALA A 1 379 ? 18.079 11.590 -23.115 1.00 97.94 379 ALA A CA 1
ATOM 2906 C C . ALA A 1 379 ? 16.971 11.040 -22.198 1.00 97.94 379 ALA A C 1
ATOM 2908 O O . ALA A 1 379 ? 15.792 11.129 -22.541 1.00 97.94 379 ALA A O 1
ATOM 2909 N N . ALA A 1 380 ? 17.325 10.574 -20.996 1.00 97.81 380 ALA A N 1
ATOM 2910 C CA . ALA A 1 380 ? 16.351 10.079 -20.023 1.00 97.81 380 ALA A CA 1
ATOM 2911 C C . ALA A 1 380 ? 15.439 11.186 -19.485 1.00 97.81 380 ALA A C 1
ATOM 2913 O O . ALA A 1 380 ? 14.232 10.983 -19.373 1.00 97.81 380 ALA A O 1
ATOM 2914 N N . ALA A 1 381 ? 15.986 12.375 -19.216 1.00 98.12 381 ALA A N 1
ATOM 2915 C CA . ALA A 1 381 ? 15.205 13.541 -18.815 1.00 98.12 381 ALA A CA 1
ATOM 2916 C C . ALA A 1 381 ? 14.153 13.913 -19.868 1.00 98.12 381 ALA A C 1
ATOM 2918 O O . ALA A 1 381 ? 12.996 14.159 -19.525 1.00 98.12 381 ALA A O 1
ATOM 2919 N N . ARG A 1 382 ? 14.523 13.881 -21.154 1.00 98.38 382 ARG A N 1
ATOM 2920 C CA . ARG A 1 382 ? 13.598 14.121 -22.267 1.00 98.38 382 ARG A CA 1
ATOM 2921 C C . ARG A 1 382 ? 12.531 13.031 -22.374 1.00 98.38 382 ARG A C 1
ATOM 2923 O O . ARG A 1 382 ? 11.355 13.362 -22.491 1.00 98.38 382 ARG A O 1
ATOM 2930 N N . ALA A 1 383 ? 12.921 11.756 -22.313 1.00 98.31 383 ALA A N 1
ATOM 2931 C CA . ALA A 1 383 ? 11.985 10.633 -22.378 1.00 98.31 383 ALA A CA 1
ATOM 2932 C C . ALA A 1 383 ? 10.958 10.687 -21.233 1.00 98.31 383 ALA A C 1
ATOM 2934 O O . ALA A 1 383 ? 9.758 10.545 -21.465 1.00 98.31 383 ALA A O 1
ATOM 2935 N N . LEU A 1 384 ? 11.416 10.964 -20.007 1.00 98.06 384 LEU A N 1
ATOM 2936 C CA . LEU A 1 384 ? 10.541 11.114 -18.848 1.00 98.06 384 LEU A CA 1
ATOM 2937 C C . LEU A 1 384 ? 9.611 12.327 -18.994 1.00 98.06 384 LEU A C 1
ATOM 2939 O O . LEU A 1 384 ? 8.415 12.197 -18.764 1.00 98.06 384 LEU A O 1
ATOM 2943 N N . ALA A 1 385 ? 10.119 13.488 -19.421 1.00 97.50 385 ALA A N 1
ATOM 2944 C CA . ALA A 1 385 ? 9.294 14.683 -19.617 1.00 97.50 385 ALA A CA 1
ATOM 2945 C C . ALA A 1 385 ? 8.185 14.465 -20.664 1.00 97.50 385 ALA A C 1
ATOM 2947 O O . ALA A 1 385 ? 7.033 14.817 -20.426 1.00 97.50 385 ALA A O 1
ATOM 2948 N N . LEU A 1 386 ? 8.501 13.819 -21.792 1.00 97.44 386 LEU A N 1
ATOM 2949 C CA . LEU A 1 386 ? 7.514 13.492 -22.828 1.00 97.44 386 LEU A CA 1
ATOM 2950 C C . LEU A 1 386 ? 6.405 12.558 -22.319 1.00 97.44 386 LEU A C 1
ATOM 2952 O O . LEU A 1 386 ? 5.265 12.679 -22.762 1.00 97.44 386 LEU A O 1
ATOM 2956 N N . LEU A 1 387 ? 6.727 11.654 -21.389 1.00 95.81 387 LEU A N 1
ATOM 2957 C CA . LEU A 1 387 ? 5.753 10.758 -20.766 1.00 95.81 387 LEU A CA 1
ATOM 2958 C C . LEU A 1 387 ? 4.890 11.481 -19.718 1.00 95.81 387 LEU A C 1
ATOM 2960 O O . LEU A 1 387 ? 3.665 11.346 -19.720 1.00 95.81 387 LEU A O 1
ATOM 2964 N N . LEU A 1 388 ? 5.530 12.249 -18.830 1.00 94.25 388 LEU A N 1
ATOM 2965 C CA . LEU A 1 388 ? 4.867 12.898 -17.699 1.00 94.25 388 LEU A CA 1
ATOM 2966 C C . LEU A 1 388 ? 4.003 14.079 -18.125 1.00 94.25 388 LEU A C 1
ATOM 2968 O O . LEU A 1 388 ? 2.847 14.150 -17.721 1.00 94.25 388 LEU A O 1
ATOM 2972 N N . THR A 1 389 ? 4.538 14.977 -18.954 1.00 94.38 389 THR A N 1
ATOM 2973 C CA . THR A 1 389 ? 3.900 16.262 -19.283 1.00 94.38 389 THR A CA 1
ATOM 2974 C C . THR A 1 389 ? 3.676 16.476 -20.779 1.00 94.38 389 THR A C 1
ATOM 2976 O O . THR A 1 389 ? 2.904 17.358 -21.153 1.00 94.38 389 THR A O 1
ATOM 2979 N N . GLY A 1 390 ? 4.291 15.666 -21.646 1.00 93.69 390 GLY A N 1
ATOM 2980 C CA . GLY A 1 390 ? 4.077 15.737 -23.091 1.00 93.69 390 GLY A CA 1
ATOM 2981 C C . GLY A 1 390 ? 2.661 15.322 -23.497 1.00 93.69 390 GLY A C 1
ATOM 2982 O O . GLY A 1 390 ? 2.143 14.305 -23.033 1.00 93.69 390 GLY A O 1
ATOM 2983 N N . SER A 1 391 ? 2.050 16.082 -24.404 1.00 91.44 391 SER A N 1
ATOM 2984 C CA . SER A 1 391 ? 0.742 15.800 -25.006 1.00 91.44 391 SER A CA 1
ATOM 2985 C C . SER A 1 391 ? 0.847 15.625 -26.526 1.00 91.44 391 SER A C 1
ATOM 2987 O O . SER A 1 391 ? 1.882 15.916 -27.128 1.00 91.44 391 SER A O 1
ATOM 2989 N N . GLY A 1 392 ? -0.223 15.127 -27.148 1.00 91.31 392 GLY A N 1
ATOM 2990 C CA . GLY A 1 392 ? -0.300 14.897 -28.592 1.00 91.31 392 GLY A CA 1
ATOM 2991 C C . GLY A 1 392 ? 0.391 13.611 -29.060 1.00 91.31 392 GLY A C 1
ATOM 2992 O O . GLY A 1 392 ? 1.216 13.025 -28.359 1.00 91.31 392 GLY A O 1
ATOM 2993 N N . GLY A 1 393 ? 0.041 13.151 -30.266 1.00 87.56 393 GLY A N 1
ATOM 2994 C CA . GLY A 1 393 ? 0.600 11.924 -30.855 1.00 87.56 393 GLY A CA 1
ATOM 2995 C C . GLY A 1 393 ? 2.087 12.031 -31.219 1.00 87.56 393 GLY A C 1
ATOM 2996 O O . GLY A 1 393 ? 2.825 11.053 -31.096 1.00 87.56 393 GLY A O 1
ATOM 2997 N N . ASP A 1 394 ? 2.554 13.232 -31.575 1.00 93.06 394 ASP A N 1
ATOM 2998 C CA . ASP A 1 394 ? 3.936 13.491 -32.014 1.00 93.06 394 ASP A CA 1
ATOM 2999 C C . ASP A 1 394 ? 4.984 13.311 -30.906 1.00 93.06 394 ASP A C 1
ATOM 3001 O O . ASP A 1 394 ? 6.190 13.285 -31.177 1.00 93.06 394 ASP A O 1
ATOM 3005 N N . ARG A 1 395 ? 4.550 13.139 -29.650 1.00 95.75 395 ARG A N 1
ATOM 3006 C CA . ARG A 1 395 ? 5.449 12.820 -28.537 1.00 95.75 395 ARG A CA 1
ATOM 3007 C C . ARG A 1 395 ? 6.080 11.439 -28.675 1.00 95.75 395 ARG A C 1
ATOM 3009 O O . ARG A 1 395 ? 7.210 11.258 -28.243 1.00 95.75 395 ARG A O 1
ATOM 3016 N N . TRP A 1 396 ? 5.385 10.463 -29.264 1.00 96.50 396 TRP A N 1
ATOM 3017 C CA . TRP A 1 396 ? 5.852 9.073 -29.304 1.00 96.50 396 TRP A CA 1
ATOM 3018 C C . TRP A 1 396 ? 7.069 8.863 -30.219 1.00 96.50 396 TRP A C 1
ATOM 3020 O O . TRP A 1 396 ? 8.017 8.208 -29.778 1.00 96.50 396 TRP A O 1
ATOM 3030 N N . PRO A 1 397 ? 7.140 9.465 -31.425 1.00 97.38 397 PRO A N 1
ATOM 3031 C CA . PRO A 1 397 ? 8.386 9.537 -32.190 1.00 97.38 397 PRO A CA 1
ATOM 3032 C C . PRO A 1 397 ? 9.548 10.160 -31.406 1.00 97.38 397 PRO A C 1
ATOM 3034 O O . PRO A 1 397 ? 10.655 9.623 -31.403 1.00 97.38 397 PRO A O 1
ATOM 3037 N N . GLN A 1 398 ? 9.299 11.274 -30.707 1.00 97.88 398 GLN A N 1
ATOM 3038 C CA . GLN A 1 398 ? 10.326 11.971 -29.924 1.00 97.88 398 GLN A CA 1
ATOM 3039 C C . GLN A 1 398 ? 10.783 11.142 -28.718 1.00 97.88 398 GLN A C 1
ATOM 3041 O O . GLN A 1 398 ? 11.969 11.122 -28.387 1.00 97.88 398 GLN A O 1
ATOM 3046 N N . TRP A 1 399 ? 9.853 10.424 -28.090 1.00 97.94 399 TRP A N 1
ATOM 3047 C CA . TRP A 1 399 ? 10.128 9.519 -26.983 1.00 97.94 399 TRP A CA 1
ATOM 3048 C C . TRP A 1 399 ? 10.996 8.349 -27.455 1.00 97.94 399 TRP A C 1
ATOM 3050 O O . TRP A 1 399 ? 12.028 8.077 -26.849 1.00 97.94 399 TRP A O 1
ATOM 3060 N N . ALA A 1 400 ? 10.666 7.725 -28.592 1.00 98.19 400 ALA A N 1
ATOM 3061 C CA . ALA A 1 400 ? 11.474 6.653 -29.180 1.00 98.19 400 ALA A CA 1
ATOM 3062 C C . ALA A 1 400 ? 12.901 7.121 -29.534 1.00 98.19 400 ALA A C 1
ATOM 3064 O O . ALA A 1 400 ? 13.879 6.420 -29.260 1.00 98.19 400 ALA A O 1
ATOM 3065 N N . ALA A 1 401 ? 13.045 8.334 -30.076 1.00 98.31 401 ALA A N 1
ATOM 3066 C CA . ALA A 1 401 ? 14.357 8.926 -30.338 1.00 98.31 401 ALA A CA 1
ATOM 3067 C C . ALA A 1 401 ? 15.162 9.146 -29.043 1.00 98.31 401 ALA A C 1
ATOM 3069 O O . ALA A 1 401 ? 16.356 8.848 -29.000 1.00 98.31 401 ALA A O 1
ATOM 3070 N N . ALA A 1 402 ? 14.513 9.619 -27.974 1.00 98.19 402 ALA A N 1
ATOM 3071 C CA . ALA A 1 402 ? 15.149 9.794 -26.670 1.00 98.19 402 ALA A CA 1
ATOM 3072 C C . ALA A 1 402 ? 15.614 8.454 -26.069 1.00 98.19 402 ALA A C 1
ATOM 3074 O O . ALA A 1 402 ? 16.728 8.368 -25.563 1.00 98.19 402 ALA A O 1
ATOM 3075 N N . ILE A 1 403 ? 14.816 7.391 -26.188 1.00 98.12 403 ILE A N 1
ATOM 3076 C CA . ILE A 1 403 ? 15.176 6.045 -25.711 1.00 98.12 403 ILE A CA 1
ATOM 3077 C C . ILE A 1 403 ? 16.339 5.450 -26.512 1.00 98.12 403 ILE A C 1
ATOM 3079 O O . ILE A 1 403 ? 17.263 4.886 -25.927 1.00 98.12 403 ILE A O 1
ATOM 3083 N N . THR A 1 404 ? 16.380 5.691 -27.825 1.00 98.06 404 THR A N 1
ATOM 3084 C CA . THR A 1 404 ? 17.537 5.330 -28.664 1.00 98.06 404 THR A CA 1
ATOM 3085 C C . THR A 1 404 ? 18.817 6.018 -28.190 1.00 98.06 404 THR A C 1
ATOM 3087 O O . THR A 1 404 ? 19.867 5.386 -28.108 1.00 98.06 404 THR A O 1
ATOM 3090 N N . GLN A 1 405 ? 18.739 7.288 -27.783 1.00 97.38 405 GLN A N 1
ATOM 3091 C CA . GLN A 1 405 ? 19.878 8.014 -27.203 1.00 97.38 405 GLN A CA 1
ATOM 3092 C C . GLN A 1 405 ? 20.290 7.499 -25.812 1.00 97.38 405 GLN A C 1
ATOM 3094 O O . GLN A 1 405 ? 21.416 7.747 -25.388 1.00 97.38 405 GLN A O 1
ATOM 3099 N N . MET A 1 406 ? 19.416 6.767 -25.111 1.00 95.06 406 MET A N 1
ATOM 3100 C CA . MET A 1 406 ? 19.755 6.032 -23.883 1.00 95.06 406 MET A CA 1
ATOM 3101 C C . MET A 1 406 ? 20.410 4.667 -24.167 1.00 95.06 406 MET A C 1
ATOM 3103 O O . MET A 1 406 ? 20.709 3.922 -23.236 1.00 95.06 406 MET A O 1
ATOM 3107 N N . GLY A 1 407 ? 20.632 4.315 -25.437 1.00 94.94 407 GLY A N 1
ATOM 3108 C CA . GLY A 1 407 ? 21.263 3.056 -25.833 1.00 94.94 407 GLY A CA 1
ATOM 3109 C C . GLY A 1 407 ? 20.307 1.867 -25.930 1.00 94.94 407 GLY A C 1
ATOM 3110 O O . GLY A 1 407 ? 20.771 0.735 -25.897 1.00 94.94 407 GLY A O 1
ATOM 3111 N N . VAL A 1 408 ? 18.995 2.104 -26.041 1.00 96.25 408 VAL A N 1
ATOM 3112 C CA . VAL A 1 408 ? 17.991 1.063 -26.318 1.00 96.25 408 VAL A CA 1
ATOM 3113 C C . VAL A 1 408 ? 17.362 1.363 -27.669 1.00 96.25 408 VAL A C 1
ATOM 3115 O O . VAL A 1 408 ? 16.705 2.392 -27.815 1.00 96.25 408 VAL A O 1
ATOM 3118 N N . ALA A 1 409 ? 17.544 0.491 -28.662 1.00 97.50 409 ALA A N 1
ATOM 3119 C CA . ALA A 1 409 ? 16.981 0.718 -29.988 1.00 97.50 409 ALA A CA 1
ATOM 3120 C C . ALA A 1 409 ? 15.454 0.858 -29.894 1.00 97.50 409 ALA A C 1
ATOM 3122 O O . ALA A 1 409 ? 14.772 -0.045 -29.411 1.00 97.50 409 ALA A O 1
ATOM 3123 N N . ALA A 1 410 ? 14.905 1.990 -30.344 1.00 97.88 410 ALA A N 1
ATOM 3124 C CA . ALA A 1 410 ? 13.473 2.246 -30.280 1.00 97.88 410 ALA A CA 1
ATOM 3125 C C . ALA A 1 410 ? 12.958 2.963 -31.531 1.00 97.88 410 ALA A C 1
ATOM 3127 O O . ALA A 1 410 ? 13.612 3.844 -32.086 1.00 97.88 410 ALA A O 1
ATOM 3128 N N . ARG A 1 411 ? 11.745 2.613 -31.968 1.00 97.94 411 ARG A N 1
ATOM 3129 C CA . ARG A 1 411 ? 11.069 3.275 -33.096 1.00 97.94 411 ARG A CA 1
ATOM 3130 C C . ARG A 1 411 ? 9.571 3.393 -32.864 1.00 97.94 411 ARG A C 1
ATOM 3132 O O . ARG A 1 411 ? 8.948 2.471 -32.344 1.00 97.94 411 ARG A O 1
ATOM 3139 N N . TYR A 1 412 ? 8.983 4.496 -33.309 1.00 97.00 412 TYR A N 1
ATOM 3140 C CA . TYR A 1 412 ? 7.532 4.652 -33.338 1.00 97.00 412 TYR A CA 1
ATOM 3141 C C . TYR A 1 412 ? 6.946 4.077 -34.630 1.00 97.00 412 TYR A C 1
ATOM 3143 O O . TYR A 1 412 ? 7.489 4.274 -35.718 1.00 97.00 412 TYR A O 1
ATOM 3151 N N . VAL A 1 413 ? 5.828 3.372 -34.500 1.00 95.75 413 VAL A N 1
ATOM 3152 C CA . VAL A 1 413 ? 5.006 2.869 -35.599 1.00 95.75 413 VAL A CA 1
ATOM 3153 C C . VAL A 1 413 ? 3.656 3.560 -35.486 1.00 95.75 413 VAL A C 1
ATOM 3155 O O . VAL A 1 413 ? 2.912 3.295 -34.548 1.00 95.75 413 VAL A O 1
ATOM 3158 N N . GLY A 1 414 ? 3.361 4.476 -36.410 1.00 90.88 414 GLY A N 1
ATOM 3159 C CA . GLY A 1 414 ? 2.042 5.107 -36.502 1.00 90.88 414 GLY A CA 1
ATOM 3160 C C . GLY A 1 414 ? 0.999 4.197 -37.166 1.00 90.88 414 GLY A C 1
ATOM 3161 O O . GLY A 1 414 ? 1.309 3.083 -37.584 1.00 90.88 414 GLY A O 1
ATOM 3162 N N . GLY A 1 415 ? -0.231 4.695 -37.312 1.00 89.88 415 GLY A N 1
ATOM 3163 C CA . GLY A 1 415 ? -1.330 3.994 -37.987 1.00 89.88 415 GLY A CA 1
ATOM 3164 C C . GLY A 1 415 ? -2.529 3.741 -37.072 1.00 89.88 415 GLY A C 1
ATOM 3165 O O . GLY A 1 415 ? -2.732 4.469 -36.105 1.00 89.88 415 GLY A O 1
ATOM 3166 N N . GLN A 1 416 ? -3.330 2.721 -37.401 1.00 86.44 416 GLN A N 1
ATOM 3167 C CA . GLN A 1 416 ? -4.528 2.338 -36.632 1.00 86.44 416 GLN A CA 1
ATOM 3168 C C . GLN A 1 416 ? -4.204 1.767 -35.241 1.00 86.44 416 GLN A C 1
ATOM 3170 O O . GLN A 1 416 ? -5.046 1.838 -34.352 1.00 86.44 416 GLN A O 1
ATOM 3175 N N . ASP A 1 417 ? -2.994 1.236 -35.058 1.00 88.31 417 ASP A N 1
ATOM 3176 C CA . ASP A 1 417 ? -2.483 0.686 -33.798 1.00 88.31 417 ASP A CA 1
ATOM 3177 C C . ASP A 1 417 ? -1.123 1.335 -33.476 1.00 88.31 417 ASP A C 1
ATOM 3179 O O . ASP A 1 417 ? -0.068 0.759 -33.772 1.00 88.31 417 ASP A O 1
ATOM 3183 N N . PRO A 1 418 ? -1.120 2.597 -33.002 1.00 90.12 418 PRO A N 1
ATOM 3184 C CA . PRO A 1 418 ? 0.113 3.323 -32.747 1.00 90.12 418 PRO A CA 1
ATOM 3185 C C . PRO A 1 418 ? 0.874 2.696 -31.577 1.00 90.12 418 PRO A C 1
ATOM 3187 O O . PRO A 1 418 ? 0.337 2.557 -30.480 1.00 90.12 418 PRO A O 1
ATOM 3190 N N . ARG A 1 419 ? 2.153 2.376 -31.789 1.00 95.12 419 ARG A N 1
ATOM 3191 C CA . ARG A 1 419 ? 3.010 1.777 -30.755 1.00 95.12 419 ARG A CA 1
ATOM 3192 C C . ARG A 1 419 ? 4.464 2.196 -30.878 1.00 95.12 419 ARG A C 1
ATOM 3194 O O . ARG A 1 419 ? 4.933 2.580 -31.950 1.00 95.12 419 ARG A O 1
ATOM 3201 N N . VAL A 1 420 ? 5.202 2.085 -29.780 1.00 96.12 420 VAL A N 1
ATOM 3202 C CA . VAL A 1 420 ? 6.661 2.224 -29.779 1.00 96.12 420 VAL A CA 1
ATOM 3203 C C . VAL A 1 420 ? 7.269 0.842 -29.602 1.00 96.12 420 VAL A C 1
ATOM 3205 O O . VAL A 1 420 ? 6.932 0.143 -28.657 1.00 96.12 420 VAL A O 1
ATOM 3208 N N . VAL A 1 421 ? 8.156 0.452 -30.513 1.00 97.25 421 VAL A N 1
ATOM 3209 C CA . VAL A 1 421 ? 8.848 -0.840 -30.479 1.00 97.25 421 VAL A CA 1
ATOM 3210 C C . VAL A 1 421 ? 10.255 -0.638 -29.935 1.00 97.25 421 VAL A C 1
ATOM 3212 O O . VAL A 1 421 ? 10.994 0.163 -30.508 1.00 97.25 421 VAL A O 1
ATOM 3215 N N . VAL A 1 422 ? 10.621 -1.370 -28.883 1.00 96.62 422 VAL A N 1
ATOM 3216 C CA . VAL A 1 422 ? 11.981 -1.455 -28.334 1.00 96.62 422 VAL A CA 1
ATOM 3217 C C . VAL A 1 422 ? 12.656 -2.768 -28.741 1.00 96.62 422 VAL A C 1
ATOM 3219 O O . VAL A 1 422 ? 12.005 -3.806 -28.864 1.00 96.62 422 VAL A O 1
ATOM 3222 N N . ALA A 1 423 ? 13.966 -2.728 -28.963 1.00 93.38 423 ALA A N 1
ATOM 3223 C CA . ALA A 1 423 ? 14.786 -3.873 -29.348 1.00 93.38 423 ALA A CA 1
ATOM 3224 C C . ALA A 1 423 ? 16.177 -3.804 -28.680 1.00 93.38 423 ALA A C 1
ATOM 3226 O O . ALA A 1 423 ? 16.560 -2.720 -28.226 1.00 93.38 423 ALA A O 1
ATOM 3227 N N . PRO A 1 424 ? 16.885 -4.950 -28.569 1.00 80.56 424 PRO A N 1
ATOM 3228 C CA . PRO A 1 424 ? 18.235 -5.021 -28.007 1.00 80.56 424 PRO A CA 1
ATOM 3229 C C . PRO A 1 424 ? 19.236 -4.053 -28.631 1.00 80.56 424 PRO A C 1
ATOM 3231 O O . PRO A 1 424 ? 19.106 -3.762 -29.844 1.00 80.56 424 PRO A O 1
#

Secondary structure (DSSP, 8-state):
---------------PPPPEEEEEEEEETTEEEEEEEEEEEESEEEB--S-GGGTTTTEEE-STTEEEETTEEEETT---EEEEEEEE-------TT---SEEE-TTSEEEEEGGGGSB-SS-EEEE---SS-EES-GGGGGGSEEEEE-GGGEEESSTT-TTS-EEE--TT--HHHHHHHHHHHHHHHHHHHTTSPPGGGPPPEEEEEEESSSEEEEEEEGGGEEEEEEEGGGGS--STTHHHHHHHHHHHHHTTTS--TT-TTS-HHHHHHHHHHHHHHHHTTTPPPPHHHHHHHHHHHHHHHTTS-TT-GGGTTSTTHHHHHHHHHHHHHHHHHHHSSS-S---SHHHHHHHHHHHH-TT--HHHHHHHHHTT-HHHHHHHHHHHT--STTHHHHHHHHHHHTTSEEEEE-SSS-EEEEE-

Foldseek 3Di:
DDDDDDPPPPPPPPPPQFKAWEWEWDDDFQKIKIKIFIPDWDQKWAFFDDDQVQCPPQKFWPDPQWGADSRMIHGVVSDTDGITMMIGHFRPDDDPPGDHQWDDQPGFKIKGFLRRRATDPRYHYAHDDYPWDKPPHTPQRSQTIIMTGHPLQWDQLDVVCSQLAIEGHDNPQPVVLSVQQSVLLSLLSVLLVVQFPQPPSQGAYEYEDEDADADFDWDDTTRRYIYTYHHDPRSDDDPVCSLVSSLRSNLRSVCSGLPPPPPPLAALLQNQQVSNQRSVCSVVVFDHDDLVVLQVLQLVQCVLQVFHAPQDPVSSPDDCNSRSLSVNLLSLLLLLLQPDDDDDDSGCNVSSVLSNVNSVDPPDHNLVSSLVSNVVPPLSNLLNCCRHPNGDPVSQQVNQVSVVSSVWRWGWDDDPRTGIRTDD

pLDDT: mean 87.02, std 12.71, range [37.56, 98.38]